Protein AF-0000000079578723 (afdb_homodimer)

Nearest PDB structures (foldseek):
  3ox4-assembly2_C  TM=9.702E-01  e=2.066E-37  Zymomonas mobilis
  3bfj-assembly1_A  TM=9.601E-01  e=4.765E-35  Klebsiella pneumoniae
  5yvm-assembly1_A  TM=9.140E-01  e=9.883E-30  candidate division MSBL1 archaeon SCGC-AAA259E19
  1o2d-assembly1_A  TM=9.361E-01  e=4.547E-28  Thermotoga maritima
  1vhd-assembly1_B  TM=9.346E-01  e=1.245E-27  Thermotoga maritima

Organism: NCBI:txid418240

InterPro domains:
  IPR001670 Alcohol dehydrogenase, iron-type/glycerol dehydrogenase GldA [PF00465] (11-178)
  IPR013460 Lactaldehyde reductase [TIGR02638] (2-377)
  IPR018211 Alcohol dehydrogenase, iron-type, conserved site [PS00060] (259-279)
  IPR018211 Alcohol dehydrogenase, iron-type, conserved site [PS00913] (174-202)
  IPR039697 Iron-type alcohol dehydrogenase-like [PTHR11496] (6-381)
  IPR056798 Fe-containing alcohol dehydrogenase-like, C-terminal [PF25137] (189-381)

Foldseek 3Di:
DDFDFFWAPAEAAEAPLLLCVLVVCVVVVWAEEEEFAAPVCVVVCLSVVNVVSCVVSVHHYDYDHQWDVQAALVLLLVLLVVVVVVPGQAYEQEEAQRSLLSRLSSQQCNQVVVCSSVVCQFEERPRDAAGRAYEYEYQALADLSQIAQKHWHFHLVVLFIGIGGYSSRHHNYYYQHLVSNLPDALVRLLLRLLNLLQLLLQLCQFPQHDDVLVVLSLLLLLLSLVQSLVVSVSHPSSSSSSSSSSNSSNSRCSRRFGALLQLLLRNCCSPVVPPSSLSSLLLRLLLLVVQLVLRPCSLLSSLVSSPNPPSVVDDSVGSSVSNSVSSVVSCVSSPRQNADPPDDLVCLLVSLVSSLPHPRHNRRSDHADSVNSSVSNVRRD/DDFDFFWAPAEAAEAPLLLCVLVVCVVVVWAEEEEFAAPVCVVVCLSVVNVVSCVVSVHHYDYDHQWDVQAALVLLLVLLVVCVVGPGQAYEQEEAQRSLLSRLSSQQCNQVVVCSSVVCQFEEHPRDAAGRAYEYEYQALADLSQIAQKHWHAHLVVLFIGIGGYSSRHHNYYYQHLVSNLPDALVRLLLRLLNLLQLLLQLCQFPQHDDVLVVLSLLLLLLSLVQSLVVSVSHPSSSSSSSSSSNSSNSRCSRRFGALLQLLLRNCCSPVVPPSSLSSLLLRLLLLVVQLVLRPCSLLSSLVSSPNPPSVVDDSVGSSVSNSVSSVVSSVSSPRQNADPPDDLVCLLVSLVSSLPHPRHNRRSDHADSVNSSVSNVRRD

Structure (mmCIF, N/CA/C/O backbone):
data_AF-0000000079578723-model_v1
#
loop_
_entity.id
_entity.type
_entity.pdbx_description
1 polymer 'Lactaldehyde reductase'
#
loop_
_atom_site.group_PDB
_atom_site.id
_atom_site.type_symbol
_atom_site.label_atom_id
_atom_site.label_alt_id
_atom_site.label_comp_id
_atom_site.label_asym_id
_atom_site.label_entity_id
_atom_site.label_seq_id
_atom_site.pdbx_PDB_ins_code
_atom_site.Cartn_x
_atom_site.Cartn_y
_atom_site.Cartn_z
_atom_site.occupancy
_atom_site.B_iso_or_equiv
_atom_site.auth_seq_id
_atom_site.auth_comp_id
_atom_site.auth_asym_id
_atom_site.auth_atom_id
_atom_site.pdbx_PDB_model_num
ATOM 1 N N . MET A 1 1 ? 7.566 7.555 -18.406 1 80.81 1 MET A N 1
ATOM 2 C CA . MET A 1 1 ? 8.266 7.328 -17.141 1 80.81 1 MET A CA 1
ATOM 3 C C . MET A 1 1 ? 7.441 6.449 -16.203 1 80.81 1 MET A C 1
ATOM 5 O O . MET A 1 1 ? 6.215 6.523 -16.203 1 80.81 1 MET A O 1
ATOM 9 N N . ALA A 1 2 ? 8.117 5.559 -15.508 1 94.12 2 ALA A N 1
ATOM 10 C CA . ALA A 1 2 ? 7.438 4.625 -14.609 1 94.12 2 ALA A CA 1
ATOM 11 C C . ALA A 1 2 ? 6.891 5.34 -13.383 1 94.12 2 ALA A C 1
ATOM 13 O O . ALA A 1 2 ? 7.465 6.336 -12.93 1 94.12 2 ALA A O 1
ATOM 14 N N . ASN A 1 3 ? 5.688 5.004 -12.992 1 97.75 3 ASN A N 1
ATOM 15 C CA . ASN A 1 3 ? 5.137 5.48 -11.727 1 97.75 3 ASN A CA 1
ATOM 16 C C . ASN A 1 3 ? 5.781 4.785 -10.531 1 97.75 3 ASN A C 1
ATOM 18 O O . ASN A 1 3 ? 5.941 3.564 -10.531 1 97.75 3 ASN A O 1
ATOM 22 N N . ARG A 1 4 ? 6.207 5.512 -9.547 1 97.5 4 ARG A N 1
ATOM 23 C CA . ARG A 1 4 ? 6.793 4.953 -8.336 1 97.5 4 ARG A CA 1
ATOM 24 C C . ARG A 1 4 ? 5.812 5.012 -7.172 1 97.5 4 ARG A C 1
ATOM 26 O O . ARG A 1 4 ? 5.109 6.012 -6.996 1 97.5 4 ARG A O 1
ATOM 33 N N . ILE A 1 5 ? 5.699 3.975 -6.359 1 98.38 5 ILE A N 1
ATOM 34 C CA . ILE A 1 5 ? 4.934 3.928 -5.121 1 98.38 5 ILE A CA 1
ATOM 35 C C . ILE A 1 5 ? 5.852 3.561 -3.959 1 98.38 5 ILE A C 1
ATOM 37 O O . ILE A 1 5 ? 6.543 2.541 -4.004 1 98.38 5 ILE A O 1
ATOM 41 N N . ASN A 1 6 ? 5.93 4.426 -2.973 1 97.75 6 ASN A N 1
ATOM 42 C CA . ASN A 1 6 ? 6.582 4.156 -1.697 1 97.75 6 ASN A CA 1
ATOM 43 C C . ASN A 1 6 ? 5.566 3.984 -0.572 1 97.75 6 ASN A C 1
ATOM 45 O O . ASN A 1 6 ? 4.699 4.836 -0.376 1 97.75 6 ASN A O 1
ATOM 49 N N . LEU A 1 7 ? 5.609 2.871 0.117 1 97.69 7 LEU A N 1
ATOM 50 C CA . LEU A 1 7 ? 4.715 2.576 1.229 1 97.69 7 LEU A CA 1
ATOM 51 C C . LEU A 1 7 ? 5.488 2.006 2.412 1 97.69 7 LEU A C 1
ATOM 53 O O . LEU A 1 7 ? 6.652 1.621 2.271 1 97.69 7 LEU A O 1
ATOM 57 N N . ASN A 1 8 ? 4.82 1.963 3.627 1 95.38 8 ASN A N 1
ATOM 58 C CA . ASN A 1 8 ? 5.375 1.214 4.75 1 95.38 8 ASN A CA 1
ATOM 59 C C . ASN A 1 8 ? 5.488 -0.274 4.43 1 95.38 8 ASN A C 1
ATOM 61 O O . ASN A 1 8 ? 4.621 -0.838 3.76 1 95.38 8 ASN A O 1
ATOM 65 N N . GLN A 1 9 ? 6.504 -0.818 5.027 1 95.12 9 GLN A N 1
ATOM 66 C CA . GLN A 1 9 ? 6.586 -2.268 4.887 1 95.12 9 GLN A CA 1
ATOM 67 C C . GLN A 1 9 ? 5.492 -2.963 5.688 1 95.12 9 GLN A C 1
ATOM 69 O O . GLN A 1 9 ? 4.891 -3.932 5.223 1 95.12 9 GLN A O 1
ATOM 74 N N . THR A 1 10 ? 5.324 -2.441 6.93 1 97.25 10 THR A N 1
ATOM 75 C CA . THR A 1 10 ? 4.34 -3.049 7.824 1 97.25 10 THR A CA 1
ATOM 76 C C . THR A 1 10 ? 3.449 -1.982 8.453 1 97.25 10 THR A C 1
ATOM 78 O O . THR A 1 10 ? 3.928 -0.914 8.836 1 97.25 10 THR A O 1
ATOM 81 N N . SER A 1 11 ? 2.189 -2.223 8.492 1 98.56 11 SER A N 1
ATOM 82 C CA . SER A 1 11 ? 1.262 -1.389 9.25 1 98.56 11 SER A CA 1
ATOM 83 C C . SER A 1 11 ? 0.266 -2.238 10.031 1 98.56 11 SER A C 1
ATOM 85 O O . SER A 1 11 ? -0.052 -3.359 9.625 1 98.56 11 SER A O 1
ATOM 87 N N . TYR A 1 12 ? -0.141 -1.759 11.18 1 98.75 12 TYR A N 1
ATOM 88 C CA . TYR A 1 12 ? -1.176 -2.359 12.016 1 98.75 12 TYR A CA 1
ATOM 89 C C . TYR A 1 12 ? -2.369 -1.423 12.156 1 98.75 12 TYR A C 1
ATOM 91 O O . TYR A 1 12 ? -2.201 -0.213 12.328 1 98.75 12 TYR A O 1
ATOM 99 N N . HIS A 1 13 ? -3.561 -1.986 12.07 1 98.69 13 HIS A N 1
ATOM 100 C CA . HIS A 1 13 ? -4.785 -1.195 12.102 1 98.69 13 HIS A CA 1
ATOM 101 C C . HIS A 1 13 ? -5.789 -1.778 13.094 1 98.69 13 HIS A C 1
ATOM 103 O O . HIS A 1 13 ? -6.047 -2.984 13.086 1 98.69 13 HIS A O 1
ATOM 109 N N . GLY A 1 14 ? -6.355 -0.897 13.938 1 98.12 14 GLY A N 1
ATOM 110 C CA . GLY A 1 14 ? -7.426 -1.335 14.812 1 98.12 14 GLY A CA 1
ATOM 111 C C . GLY A 1 14 ? -7.137 -1.077 16.281 1 98.12 14 GLY A C 1
ATOM 112 O O . GLY A 1 14 ? -5.992 -0.797 16.656 1 98.12 14 GLY A O 1
ATOM 113 N N . ALA A 1 15 ? -8.219 -1.168 17.109 1 97.38 15 ALA A N 1
ATOM 114 C CA . ALA A 1 15 ? -8.109 -0.949 18.547 1 97.38 15 ALA A CA 1
ATOM 115 C C . ALA A 1 15 ? -7.117 -1.927 19.172 1 97.38 15 ALA A C 1
ATOM 117 O O . ALA A 1 15 ? -7.172 -3.131 18.906 1 97.38 15 ALA A O 1
ATOM 118 N N . GLY A 1 16 ? -6.148 -1.38 19.922 1 97.69 16 GLY A N 1
ATOM 119 C CA . GLY A 1 16 ? -5.18 -2.215 20.609 1 97.69 16 GLY A CA 1
ATOM 120 C C . GLY A 1 16 ? -3.945 -2.51 19.766 1 97.69 16 GLY A C 1
ATOM 121 O O . GLY A 1 16 ? -3.037 -3.209 20.219 1 97.69 16 GLY A O 1
ATOM 122 N N . ALA A 1 17 ? -3.867 -1.932 18.609 1 98.56 17 ALA A N 1
ATOM 123 C CA . ALA A 1 17 ? -2.76 -2.197 17.688 1 98.56 17 ALA A CA 1
ATOM 124 C C . ALA A 1 17 ? -1.422 -1.843 18.328 1 98.56 17 ALA A C 1
ATOM 126 O O . ALA A 1 17 ? -0.385 -2.406 17.969 1 98.56 17 ALA A O 1
ATOM 127 N N . ILE A 1 18 ? -1.329 -0.971 19.312 1 98.62 18 ILE A N 1
ATOM 128 C CA . ILE A 1 18 ? -0.09 -0.492 19.906 1 98.62 18 ILE A CA 1
ATOM 129 C C . ILE A 1 18 ? 0.613 -1.643 20.625 1 98.62 18 ILE A C 1
ATOM 131 O O . ILE A 1 18 ? 1.817 -1.579 20.891 1 98.62 18 ILE A O 1
ATOM 135 N N . GLU A 1 19 ? -0.102 -2.684 21 1 98.38 19 GLU A N 1
ATOM 136 C CA . GLU A 1 19 ? 0.498 -3.844 21.656 1 98.38 19 GLU A CA 1
ATOM 137 C C . GLU A 1 19 ? 1.551 -4.496 20.766 1 98.38 19 GLU A C 1
ATOM 139 O O . GLU A 1 19 ? 2.48 -5.137 21.25 1 98.38 19 GLU A O 1
ATOM 144 N N . GLU A 1 20 ? 1.412 -4.32 19.438 1 98.25 20 GLU A N 1
ATOM 145 C CA . GLU A 1 20 ? 2.318 -4.949 18.484 1 98.25 20 GLU A CA 1
ATOM 146 C C . GLU A 1 20 ? 3.691 -4.277 18.5 1 98.25 20 GLU A C 1
ATOM 148 O O . GLU A 1 20 ? 4.66 -4.824 17.969 1 98.25 20 GLU A O 1
ATOM 153 N N . ILE A 1 21 ? 3.803 -3.074 19.109 1 98.69 21 ILE A N 1
ATOM 154 C CA . ILE A 1 21 ? 5.055 -2.326 19.125 1 98.69 21 ILE A CA 1
ATOM 155 C C . ILE A 1 21 ? 6.133 -3.148 19.828 1 98.69 21 ILE A C 1
ATOM 157 O O . ILE A 1 21 ? 7.266 -3.236 19.344 1 98.69 21 ILE A O 1
ATOM 161 N N . ALA A 1 22 ? 5.773 -3.766 20.953 1 98.38 22 ALA A N 1
ATOM 162 C CA . ALA A 1 22 ? 6.734 -4.582 21.688 1 98.38 22 ALA A CA 1
ATOM 163 C C . ALA A 1 22 ? 7.191 -5.773 20.859 1 98.38 22 ALA A C 1
ATOM 165 O O . ALA A 1 22 ? 8.383 -6.094 20.812 1 98.38 22 ALA A O 1
ATOM 166 N N . ASN A 1 23 ? 6.234 -6.441 20.203 1 96.5 23 ASN A N 1
ATOM 167 C CA . ASN A 1 23 ? 6.562 -7.574 19.344 1 96.5 23 ASN A CA 1
ATOM 168 C C . ASN A 1 23 ? 7.52 -7.172 18.219 1 96.5 23 ASN A C 1
ATOM 170 O O . ASN A 1 23 ? 8.484 -7.883 17.938 1 96.5 23 ASN A O 1
ATOM 174 N N . GLU A 1 24 ? 7.266 -6.07 17.594 1 96.81 24 GLU A N 1
ATOM 175 C CA . GLU A 1 24 ? 8.094 -5.594 16.484 1 96.81 24 GLU A CA 1
ATOM 176 C C . GLU A 1 24 ? 9.484 -5.199 16.969 1 96.81 24 GLU A C 1
ATOM 178 O O . GLU A 1 24 ? 10.484 -5.48 16.312 1 96.81 24 GLU A O 1
ATOM 183 N N . ALA A 1 25 ? 9.539 -4.484 18.109 1 97.81 25 ALA A N 1
ATOM 184 C CA . ALA A 1 25 ? 10.836 -4.102 18.656 1 97.81 25 ALA A CA 1
ATOM 185 C C . ALA A 1 25 ? 11.703 -5.328 18.922 1 97.81 25 ALA A C 1
ATOM 187 O O . ALA A 1 25 ? 12.891 -5.34 18.578 1 97.81 25 ALA A O 1
ATOM 188 N N . LYS A 1 26 ? 11.125 -6.336 19.516 1 96.25 26 LYS A N 1
ATOM 189 C CA . LYS A 1 26 ? 11.844 -7.574 19.812 1 96.25 26 LYS A CA 1
ATOM 190 C C . LYS A 1 26 ? 12.242 -8.289 18.516 1 96.25 26 LYS A C 1
ATOM 192 O O . LYS A 1 26 ? 13.383 -8.727 18.375 1 96.25 26 LYS A O 1
ATOM 197 N N . ALA A 1 27 ? 11.32 -8.398 17.562 1 92.88 27 ALA A N 1
ATOM 198 C CA . ALA A 1 27 ? 11.555 -9.109 16.297 1 92.88 27 ALA A CA 1
ATOM 199 C C . ALA A 1 27 ? 12.688 -8.461 15.516 1 92.88 27 ALA A C 1
ATOM 201 O O . ALA A 1 27 ? 13.445 -9.148 14.828 1 92.88 27 ALA A O 1
ATOM 202 N N . HIS A 1 28 ? 12.844 -7.129 15.625 1 94.19 28 HIS A N 1
ATOM 203 C CA . HIS A 1 28 ? 13.875 -6.402 14.891 1 94.19 28 HIS A CA 1
ATOM 204 C C . HIS A 1 28 ? 15.18 -6.34 15.672 1 94.19 28 HIS A C 1
ATOM 206 O O . HIS A 1 28 ? 16.188 -5.863 15.164 1 94.19 28 HIS A O 1
ATOM 212 N N . GLY A 1 29 ? 15.141 -6.762 16.938 1 95.12 29 GLY A N 1
ATOM 213 C CA . GLY A 1 29 ? 16.328 -6.73 17.781 1 95.12 29 GLY A CA 1
ATOM 214 C C . GLY A 1 29 ? 16.688 -5.332 18.234 1 95.12 29 GLY A C 1
ATOM 215 O O . GLY A 1 29 ? 17.859 -5.043 18.484 1 95.12 29 GLY A O 1
ATOM 216 N N . PHE A 1 30 ? 15.75 -4.41 18.234 1 97.38 30 PHE A N 1
ATOM 217 C CA . PHE A 1 30 ? 15.992 -3.059 18.719 1 97.38 30 PHE A CA 1
ATOM 218 C C . PHE A 1 30 ? 16.328 -3.068 20.203 1 97.38 30 PHE A C 1
ATOM 220 O O . PHE A 1 30 ? 15.758 -3.855 20.969 1 97.38 30 PHE A O 1
ATOM 227 N N . LYS A 1 31 ? 17.156 -2.178 20.625 1 98 31 LYS A N 1
ATOM 228 C CA . LYS A 1 31 ? 17.656 -2.227 22 1 98 31 LYS A CA 1
ATOM 229 C C . LYS A 1 31 ? 17.047 -1.118 22.844 1 98 31 LYS A C 1
ATOM 231 O O . LYS A 1 31 ? 16.594 -1.364 23.969 1 98 31 LYS A O 1
ATOM 236 N N . LYS A 1 32 ? 17.062 0.178 22.422 1 98.69 32 LYS A N 1
ATOM 237 C CA . LYS A 1 32 ? 16.562 1.322 23.172 1 98.69 32 LYS A CA 1
ATOM 238 C C . LYS A 1 32 ? 15.805 2.287 22.266 1 98.69 32 LYS A C 1
ATOM 240 O O . LYS A 1 32 ? 16.344 2.73 21.234 1 98.69 32 LYS A O 1
ATOM 245 N N . ALA A 1 33 ? 14.617 2.613 22.672 1 98.88 33 ALA A N 1
ATOM 246 C CA . ALA A 1 33 ? 13.766 3.51 21.891 1 98.88 33 ALA A CA 1
ATOM 247 C C . ALA A 1 33 ? 14.008 4.965 22.281 1 98.88 33 ALA A C 1
ATOM 249 O O . ALA A 1 33 ? 14.188 5.281 23.453 1 98.88 33 ALA A O 1
ATOM 250 N N . PHE A 1 34 ? 14.102 5.816 21.297 1 98.88 34 PHE A N 1
ATOM 251 C CA . PHE A 1 34 ? 13.93 7.254 21.469 1 98.88 34 PHE A CA 1
ATOM 252 C C . PHE A 1 34 ? 12.484 7.656 21.188 1 98.88 34 PHE A C 1
ATOM 254 O O . PHE A 1 34 ? 12.094 7.816 20.031 1 98.88 34 PHE A O 1
ATOM 261 N N . VAL A 1 35 ? 11.695 7.867 22.234 1 98.81 35 VAL A N 1
ATOM 262 C CA . VAL A 1 35 ? 10.266 8.133 22.109 1 98.81 35 VAL A CA 1
ATOM 263 C C . VAL A 1 35 ? 10.031 9.633 21.953 1 98.81 35 VAL A C 1
ATOM 265 O O . VAL A 1 35 ? 10.305 10.414 22.875 1 98.81 35 VAL A O 1
ATOM 268 N N . CYS A 1 36 ? 9.547 10 20.812 1 98.5 36 CYS A N 1
ATOM 269 C CA . CYS A 1 36 ? 9.234 11.391 20.5 1 98.5 36 CYS A CA 1
ATOM 270 C C . CYS A 1 36 ? 7.742 11.648 20.641 1 98.5 36 CYS A C 1
ATOM 272 O O . CYS A 1 36 ? 6.93 11.031 19.953 1 98.5 36 CYS A O 1
ATOM 274 N N . SER A 1 37 ? 7.348 12.547 21.484 1 97.62 37 SER A N 1
ATOM 275 C CA . SER A 1 37 ? 5.949 12.883 21.734 1 97.62 37 SER A CA 1
ATOM 276 C C . SER A 1 37 ? 5.797 14.328 22.172 1 97.62 37 SER A C 1
ATOM 278 O O . SER A 1 37 ? 6.711 14.898 22.781 1 97.62 37 SER A O 1
ATOM 280 N N . ASP A 1 38 ? 4.73 14.953 21.797 1 94.06 38 ASP A N 1
ATOM 281 C CA . ASP A 1 38 ? 4.586 16.344 22.203 1 94.06 38 ASP A CA 1
ATOM 282 C C . ASP A 1 38 ? 4.199 16.438 23.688 1 94.06 38 ASP A C 1
ATOM 284 O O . ASP A 1 38 ? 3.668 15.484 24.25 1 94.06 38 ASP A O 1
ATOM 288 N N . PRO A 1 39 ? 4.457 17.609 24.312 1 95.56 39 PRO A N 1
ATOM 289 C CA . PRO A 1 39 ? 4.27 17.766 25.766 1 95.56 39 PRO A CA 1
ATOM 290 C C . PRO A 1 39 ? 2.824 17.531 26.203 1 95.56 39 PRO A C 1
ATOM 292 O O . PRO A 1 39 ? 2.578 17.016 27.281 1 95.56 39 PRO A O 1
ATOM 295 N N . ASP A 1 40 ? 1.91 17.906 25.406 1 93.44 40 ASP A N 1
ATOM 296 C CA . ASP A 1 40 ? 0.504 17.734 25.766 1 93.44 40 ASP A CA 1
ATOM 297 C C . ASP A 1 40 ? 0.128 16.266 25.859 1 93.44 40 ASP A C 1
ATOM 299 O O . ASP A 1 40 ? -0.595 15.852 26.766 1 93.44 40 ASP A O 1
ATOM 303 N N . LEU A 1 41 ? 0.62 15.484 24.953 1 95.88 41 LEU A N 1
ATOM 304 C CA . LEU A 1 41 ? 0.329 14.055 24.969 1 95.88 41 LEU A CA 1
ATOM 305 C C . LEU A 1 41 ? 0.947 13.375 26.188 1 95.88 41 LEU A C 1
ATOM 307 O O . LEU A 1 41 ? 0.383 12.422 26.719 1 95.88 41 LEU A O 1
ATOM 311 N N . VAL A 1 42 ? 2.1 13.859 26.562 1 96.5 42 VAL A N 1
ATOM 312 C CA . VAL A 1 42 ? 2.727 13.359 27.781 1 96.5 42 VAL A CA 1
ATOM 313 C C . VAL A 1 42 ? 1.883 13.742 29 1 96.5 42 VAL A C 1
ATOM 315 O O . VAL A 1 42 ? 1.567 12.891 29.828 1 96.5 42 VAL A O 1
ATOM 318 N N . LYS A 1 43 ? 1.5 14.953 28.984 1 94.81 43 LYS A N 1
ATOM 319 C CA . LYS A 1 43 ? 0.723 15.492 30.094 1 94.81 43 LYS A CA 1
ATOM 320 C C . LYS A 1 43 ? -0.593 14.734 30.266 1 94.81 43 LYS A C 1
ATOM 322 O O . LYS A 1 43 ? -1.013 14.453 31.391 1 94.81 43 LYS A O 1
ATOM 327 N N . PHE A 1 44 ? -1.235 14.375 29.172 1 93.69 44 PHE A N 1
ATOM 328 C CA . PHE A 1 44 ? -2.562 13.773 29.219 1 93.69 44 PHE A CA 1
ATOM 329 C C . PHE A 1 44 ? -2.469 12.25 29.172 1 93.69 44 PHE A C 1
ATOM 331 O O . PHE A 1 44 ? -3.465 11.57 28.906 1 93.69 44 PHE A O 1
ATOM 338 N N . HIS A 1 45 ? -1.31 11.719 29.266 1 95.5 45 HIS A N 1
ATOM 339 C CA . HIS A 1 45 ? -1.031 10.305 29.469 1 95.5 45 HIS A CA 1
ATOM 340 C C . HIS A 1 45 ? -1.404 9.484 28.25 1 95.5 45 HIS A C 1
ATOM 342 O O . HIS A 1 45 ? -1.856 8.344 28.359 1 95.5 45 HIS A O 1
ATOM 348 N N . VAL A 1 46 ? -1.348 10.117 27.109 1 96.88 46 VAL A N 1
ATOM 349 C CA . VAL A 1 46 ? -1.507 9.367 25.859 1 96.88 46 VAL A CA 1
ATOM 350 C C . VAL A 1 46 ? -0.209 8.641 25.531 1 96.88 46 VAL A C 1
ATOM 352 O O . VAL A 1 46 ? -0.229 7.461 25.156 1 96.88 46 VAL A O 1
ATOM 355 N N . THR A 1 47 ? 0.922 9.305 25.703 1 98.12 47 THR A N 1
ATOM 356 C CA . THR A 1 47 ? 2.246 8.758 25.438 1 98.12 47 THR A CA 1
ATOM 357 C C . THR A 1 47 ? 2.51 7.535 26.312 1 98.12 47 THR A C 1
ATOM 359 O O . THR A 1 47 ? 3.111 6.559 25.859 1 98.12 47 THR A O 1
ATOM 362 N N . SER A 1 48 ? 2.008 7.559 27.547 1 98.06 48 SER A N 1
ATOM 363 C CA . SER A 1 48 ? 2.299 6.488 28.5 1 98.06 48 SER A CA 1
ATOM 364 C C . SER A 1 48 ? 1.622 5.184 28.078 1 98.06 48 SER A C 1
ATOM 366 O O . SER A 1 48 ? 2.051 4.102 28.484 1 98.06 48 SER A O 1
ATOM 368 N N . LYS A 1 49 ? 0.562 5.266 27.266 1 98.06 49 LYS A N 1
ATOM 369 C CA . LYS A 1 49 ? -0.051 4.043 26.766 1 98.06 49 LYS A CA 1
ATOM 370 C C . LYS A 1 49 ? 0.967 3.182 26.016 1 98.06 49 LYS A C 1
ATOM 372 O O . LYS A 1 49 ? 0.898 1.952 26.062 1 98.06 49 LYS A O 1
ATOM 377 N N . VAL A 1 50 ? 1.886 3.828 25.312 1 98.69 50 VAL A N 1
ATOM 378 C CA . VAL A 1 50 ? 2.912 3.117 24.562 1 98.69 50 VAL A CA 1
ATOM 379 C C . VAL A 1 50 ? 4.102 2.807 25.469 1 98.69 50 VAL A C 1
ATOM 381 O O . VAL A 1 50 ? 4.625 1.691 25.453 1 98.69 50 VAL A O 1
ATOM 384 N N . THR A 1 51 ? 4.566 3.795 26.297 1 98.62 51 THR A N 1
ATOM 385 C CA . THR A 1 51 ? 5.73 3.559 27.141 1 98.62 51 THR A CA 1
ATOM 386 C C . THR A 1 51 ? 5.438 2.477 28.188 1 98.62 51 THR A C 1
ATOM 388 O O . THR A 1 51 ? 6.328 1.711 28.562 1 98.62 51 THR A O 1
ATOM 391 N N . ASP A 1 52 ? 4.184 2.371 28.656 1 98.62 52 ASP A N 1
ATOM 392 C CA . ASP A 1 52 ? 3.807 1.307 29.578 1 98.62 52 ASP A CA 1
ATOM 393 C C . ASP A 1 52 ? 4.008 -0.068 28.953 1 98.62 52 ASP A C 1
ATOM 395 O O . ASP A 1 52 ? 4.402 -1.019 29.625 1 98.62 52 ASP A O 1
ATOM 399 N N . ILE A 1 53 ? 3.643 -0.151 27.703 1 98.56 53 ILE A N 1
ATOM 400 C CA . ILE A 1 53 ? 3.84 -1.396 26.969 1 98.56 53 ILE A CA 1
ATOM 401 C C . ILE A 1 53 ? 5.328 -1.729 26.906 1 98.56 53 ILE A C 1
ATOM 403 O O . ILE A 1 53 ? 5.723 -2.883 27.094 1 98.56 53 ILE A O 1
ATOM 407 N N . LEU A 1 54 ? 6.191 -0.704 26.609 1 98.69 54 LEU A N 1
ATOM 408 C CA . LEU A 1 54 ? 7.633 -0.915 26.578 1 98.69 54 LEU A CA 1
ATOM 409 C C . LEU A 1 54 ? 8.133 -1.397 27.938 1 98.69 54 LEU A C 1
ATOM 411 O O . LEU A 1 54 ? 8.891 -2.365 28.016 1 98.69 54 LEU A O 1
ATOM 415 N N . GLU A 1 55 ? 7.672 -0.77 29 1 98.5 55 GLU A N 1
ATOM 416 C CA . GLU A 1 55 ? 8.078 -1.13 30.344 1 98.5 55 GLU A CA 1
ATOM 417 C C . GLU A 1 55 ? 7.645 -2.551 30.703 1 98.5 55 GLU A C 1
ATOM 419 O O . GLU A 1 55 ? 8.438 -3.342 31.219 1 98.5 55 GLU A O 1
ATOM 424 N N . LYS A 1 56 ? 6.418 -2.818 30.422 1 98.31 56 LYS A N 1
ATOM 425 C CA . LYS A 1 56 ? 5.863 -4.141 30.703 1 98.31 56 LYS A CA 1
ATOM 426 C C . LYS A 1 56 ? 6.664 -5.234 30.016 1 98.31 56 LYS A C 1
ATOM 428 O O . LYS A 1 56 ? 6.758 -6.355 30.516 1 98.31 56 LYS A O 1
ATOM 433 N N . ASN A 1 57 ? 7.254 -4.906 28.906 1 98.31 57 ASN A N 1
ATOM 434 C CA . ASN A 1 57 ? 7.969 -5.898 28.109 1 98.31 57 ASN A CA 1
ATOM 435 C C . ASN A 1 57 ? 9.477 -5.785 28.281 1 98.31 57 ASN A C 1
ATOM 437 O O . ASN A 1 57 ? 10.242 -6.391 27.531 1 98.31 57 ASN A O 1
ATOM 441 N N . GLY A 1 58 ? 9.945 -4.941 29.172 1 98.38 58 GLY A N 1
ATOM 442 C CA . GLY A 1 58 ? 11.359 -4.816 29.5 1 98.38 58 GLY A CA 1
ATOM 443 C C . GLY A 1 58 ? 12.156 -4.109 28.422 1 98.38 58 GLY A C 1
ATOM 444 O O . GLY A 1 58 ? 13.344 -4.398 28.219 1 98.38 58 GLY A O 1
ATOM 445 N N . LEU A 1 59 ? 11.562 -3.25 27.688 1 98.62 59 LEU A N 1
ATOM 446 C CA . LEU A 1 59 ? 12.227 -2.51 26.625 1 98.62 59 LEU A CA 1
ATOM 447 C C . LEU A 1 59 ? 12.625 -1.117 27.094 1 98.62 59 LEU A C 1
ATOM 449 O O . LEU A 1 59 ? 11.789 -0.355 27.578 1 98.62 59 LEU A O 1
ATOM 453 N N . ALA A 1 60 ? 13.867 -0.772 26.953 1 98.69 60 ALA A N 1
ATOM 454 C CA . ALA A 1 60 ? 14.398 0.516 27.391 1 98.69 60 ALA A CA 1
ATOM 455 C C . ALA A 1 60 ? 13.961 1.64 26.453 1 98.69 60 ALA A C 1
ATOM 457 O O . ALA A 1 60 ? 13.766 1.42 25.266 1 98.69 60 ALA A O 1
ATOM 458 N N . TYR A 1 61 ? 13.805 2.812 27.031 1 98.75 61 TYR A N 1
ATOM 459 C CA . TYR A 1 61 ? 13.469 3.959 26.188 1 98.75 61 TYR A CA 1
ATOM 460 C C . TYR A 1 61 ? 13.898 5.262 26.859 1 98.75 61 TYR A C 1
ATOM 462 O O . TYR A 1 61 ? 14.18 5.293 28.062 1 98.75 61 TYR A O 1
ATOM 470 N N . GLU A 1 62 ? 14.094 6.281 26.078 1 98.56 62 GLU A N 1
ATOM 471 C CA . GLU A 1 62 ? 14.258 7.676 26.469 1 98.56 62 GLU A CA 1
ATOM 472 C C . GLU A 1 62 ? 13.164 8.555 25.859 1 98.56 62 GLU A C 1
ATOM 474 O O . GLU A 1 62 ? 12.898 8.484 24.656 1 98.56 62 GLU A O 1
ATOM 479 N N . LEU A 1 63 ? 12.531 9.352 26.75 1 98.25 63 LEU A N 1
ATOM 480 C CA . LEU A 1 63 ? 11.453 10.219 26.281 1 98.25 63 LEU A CA 1
ATOM 481 C C . LEU A 1 63 ? 11.984 11.586 25.891 1 98.25 63 LEU A C 1
ATOM 483 O O . LEU A 1 63 ? 12.734 12.203 26.641 1 98.25 63 LEU A O 1
ATOM 487 N N . TYR A 1 64 ? 11.688 11.992 24.703 1 97.94 64 TYR A N 1
ATOM 488 C CA . TYR A 1 64 ? 11.93 13.344 24.219 1 97.94 64 TYR A CA 1
ATOM 489 C C . TYR A 1 64 ? 10.625 14.062 23.922 1 97.94 64 TYR A C 1
ATOM 491 O O . TYR A 1 64 ? 9.883 13.672 23.016 1 97.94 64 TYR A O 1
ATOM 499 N N . SER A 1 65 ? 10.344 15.172 24.562 1 96.75 65 SER A N 1
ATOM 500 C CA . SER A 1 65 ? 9.031 15.812 24.422 1 96.75 65 SER A CA 1
ATOM 501 C C . SER A 1 65 ? 9.172 17.297 24.141 1 96.75 65 SER A C 1
ATOM 503 O O . SER A 1 65 ? 8.203 18.062 24.281 1 96.75 65 SER A O 1
ATOM 505 N N . ASP A 1 66 ? 10.383 17.734 23.828 1 93.81 66 ASP A N 1
ATOM 506 C CA . ASP A 1 66 ? 10.562 19.125 23.406 1 93.81 66 ASP A CA 1
ATOM 507 C C . ASP A 1 66 ? 10.164 19.312 21.938 1 93.81 66 ASP A C 1
ATOM 509 O O . ASP A 1 66 ? 11.008 19.641 21.094 1 93.81 66 ASP A O 1
ATOM 513 N N . ILE A 1 67 ? 8.977 19.125 21.641 1 94.38 67 ILE A N 1
ATOM 514 C CA . ILE A 1 67 ? 8.414 19.203 20.297 1 94.38 67 ILE A CA 1
ATOM 515 C C . ILE A 1 67 ? 7.289 20.234 20.266 1 94.38 67 ILE A C 1
ATOM 517 O O . ILE A 1 67 ? 6.406 20.219 21.125 1 94.38 67 ILE A O 1
ATOM 521 N N . LYS A 1 68 ? 7.363 21.109 19.344 1 89.31 68 LYS A N 1
ATOM 522 C CA . LYS A 1 68 ? 6.363 22.156 19.188 1 89.31 68 LYS A CA 1
ATOM 523 C C . LYS A 1 68 ? 5.523 21.938 17.922 1 89.31 68 LYS A C 1
ATOM 525 O O . LYS A 1 68 ? 5.996 21.344 16.953 1 89.31 68 LYS A O 1
ATOM 530 N N . PRO A 1 69 ? 4.227 22.391 18.031 1 87.75 69 PRO A N 1
ATOM 531 C CA . PRO A 1 69 ? 3.514 22.469 16.75 1 87.75 69 PRO A CA 1
ATOM 532 C C . PRO A 1 69 ? 4.27 23.281 15.695 1 87.75 69 PRO A C 1
ATOM 534 O O . PRO A 1 69 ? 4.91 24.281 16.016 1 87.75 69 PRO A O 1
ATOM 537 N N . ASN A 1 70 ? 4.23 22.875 14.469 1 88.56 70 ASN A N 1
ATOM 538 C CA . ASN A 1 70 ? 5.023 23.5 13.422 1 88.56 70 ASN A CA 1
ATOM 539 C C . ASN A 1 70 ? 6.508 23.516 13.773 1 88.56 70 ASN A C 1
ATOM 541 O O . ASN A 1 70 ? 7.102 24.578 13.938 1 88.56 70 ASN A O 1
ATOM 545 N N . PRO A 1 71 ? 7.02 22.266 13.812 1 93.44 71 PRO A N 1
ATOM 546 C CA . PRO A 1 71 ? 8.383 22.141 14.336 1 93.44 71 PRO A CA 1
ATOM 547 C C . PRO A 1 71 ? 9.383 23.016 13.594 1 93.44 71 PRO A C 1
ATOM 549 O O . PRO A 1 71 ? 9.305 23.141 12.367 1 93.44 71 PRO A O 1
ATOM 552 N N . THR A 1 72 ? 10.336 23.594 14.352 1 94.25 72 THR A N 1
ATOM 553 C CA . THR A 1 72 ? 11.328 24.516 13.805 1 94.25 72 THR A CA 1
ATOM 554 C C . THR A 1 72 ? 12.656 23.797 13.578 1 94.25 72 THR A C 1
ATOM 556 O O . THR A 1 72 ? 12.859 22.672 14.047 1 94.25 72 THR A O 1
ATOM 559 N N . ILE A 1 73 ? 13.516 24.469 12.883 1 96.5 73 ILE A N 1
ATOM 560 C CA . ILE A 1 73 ? 14.875 24 12.664 1 96.5 73 ILE A CA 1
ATOM 561 C C . ILE A 1 73 ? 15.555 23.75 14.008 1 96.5 73 ILE A C 1
ATOM 563 O O . ILE A 1 73 ? 16.203 22.719 14.203 1 96.5 73 ILE A O 1
ATOM 567 N N . GLU A 1 74 ? 15.352 24.641 14.938 1 95.62 74 GLU A N 1
ATOM 568 C CA . GLU A 1 74 ? 15.961 24.531 16.266 1 95.62 74 GLU A CA 1
ATOM 569 C C . GLU A 1 74 ? 15.438 23.312 17 1 95.62 74 GLU A C 1
ATOM 571 O O . GLU A 1 74 ? 16.203 22.625 17.688 1 95.62 74 GLU A O 1
ATOM 576 N N . ASN A 1 75 ? 14.203 23.078 16.906 1 94.94 75 ASN A N 1
ATOM 577 C CA . ASN A 1 75 ? 13.617 21.891 17.516 1 94.94 75 ASN A CA 1
ATOM 578 C C . ASN A 1 75 ? 14.289 20.609 17.016 1 94.94 75 ASN A C 1
ATOM 580 O O . ASN A 1 75 ? 14.508 19.672 17.781 1 94.94 75 ASN A O 1
ATOM 584 N N . VAL A 1 76 ? 14.516 20.516 15.758 1 97.81 76 VAL A N 1
ATOM 585 C CA . VAL A 1 76 ? 15.148 19.359 15.141 1 97.81 76 VAL A CA 1
ATOM 586 C C . VAL A 1 76 ? 16.578 19.219 15.648 1 97.81 76 VAL A C 1
ATOM 588 O O . VAL A 1 76 ? 17.016 18.125 16.016 1 97.81 76 VAL A O 1
ATOM 591 N N . GLN A 1 77 ? 17.281 20.344 15.711 1 97.62 77 GLN A N 1
ATOM 592 C CA . GLN A 1 77 ? 18.672 20.328 16.156 1 97.62 77 GLN A CA 1
ATOM 593 C C . GLN A 1 77 ? 18.781 19.859 17.594 1 97.62 77 GLN A C 1
ATOM 595 O O . GLN A 1 77 ? 19.656 19.047 17.922 1 97.62 77 GLN A O 1
ATOM 600 N N . HIS A 1 78 ? 17.922 20.328 18.406 1 97.25 78 HIS A N 1
ATOM 601 C CA . HIS A 1 78 ? 17.875 19.875 19.797 1 97.25 78 HIS A CA 1
ATOM 602 C C . HIS A 1 78 ? 17.562 18.391 19.875 1 97.25 78 HIS A C 1
ATOM 604 O O . HIS A 1 78 ? 18.141 17.672 20.688 1 97.25 78 HIS A O 1
ATOM 610 N N . GLY A 1 79 ? 16.688 17.938 19.094 1 98.06 79 GLY A N 1
ATOM 611 C CA . GLY A 1 79 ? 16.328 16.531 19.062 1 98.06 79 GLY A CA 1
ATOM 612 C C . GLY A 1 79 ? 17.469 15.633 18.625 1 98.06 79 GLY A C 1
ATOM 613 O O . GLY A 1 79 ? 17.641 14.539 19.172 1 98.06 79 GLY A O 1
ATOM 614 N N . VAL A 1 80 ? 18.203 16.094 17.609 1 98.56 80 VAL A N 1
ATOM 615 C CA . VAL A 1 80 ? 19.359 15.352 17.141 1 98.56 80 VAL A CA 1
ATOM 616 C C . VAL A 1 80 ? 20.359 15.156 18.281 1 98.56 80 VAL A C 1
ATOM 618 O O . VAL A 1 80 ? 20.844 14.047 18.5 1 98.56 80 VAL A O 1
ATOM 621 N N . GLN A 1 81 ? 20.609 16.219 19 1 98.44 81 GLN A N 1
ATOM 622 C CA . GLN A 1 81 ? 21.531 16.156 20.125 1 98.44 81 GLN A CA 1
ATOM 623 C C . GLN A 1 81 ? 21 15.219 21.219 1 98.44 81 GLN A C 1
ATOM 625 O O . GLN A 1 81 ? 21.75 14.422 21.781 1 98.44 81 GLN A O 1
ATOM 630 N N . ALA A 1 82 ? 19.766 15.328 21.516 1 98.56 82 ALA A N 1
ATOM 631 C CA . ALA A 1 82 ? 19.141 14.484 22.531 1 98.56 82 ALA A CA 1
ATOM 632 C C . ALA A 1 82 ? 19.234 13.008 22.141 1 98.56 82 ALA A C 1
ATOM 634 O O . ALA A 1 82 ? 19.469 12.148 22.984 1 98.56 82 ALA A O 1
ATOM 635 N N . PHE A 1 83 ? 18.953 12.711 20.906 1 98.69 83 PHE A N 1
ATOM 636 C CA . PHE A 1 83 ? 19.047 11.344 20.422 1 98.69 83 PHE A CA 1
ATOM 637 C C . PHE A 1 83 ? 20.453 10.797 20.625 1 98.69 83 PHE A C 1
ATOM 639 O O . PHE A 1 83 ? 20.625 9.695 21.141 1 98.69 83 PHE A O 1
ATOM 646 N N . LYS A 1 84 ? 21.453 11.57 20.203 1 98.38 84 LYS A N 1
ATOM 647 C CA . LYS A 1 84 ? 22.844 11.156 20.344 1 98.38 84 LYS A CA 1
ATOM 648 C C . LYS A 1 84 ? 23.172 10.859 21.812 1 98.38 84 LYS A C 1
ATOM 650 O O . LYS A 1 84 ? 23.844 9.867 22.109 1 98.38 84 LYS A O 1
ATOM 655 N N . ASN A 1 85 ? 22.703 11.672 22.672 1 98.38 85 ASN A N 1
ATOM 656 C CA . ASN A 1 85 ? 22.969 11.531 24.109 1 98.38 85 ASN A CA 1
ATOM 657 C C . ASN A 1 85 ? 22.266 10.312 24.688 1 98.38 85 ASN A C 1
ATOM 659 O O . ASN A 1 85 ? 22.734 9.742 25.688 1 98.38 85 ASN A O 1
ATOM 663 N N . SER A 1 86 ? 21.219 9.891 24.141 1 98.25 86 SER A N 1
ATOM 664 C CA . SER A 1 86 ? 20.375 8.836 24.703 1 98.25 86 SER A CA 1
ATOM 665 C C . SER A 1 86 ? 20.984 7.461 24.469 1 98.25 86 SER A C 1
ATOM 667 O O . SER A 1 86 ? 20.719 6.523 25.234 1 98.25 86 SER A O 1
ATOM 669 N N . GLY A 1 87 ? 21.672 7.285 23.312 1 98.06 87 GLY A N 1
ATOM 670 C CA . GLY A 1 87 ? 22.188 5.977 22.922 1 98.06 87 GLY A CA 1
ATOM 671 C C . GLY A 1 87 ? 21.109 5.086 22.312 1 98.06 87 GLY A C 1
ATOM 672 O O . GLY A 1 87 ? 21.297 3.869 22.219 1 98.06 87 GLY A O 1
ATOM 673 N N . ALA A 1 88 ? 20.031 5.652 21.953 1 98.69 88 ALA A N 1
ATOM 674 C CA . ALA A 1 88 ? 18.938 4.906 21.344 1 98.69 88 ALA A CA 1
ATOM 675 C C . ALA A 1 88 ? 19.297 4.445 19.938 1 98.69 88 ALA A C 1
ATOM 677 O O . ALA A 1 88 ? 20.219 4.996 19.312 1 98.69 88 ALA A O 1
ATOM 678 N N . ASP A 1 89 ? 18.594 3.377 19.453 1 98.69 89 ASP A N 1
ATOM 679 C CA . ASP A 1 89 ? 18.922 2.867 18.125 1 98.69 89 ASP A CA 1
ATOM 680 C C . ASP A 1 89 ? 17.672 2.834 17.25 1 98.69 89 ASP A C 1
ATOM 682 O O . ASP A 1 89 ? 17.734 2.434 16.078 1 98.69 89 ASP A O 1
ATOM 686 N N . TYR A 1 90 ? 16.531 3.184 17.734 1 98.75 90 TYR A N 1
ATOM 687 C CA . TYR A 1 90 ? 15.328 3.373 16.938 1 98.75 90 TYR A CA 1
ATOM 688 C C . TYR A 1 90 ? 14.422 4.434 17.547 1 98.75 90 TYR A C 1
ATOM 690 O O . TYR A 1 90 ? 14.609 4.836 18.688 1 98.75 90 TYR A O 1
ATOM 698 N N . LEU A 1 91 ? 13.539 4.938 16.734 1 98.88 91 LEU A N 1
ATOM 699 C CA . LEU A 1 91 ? 12.625 5.992 17.156 1 98.88 91 LEU A CA 1
ATOM 700 C C . LEU A 1 91 ? 11.195 5.461 17.25 1 98.88 91 LEU A C 1
ATOM 702 O O . LEU A 1 91 ? 10.797 4.602 16.469 1 98.88 91 LEU A O 1
ATOM 706 N N . ILE A 1 92 ? 10.43 5.895 18.219 1 98.94 92 ILE A N 1
ATOM 707 C CA . ILE A 1 92 ? 8.977 5.77 18.281 1 98.94 92 ILE A CA 1
ATOM 708 C C . ILE A 1 92 ? 8.336 7.156 18.25 1 98.94 92 ILE A C 1
ATOM 710 O O . ILE A 1 92 ? 8.508 7.941 19.188 1 98.94 92 ILE A O 1
ATOM 714 N N . ALA A 1 93 ? 7.711 7.461 17.188 1 98.75 93 ALA A N 1
ATOM 715 C CA . ALA A 1 93 ? 7.055 8.758 17.047 1 98.75 93 ALA A CA 1
ATOM 716 C C . ALA A 1 93 ? 5.582 8.672 17.422 1 98.75 93 ALA A C 1
ATOM 718 O O . ALA A 1 93 ? 4.793 8.008 16.734 1 98.75 93 ALA A O 1
ATOM 719 N N . ILE A 1 94 ? 5.203 9.305 18.5 1 98.5 94 ILE A N 1
ATOM 720 C CA . ILE A 1 94 ? 3.834 9.289 19 1 98.5 94 ILE A CA 1
ATOM 721 C C . ILE A 1 94 ? 3.227 10.688 18.891 1 98.5 94 ILE A C 1
ATOM 723 O O . ILE A 1 94 ? 3.684 11.617 19.562 1 98.5 94 ILE A O 1
ATOM 727 N N . GLY A 1 95 ? 2.246 10.836 18.062 1 97.12 95 GLY A N 1
ATOM 728 C CA . GLY A 1 95 ? 1.607 12.133 17.984 1 97.12 95 GLY A CA 1
ATOM 729 C C . GLY A 1 95 ? 1.11 12.461 16.578 1 97.12 95 GLY A C 1
ATOM 730 O O . GLY A 1 95 ? 0.813 11.555 15.797 1 97.12 95 GLY A O 1
ATOM 731 N N . GLY A 1 96 ? 0.897 13.711 16.359 1 94.25 96 GLY A N 1
ATOM 732 C CA . GLY A 1 96 ? 0.506 14.172 15.031 1 94.25 96 GLY A CA 1
ATOM 733 C C . GLY A 1 96 ? 1.689 14.484 14.141 1 94.25 96 GLY A C 1
ATOM 734 O O . GLY A 1 96 ? 2.752 13.875 14.266 1 94.25 96 GLY A O 1
ATOM 735 N N . GLY A 1 97 ? 1.43 15.367 13.203 1 94.25 97 GLY A N 1
ATOM 736 C CA . GLY A 1 97 ? 2.426 15.719 12.203 1 94.25 97 GLY A CA 1
ATOM 737 C C . GLY A 1 97 ? 3.699 16.281 12.805 1 94.25 97 GLY A C 1
ATOM 738 O O . GLY A 1 97 ? 4.801 15.977 12.344 1 94.25 97 GLY A O 1
ATOM 739 N N . SER A 1 98 ? 3.559 17.094 13.82 1 94.69 98 SER A N 1
ATOM 740 C CA . SER A 1 98 ? 4.727 17.75 14.398 1 94.69 98 SER A CA 1
ATOM 741 C C . SER A 1 98 ? 5.688 16.734 15 1 94.69 98 SER A C 1
ATOM 743 O O . SER A 1 98 ? 6.902 16.828 14.812 1 94.69 98 SER A O 1
ATOM 745 N N . SER A 1 99 ? 5.141 15.781 15.781 1 96.56 99 SER A N 1
ATOM 746 C CA . SER A 1 99 ? 5.965 14.734 16.391 1 96.56 99 SER A CA 1
ATOM 747 C C . SER A 1 99 ? 6.605 13.852 15.312 1 96.56 99 SER A C 1
ATOM 749 O O . SER A 1 99 ? 7.789 13.516 15.406 1 96.56 99 SER A O 1
ATOM 751 N N . MET A 1 100 ? 5.863 13.578 14.297 1 97.38 100 MET A N 1
ATOM 752 C CA . MET A 1 100 ? 6.344 12.703 13.234 1 97.38 100 MET A CA 1
ATOM 753 C C . MET A 1 100 ? 7.402 13.406 12.391 1 97.38 100 MET A C 1
ATOM 755 O O . MET A 1 100 ? 8.453 12.828 12.094 1 97.38 100 MET A O 1
ATOM 759 N N . ASP A 1 101 ? 7.117 14.617 11.984 1 97.38 101 ASP A N 1
ATOM 760 C CA . ASP A 1 101 ? 8.047 15.375 11.164 1 97.38 101 ASP A CA 1
ATOM 761 C C . ASP A 1 101 ? 9.375 15.586 11.883 1 97.38 101 ASP A C 1
ATOM 763 O O . ASP A 1 101 ? 10.445 15.453 11.289 1 97.38 101 ASP A O 1
ATOM 767 N N . THR A 1 102 ? 9.266 15.93 13.188 1 97.94 102 THR A N 1
ATOM 768 C CA . THR A 1 102 ? 10.477 16.094 13.992 1 97.94 102 THR A CA 1
ATOM 769 C C . THR A 1 102 ? 11.266 14.789 14.031 1 97.94 102 THR A C 1
ATOM 771 O O . THR A 1 102 ? 12.484 14.789 13.844 1 97.94 102 THR A O 1
ATOM 774 N N . SER A 1 103 ? 10.602 13.68 14.289 1 98.56 103 SER A N 1
ATOM 775 C CA . SER A 1 103 ? 11.242 12.367 14.367 1 98.56 103 SER A CA 1
ATOM 776 C C . SER A 1 103 ? 11.93 12.016 13.047 1 98.56 103 SER A C 1
ATOM 778 O O . SER A 1 103 ? 13.055 11.508 13.047 1 98.56 103 SER A O 1
ATOM 780 N N . LYS A 1 104 ? 11.234 12.25 11.945 1 98.5 104 LYS A N 1
ATOM 781 C CA . LYS A 1 104 ? 11.805 11.977 10.625 1 98.5 104 LYS A CA 1
ATOM 782 C C . LYS A 1 104 ? 13.078 12.789 10.391 1 98.5 104 LYS A C 1
ATOM 784 O O . LYS A 1 104 ? 14.086 12.25 9.945 1 98.5 104 LYS A O 1
ATOM 789 N N . ALA A 1 105 ? 13.008 14.078 10.695 1 98.56 105 ALA A N 1
ATOM 790 C CA . ALA A 1 105 ? 14.172 14.945 10.523 1 98.56 105 ALA A CA 1
ATOM 791 C C . ALA A 1 105 ? 15.344 14.477 11.383 1 98.56 105 ALA A C 1
ATOM 793 O O . ALA A 1 105 ? 16.484 14.391 10.906 1 98.56 105 ALA A O 1
ATOM 794 N N . ILE A 1 106 ? 15.062 14.133 12.648 1 98.62 106 ILE A N 1
ATOM 795 C CA . ILE A 1 106 ? 16.094 13.633 13.555 1 98.62 106 ILE A CA 1
ATOM 796 C C . ILE A 1 106 ? 16.719 12.367 12.977 1 98.62 106 ILE A C 1
ATOM 798 O O . ILE A 1 106 ? 17.938 12.273 12.836 1 98.62 106 ILE A O 1
ATOM 802 N N . GLY A 1 107 ? 15.867 11.414 12.609 1 98.69 107 GLY A N 1
ATOM 803 C CA . GLY A 1 107 ? 16.344 10.141 12.094 1 98.69 107 GLY A CA 1
ATOM 804 C C . GLY A 1 107 ? 17.188 10.281 10.852 1 98.69 107 GLY A C 1
ATOM 805 O O . GLY A 1 107 ? 18.219 9.617 10.711 1 98.69 107 GLY A O 1
ATOM 806 N N . ILE A 1 108 ? 16.781 11.141 9.906 1 98.62 108 ILE A N 1
ATOM 807 C CA . ILE A 1 108 ? 17.484 11.367 8.656 1 98.62 108 ILE A CA 1
ATOM 808 C C . ILE A 1 108 ? 18.859 11.969 8.938 1 98.62 108 ILE A C 1
ATOM 810 O O . ILE A 1 108 ? 19.859 11.523 8.383 1 98.62 108 ILE A O 1
ATOM 814 N N . ILE A 1 109 ? 18.906 12.961 9.812 1 98.69 109 ILE A N 1
ATOM 815 C CA . ILE A 1 109 ? 20.141 13.68 10.07 1 98.69 109 ILE A CA 1
ATOM 816 C C . ILE A 1 109 ? 21.125 12.766 10.805 1 98.69 109 ILE A C 1
ATOM 818 O O . ILE A 1 109 ? 22.328 12.797 10.539 1 98.69 109 ILE A O 1
ATOM 822 N N . ILE A 1 110 ? 20.656 11.922 11.75 1 98.69 110 ILE A N 1
ATOM 823 C CA . ILE A 1 110 ? 21.531 10.977 12.461 1 98.69 110 ILE A CA 1
ATOM 824 C C . ILE A 1 110 ? 22.203 10.047 11.461 1 98.69 110 ILE A C 1
ATOM 826 O O . ILE A 1 110 ? 23.406 9.773 11.57 1 98.69 110 ILE A O 1
ATOM 830 N N . ALA A 1 111 ? 21.422 9.609 10.484 1 98 111 ALA A N 1
ATOM 831 C CA . ALA A 1 111 ? 21.938 8.672 9.492 1 98 111 ALA A CA 1
ATOM 832 C C . ALA A 1 111 ? 22.734 9.398 8.414 1 98 111 ALA A C 1
ATOM 834 O O . ALA A 1 111 ? 23.578 8.797 7.734 1 98 111 ALA A O 1
ATOM 835 N N . ASN A 1 112 ? 22.453 10.68 8.148 1 98.06 112 ASN A N 1
ATOM 836 C CA . ASN A 1 112 ? 23.062 11.539 7.141 1 98.06 112 ASN A CA 1
ATOM 837 C C . ASN A 1 112 ? 23.531 12.867 7.734 1 98.06 112 ASN A C 1
ATOM 839 O O . ASN A 1 112 ? 22.953 13.914 7.434 1 98.06 112 ASN A O 1
ATOM 843 N N . PRO A 1 113 ? 24.625 12.914 8.414 1 97.94 113 PRO A N 1
ATOM 844 C CA . PRO A 1 113 ? 25.016 14.062 9.234 1 97.94 113 PRO A CA 1
ATOM 845 C C . PRO A 1 113 ? 25.391 15.289 8.391 1 97.94 113 PRO A C 1
ATOM 847 O O . PRO A 1 113 ? 25.469 16.391 8.914 1 97.94 113 PRO A O 1
ATOM 850 N N . GLU A 1 114 ? 25.609 15.148 7.129 1 97.69 114 GLU A N 1
ATOM 851 C CA . GLU A 1 114 ? 25.922 16.281 6.258 1 97.69 114 GLU A CA 1
ATOM 852 C C . GLU A 1 114 ? 24.734 17.234 6.148 1 97.69 114 GLU A C 1
ATOM 854 O O . GLU A 1 114 ? 24.891 18.359 5.695 1 97.69 114 GLU A O 1
ATOM 859 N N . PHE A 1 115 ? 23.547 16.828 6.637 1 98.25 115 PHE A N 1
ATOM 860 C CA . PHE A 1 115 ? 22.344 17.656 6.562 1 98.25 115 PHE A CA 1
ATOM 861 C C . PHE A 1 115 ? 22.016 18.25 7.926 1 98.25 115 PHE A C 1
ATOM 863 O O . PHE A 1 115 ? 20.859 18.609 8.188 1 98.25 115 PHE A O 1
ATOM 870 N N . GLU A 1 116 ? 22.922 18.469 8.773 1 97.44 116 GLU A N 1
ATOM 871 C CA . GLU A 1 116 ? 22.734 18.938 10.141 1 97.44 116 GLU A CA 1
ATOM 872 C C . GLU A 1 116 ? 22.188 20.359 10.172 1 97.44 116 GLU A C 1
ATOM 874 O O . GLU A 1 116 ? 21.625 20.781 11.18 1 97.44 116 GLU A O 1
ATOM 879 N N . ASP A 1 117 ? 22.359 21.109 9.148 1 97.25 117 ASP A N 1
ATOM 880 C CA . ASP A 1 117 ? 21.844 22.469 9.07 1 97.25 117 ASP A CA 1
ATOM 881 C C . ASP A 1 117 ? 20.328 22.469 8.875 1 97.25 117 ASP A C 1
ATOM 883 O O . ASP A 1 117 ? 19.672 23.516 8.977 1 97.25 117 ASP A O 1
ATOM 887 N N . VAL A 1 118 ? 19.625 21.344 8.602 1 97.5 118 VAL A N 1
ATOM 888 C CA . VAL A 1 118 ? 18.203 21.078 8.477 1 97.5 118 VAL A CA 1
ATOM 889 C C . VAL A 1 118 ? 17.672 21.719 7.195 1 97.5 118 VAL A C 1
ATOM 891 O O . VAL A 1 118 ? 16.891 21.094 6.461 1 97.5 118 VAL A O 1
ATOM 894 N N . ARG A 1 119 ? 18.016 22.922 6.84 1 96.25 119 ARG A N 1
ATOM 895 C CA . ARG A 1 119 ? 17.531 23.641 5.664 1 96.25 119 ARG A CA 1
ATOM 896 C C . ARG A 1 119 ? 17.859 22.859 4.387 1 96.25 119 ARG A C 1
ATOM 898 O O . ARG A 1 119 ? 17.078 22.891 3.43 1 96.25 119 ARG A O 1
ATOM 905 N N . SER A 1 120 ? 19 22.188 4.414 1 96.62 120 SER A N 1
ATOM 906 C CA . SER A 1 120 ? 19.469 21.469 3.227 1 96.62 120 SER A CA 1
ATOM 907 C C . SER A 1 120 ? 18.578 20.266 2.934 1 96.62 120 SER A C 1
ATOM 909 O O . SER A 1 120 ? 18.688 19.656 1.869 1 96.62 120 SER A O 1
ATOM 911 N N . LEU A 1 121 ? 17.641 19.969 3.824 1 96.88 121 LEU A N 1
ATOM 912 C CA . LEU A 1 121 ? 16.719 18.859 3.629 1 96.88 121 LEU A CA 1
ATOM 913 C C . LEU A 1 121 ? 15.555 19.266 2.74 1 96.88 121 LEU A C 1
ATOM 915 O O . LEU A 1 121 ? 14.789 18.406 2.287 1 96.88 121 LEU A O 1
ATOM 919 N N . GLU A 1 122 ? 15.336 20.516 2.504 1 94.25 122 GLU A N 1
ATOM 920 C CA . GLU A 1 122 ? 14.195 21 1.735 1 94.25 122 GLU A CA 1
ATOM 921 C C . GLU A 1 122 ? 14.148 20.375 0.348 1 94.25 122 GLU A C 1
ATOM 923 O O . GLU A 1 122 ? 15.18 20.234 -0.31 1 94.25 122 GLU A O 1
ATOM 928 N N . GLY A 1 123 ? 12.953 20.047 -0.057 1 92.75 123 GLY A N 1
ATOM 929 C CA . GLY A 1 123 ? 12.805 19.391 -1.348 1 92.75 123 GLY A CA 1
ATOM 930 C C . GLY A 1 123 ? 13.305 17.953 -1.35 1 92.75 123 GLY A C 1
ATOM 931 O O . GLY A 1 123 ? 13.078 17.219 -0.393 1 92.75 123 GLY A O 1
ATOM 932 N N . THR A 1 124 ? 13.805 17.531 -2.467 1 93.19 124 THR A N 1
ATOM 933 C CA . THR A 1 124 ? 14.344 16.188 -2.609 1 93.19 124 THR A CA 1
ATOM 934 C C . THR A 1 124 ? 15.836 16.172 -2.301 1 93.19 124 THR A C 1
ATOM 936 O O . THR A 1 124 ? 16.672 16.156 -3.215 1 93.19 124 THR A O 1
ATOM 939 N N . ALA A 1 125 ? 16.141 16.125 -1.042 1 93.75 125 ALA A N 1
ATOM 940 C CA . ALA A 1 125 ? 17.531 16.125 -0.615 1 93.75 125 ALA A CA 1
ATOM 941 C C . ALA A 1 125 ? 18.234 14.82 -0.991 1 93.75 125 ALA A C 1
ATOM 943 O O . ALA A 1 125 ? 17.625 13.742 -0.897 1 93.75 125 ALA A O 1
ATOM 944 N N . PRO A 1 126 ? 19.469 14.883 -1.446 1 93.56 126 PRO A N 1
ATOM 945 C CA . PRO A 1 126 ? 20.188 13.68 -1.877 1 93.56 126 PRO A CA 1
ATOM 946 C C . PRO A 1 126 ? 20.781 12.898 -0.707 1 93.56 126 PRO A C 1
ATOM 948 O O . PRO A 1 126 ? 21.984 12.633 -0.679 1 93.56 126 PRO A O 1
ATOM 951 N N . THR A 1 127 ? 19.938 12.539 0.236 1 95.75 127 THR A N 1
ATOM 952 C CA . THR A 1 127 ? 20.391 11.688 1.329 1 95.75 127 THR A CA 1
ATOM 953 C C . THR A 1 127 ? 20.828 10.32 0.807 1 95.75 127 THR A C 1
ATOM 955 O O . THR A 1 127 ? 20.328 9.859 -0.225 1 95.75 127 THR A O 1
ATOM 958 N N . LYS A 1 128 ? 21.734 9.656 1.488 1 92.69 128 LYS A N 1
ATOM 959 C CA . LYS A 1 128 ? 22.312 8.422 0.969 1 92.69 128 LYS A CA 1
ATOM 960 C C . LYS A 1 128 ? 21.844 7.215 1.775 1 92.69 128 LYS A C 1
ATOM 962 O O . LYS A 1 128 ? 21.828 6.09 1.268 1 92.69 128 LYS A O 1
ATOM 967 N N . LYS A 1 129 ? 21.531 7.523 3.012 1 95.06 129 LYS A N 1
ATOM 968 C CA . LYS A 1 129 ? 21.219 6.414 3.906 1 95.06 129 LYS A CA 1
ATOM 969 C C . LYS A 1 129 ? 19.797 6.516 4.438 1 95.06 129 LYS A C 1
ATOM 971 O O . LYS A 1 129 ? 19.312 7.613 4.723 1 95.06 129 LYS A O 1
ATOM 976 N N . PRO A 1 130 ? 19.109 5.297 4.59 1 95.19 130 PRO A N 1
ATOM 977 C CA . PRO A 1 130 ? 17.828 5.328 5.301 1 95.19 130 PRO A CA 1
ATOM 978 C C . PRO A 1 130 ? 17.953 5.898 6.711 1 95.19 130 PRO A C 1
ATOM 980 O O . PRO A 1 130 ? 18.969 5.691 7.379 1 95.19 130 PRO A O 1
ATOM 983 N N . CYS A 1 131 ? 16.906 6.566 7.141 1 97.62 131 CYS A N 1
ATOM 984 C CA . CYS A 1 131 ? 16.922 7.145 8.477 1 97.62 131 CYS A CA 1
ATOM 985 C C . CYS A 1 131 ? 16.938 6.051 9.547 1 97.62 131 CYS A C 1
ATOM 987 O O . CYS A 1 131 ? 16.734 4.875 9.234 1 97.62 131 CYS A O 1
ATOM 989 N N . VAL A 1 132 ? 17.281 6.465 10.828 1 98.19 132 VAL A N 1
ATOM 990 C CA . VAL A 1 132 ? 17.062 5.59 11.969 1 98.19 132 VAL A CA 1
ATOM 991 C C . VAL A 1 132 ? 15.664 4.996 11.93 1 98.19 132 VAL A C 1
ATOM 993 O O . VAL A 1 132 ? 14.695 5.703 11.633 1 98.19 132 VAL A O 1
ATOM 996 N N . PRO A 1 133 ? 15.516 3.684 12.125 1 98.25 133 PRO A N 1
ATOM 997 C CA . PRO A 1 133 ? 14.18 3.086 12.039 1 98.25 133 PRO A CA 1
ATOM 998 C C . PRO A 1 133 ? 13.148 3.807 12.906 1 98.25 133 PRO A C 1
ATOM 1000 O O . PRO A 1 133 ? 13.438 4.145 14.055 1 98.25 133 PRO A O 1
ATOM 1003 N N . ILE A 1 134 ? 11.984 4.027 12.344 1 98.75 134 ILE A N 1
ATOM 1004 C CA . ILE A 1 134 ? 10.922 4.734 13.047 1 98.75 134 ILE A CA 1
ATOM 1005 C C . ILE A 1 134 ? 9.68 3.848 13.133 1 98.75 134 ILE A C 1
ATOM 1007 O O . ILE A 1 134 ? 9.242 3.281 12.125 1 98.75 134 ILE A O 1
ATOM 1011 N N . ILE A 1 135 ? 9.125 3.621 14.281 1 98.88 135 ILE A N 1
ATOM 1012 C CA . ILE A 1 135 ? 7.773 3.131 14.516 1 98.88 135 ILE A CA 1
ATOM 1013 C C . ILE A 1 135 ? 6.84 4.305 14.789 1 98.88 135 ILE A C 1
ATOM 1015 O O . ILE A 1 135 ? 7.016 5.027 15.773 1 98.88 135 ILE A O 1
ATOM 1019 N N . ALA A 1 136 ? 5.887 4.504 13.93 1 98.88 136 ALA A N 1
ATOM 1020 C CA . ALA A 1 136 ? 5.023 5.68 14.031 1 98.88 136 ALA A CA 1
ATOM 1021 C C . ALA A 1 136 ? 3.66 5.309 14.609 1 98.88 136 ALA A C 1
ATOM 1023 O O . ALA A 1 136 ? 3.059 4.309 14.211 1 98.88 136 ALA A O 1
ATOM 1024 N N . VAL A 1 137 ? 3.176 6.086 15.578 1 98.81 137 VAL A N 1
ATOM 1025 C CA . VAL A 1 137 ? 1.879 5.922 16.219 1 98.81 137 VAL A CA 1
ATOM 1026 C C . VAL A 1 137 ? 1.095 7.23 16.156 1 98.81 137 VAL A C 1
ATOM 1028 O O . VAL A 1 137 ? 1.142 8.039 17.078 1 98.81 137 VAL A O 1
ATOM 1031 N N . PRO A 1 138 ? 0.326 7.371 15.109 1 98.5 138 PRO A N 1
ATOM 1032 C CA . PRO A 1 138 ? -0.415 8.633 15 1 98.5 138 PRO A CA 1
ATOM 1033 C C . PRO A 1 138 ? -1.488 8.781 16.078 1 98.5 138 PRO A C 1
ATOM 1035 O O . PRO A 1 138 ? -2.146 7.801 16.438 1 98.5 138 PRO A O 1
ATOM 1038 N N . THR A 1 139 ? -1.603 10.008 16.562 1 98 139 THR A N 1
ATOM 1039 C CA . THR A 1 139 ? -2.643 10.32 17.531 1 98 139 THR A CA 1
ATOM 1040 C C . THR A 1 139 ? -3.662 11.289 16.938 1 98 139 THR A C 1
ATOM 1042 O O . THR A 1 139 ? -4.602 11.711 17.625 1 98 139 THR A O 1
ATOM 1045 N N . THR A 1 140 ? -3.42 11.703 15.742 1 96.19 140 THR A N 1
ATOM 1046 C CA . THR A 1 140 ? -4.383 12.461 14.953 1 96.19 140 THR A CA 1
ATOM 1047 C C . THR A 1 140 ? -4.676 11.758 13.633 1 96.19 140 THR A C 1
ATOM 1049 O O . THR A 1 140 ? -3.873 10.945 13.172 1 96.19 140 THR A O 1
ATOM 1052 N N . ALA A 1 141 ? -5.848 11.984 13.133 1 97.06 141 ALA A N 1
ATOM 1053 C CA . ALA A 1 141 ? -6.25 11.414 11.844 1 97.06 141 ALA A CA 1
ATOM 1054 C C . ALA A 1 141 ? -6.324 12.492 10.773 1 97.06 141 ALA A C 1
ATOM 1056 O O . ALA A 1 141 ? -7.41 12.852 10.312 1 97.06 141 ALA A O 1
ATOM 1057 N N . GLY A 1 142 ? -5.156 13 10.344 1 96.06 142 GLY A N 1
ATOM 1058 C CA . GLY A 1 142 ? -5.145 14.086 9.383 1 96.06 142 GLY A CA 1
ATOM 1059 C C . GLY A 1 142 ? -3.939 14.062 8.461 1 96.06 142 GLY A C 1
ATOM 1060 O O . GLY A 1 142 ? -4.078 13.844 7.258 1 96.06 142 GLY A O 1
ATOM 1061 N N . THR A 1 143 ? -2.789 14.07 8.992 1 93.69 143 THR A N 1
ATOM 1062 C CA . THR A 1 143 ? -1.561 14.305 8.242 1 93.69 143 THR A CA 1
ATOM 1063 C C . THR A 1 143 ? -1.114 13.031 7.531 1 93.69 143 THR A C 1
ATOM 1065 O O . THR A 1 143 ? -0.473 13.094 6.477 1 93.69 143 THR A O 1
ATOM 1068 N N . ALA A 1 144 ? -1.376 11.898 8.125 1 97.69 144 ALA A N 1
ATOM 1069 C CA . ALA A 1 144 ? -0.927 10.602 7.637 1 97.69 144 ALA A CA 1
ATOM 1070 C C . ALA A 1 144 ? 0.595 10.547 7.539 1 97.69 144 ALA A C 1
ATOM 1072 O O . ALA A 1 144 ? 1.146 9.82 6.707 1 97.69 144 ALA A O 1
ATOM 1073 N N . ALA A 1 145 ? 1.264 11.305 8.328 1 97.44 145 ALA A N 1
ATOM 1074 C CA . ALA A 1 145 ? 2.721 11.383 8.297 1 97.44 145 ALA A CA 1
ATOM 1075 C C . ALA A 1 145 ? 3.348 10.016 8.523 1 97.44 145 ALA A C 1
ATOM 1077 O O . ALA A 1 145 ? 4.484 9.766 8.109 1 97.44 145 ALA A O 1
ATOM 1078 N N . GLU A 1 146 ? 2.674 9.07 9.148 1 98.44 146 GLU A N 1
ATOM 1079 C CA . GLU A 1 146 ? 3.156 7.73 9.469 1 98.44 146 GLU A CA 1
ATOM 1080 C C . GLU A 1 146 ? 3.355 6.906 8.195 1 98.44 146 GLU A C 1
ATOM 1082 O O . GLU A 1 146 ? 4.004 5.859 8.227 1 98.44 146 GLU A O 1
ATOM 1087 N N . VAL A 1 147 ? 2.838 7.387 7 1 98.25 147 VAL A N 1
ATOM 1088 C CA . VAL A 1 147 ? 2.977 6.594 5.785 1 98.25 147 VAL A CA 1
ATOM 1089 C C . VAL A 1 147 ? 3.48 7.48 4.645 1 98.25 147 VAL A C 1
ATOM 1091 O O . VAL A 1 147 ? 3.336 7.129 3.471 1 98.25 147 VAL A O 1
ATOM 1094 N N . THR A 1 148 ? 4.023 8.617 4.914 1 97.62 148 THR A N 1
ATOM 1095 C CA . THR A 1 148 ? 4.473 9.516 3.852 1 97.62 148 THR A CA 1
ATOM 1096 C C . THR A 1 148 ? 5.992 9.625 3.838 1 97.62 148 THR A C 1
ATOM 1098 O O . THR A 1 148 ? 6.652 9.289 4.824 1 97.62 148 THR A O 1
ATOM 1101 N N . ILE A 1 149 ? 6.555 10.039 2.73 1 96.94 149 ILE A N 1
ATOM 1102 C CA . ILE A 1 149 ? 7.977 10.336 2.611 1 96.94 149 ILE A CA 1
ATOM 1103 C C . ILE A 1 149 ? 8.195 11.844 2.719 1 96.94 149 ILE A C 1
ATOM 1105 O O . ILE A 1 149 ? 9.219 12.359 2.268 1 96.94 149 ILE A O 1
ATOM 1109 N N . ASN A 1 150 ? 7.191 12.57 3.266 1 95.94 150 ASN A N 1
ATOM 1110 C CA . ASN A 1 150 ? 7.223 14.023 3.393 1 95.94 150 ASN A CA 1
ATOM 1111 C C . ASN A 1 150 ? 7.254 14.461 4.855 1 95.94 150 ASN A C 1
ATOM 1113 O O . ASN A 1 150 ? 6.688 13.781 5.719 1 95.94 150 ASN A O 1
ATOM 1117 N N . TYR A 1 151 ? 7.887 15.469 5.109 1 95.81 151 TYR A N 1
ATOM 1118 C CA . TYR A 1 151 ? 7.809 16.156 6.395 1 95.81 151 TYR A CA 1
ATOM 1119 C C . TYR A 1 151 ? 8.086 17.656 6.23 1 95.81 151 TYR A C 1
ATOM 1121 O O . TYR A 1 151 ? 8.703 18.062 5.246 1 95.81 151 TYR A O 1
ATOM 1129 N N . VAL A 1 152 ? 7.523 18.422 7.078 1 95 152 VAL A N 1
ATOM 1130 C CA . VAL A 1 152 ? 7.547 19.875 6.961 1 95 152 VAL A CA 1
ATOM 1131 C C . VAL A 1 152 ? 8.227 20.484 8.188 1 95 152 VAL A C 1
ATOM 1133 O O . VAL A 1 152 ? 7.926 20.109 9.32 1 95 152 VAL A O 1
ATOM 1136 N N . ILE A 1 153 ? 9.125 21.391 7.969 1 95.31 153 ILE A N 1
ATOM 1137 C CA . ILE A 1 153 ? 9.859 22.094 9.016 1 95.31 153 ILE A CA 1
ATOM 1138 C C . ILE A 1 153 ? 9.695 23.594 8.836 1 95.31 153 ILE A C 1
ATOM 1140 O O . ILE A 1 153 ? 9.648 24.094 7.707 1 95.31 153 ILE A O 1
ATOM 1144 N N . THR A 1 154 ? 9.562 24.281 9.906 1 93.69 154 THR A N 1
ATOM 1145 C CA . THR A 1 154 ? 9.398 25.734 9.891 1 93.69 154 THR A CA 1
ATOM 1146 C C . THR A 1 154 ? 10.758 26.438 10 1 93.69 154 THR A C 1
ATOM 1148 O O . THR A 1 154 ? 11.523 26.156 10.922 1 93.69 154 THR A O 1
ATOM 1151 N N . ASP A 1 155 ? 11.055 27.25 9.062 1 94.44 155 ASP A N 1
ATOM 1152 C CA . ASP A 1 155 ? 12.18 28.188 9.125 1 94.44 155 ASP A CA 1
ATOM 1153 C C . ASP A 1 155 ? 11.742 29.531 9.695 1 94.44 155 ASP A C 1
ATOM 1155 O O . ASP A 1 155 ? 11.312 30.422 8.961 1 94.44 155 ASP A O 1
ATOM 1159 N N . VAL A 1 156 ? 11.945 29.734 10.945 1 92 156 VAL A N 1
ATOM 1160 C CA . VAL A 1 156 ? 11.461 30.922 11.648 1 92 156 VAL A CA 1
ATOM 1161 C C . VAL A 1 156 ? 12.125 32.188 11.086 1 92 156 VAL A C 1
ATOM 1163 O O . VAL A 1 156 ? 11.484 33.219 10.93 1 92 156 VAL A O 1
ATOM 1166 N N . GLU A 1 157 ? 13.336 32.094 10.773 1 92.88 157 GLU A N 1
ATOM 1167 C CA . GLU A 1 157 ? 14.094 33.219 10.25 1 92.88 157 GLU A CA 1
ATOM 1168 C C . GLU A 1 157 ? 13.508 33.719 8.938 1 92.88 157 GLU A C 1
ATOM 1170 O O . GLU A 1 157 ? 13.414 34.938 8.711 1 92.88 157 GLU A O 1
ATOM 1175 N N . ARG A 1 158 ? 13.078 32.906 8.141 1 90.56 158 ARG A N 1
ATOM 1176 C CA . ARG A 1 158 ? 12.602 33.25 6.809 1 90.56 158 ARG A CA 1
ATOM 1177 C C . ARG A 1 158 ? 11.078 33.25 6.754 1 90.56 158 ARG A C 1
ATOM 1179 O O . ARG A 1 158 ? 10.484 33.406 5.688 1 90.56 158 ARG A O 1
ATOM 1186 N N . LYS A 1 159 ? 10.453 32.969 7.812 1 89.38 159 LYS A N 1
ATOM 1187 C CA . LYS A 1 159 ? 9 32.938 7.938 1 89.38 159 LYS A CA 1
ATOM 1188 C C . LYS A 1 159 ? 8.375 32.062 6.859 1 89.38 159 LYS A C 1
ATOM 1190 O O . LYS A 1 159 ? 7.453 32.5 6.156 1 89.38 159 LYS A O 1
ATOM 1195 N N . ARG A 1 160 ? 8.883 30.891 6.812 1 89.56 160 ARG A N 1
ATOM 1196 C CA . ARG A 1 160 ? 8.336 29.969 5.828 1 89.56 160 ARG A CA 1
ATOM 1197 C C . ARG A 1 160 ? 8.375 28.531 6.352 1 89.56 160 ARG A C 1
ATOM 1199 O O . ARG A 1 160 ? 9.234 28.188 7.164 1 89.56 160 ARG A O 1
ATOM 1206 N N . LYS A 1 161 ? 7.453 27.734 5.91 1 91.25 161 LYS A N 1
ATOM 1207 C CA . LYS A 1 161 ? 7.465 26.281 6.062 1 91.25 161 LYS A CA 1
ATOM 1208 C C . LYS A 1 161 ? 7.969 25.609 4.797 1 91.25 161 LYS A C 1
ATOM 1210 O O . LYS A 1 161 ? 7.535 25.938 3.689 1 91.25 161 LYS A O 1
ATOM 1215 N N . PHE A 1 162 ? 9.008 24.734 4.996 1 91.19 162 PHE A N 1
ATOM 1216 C CA . PHE A 1 162 ? 9.484 24.062 3.793 1 91.19 162 PHE A CA 1
ATOM 1217 C C . PHE A 1 162 ? 9.234 22.562 3.875 1 91.19 162 PHE A C 1
ATOM 1219 O O . PHE A 1 162 ? 9.328 21.969 4.949 1 91.19 162 PHE A O 1
ATOM 1226 N N . VAL A 1 163 ? 8.867 22.062 2.705 1 93.5 163 VAL A N 1
ATOM 1227 C CA . VAL A 1 163 ? 8.523 20.641 2.582 1 93.5 163 VAL A CA 1
ATOM 1228 C C . VAL A 1 163 ? 9.773 19.844 2.223 1 93.5 163 VAL A C 1
ATOM 1230 O O . VAL A 1 163 ? 10.516 20.219 1.312 1 93.5 163 VAL A O 1
ATOM 1233 N N . CYS A 1 164 ? 10.008 18.781 3.006 1 95.5 164 CYS A N 1
ATOM 1234 C CA . CYS A 1 164 ? 11.047 17.812 2.705 1 95.5 164 CYS A CA 1
ATOM 1235 C C . CYS A 1 164 ? 10.461 16.547 2.09 1 95.5 164 CYS A C 1
ATOM 1237 O O . CYS A 1 164 ? 9.414 16.062 2.539 1 95.5 164 CYS A O 1
ATOM 1239 N N . VAL A 1 165 ? 11.031 16.094 1.033 1 95.38 165 VAL A N 1
ATOM 1240 C CA . VAL A 1 165 ? 10.625 14.883 0.34 1 95.38 165 VAL A CA 1
ATOM 1241 C C . VAL A 1 165 ? 11.789 13.898 0.298 1 95.38 165 VAL A C 1
ATOM 1243 O O . VAL A 1 165 ? 12.797 14.148 -0.36 1 95.38 165 VAL A O 1
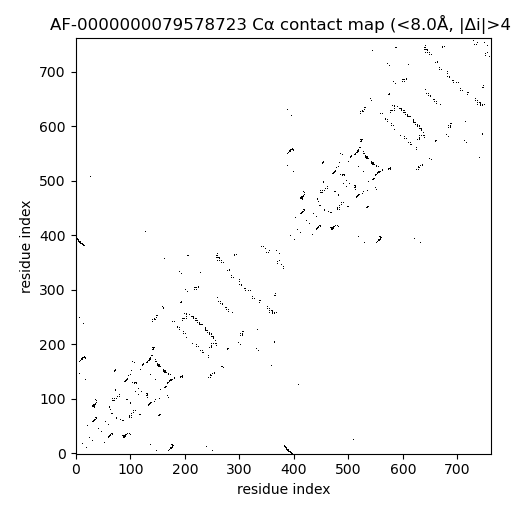ATOM 1246 N N . ASP A 1 166 ? 11.68 12.789 0.964 1 95.69 166 ASP A N 1
ATOM 1247 C CA . ASP A 1 166 ? 12.789 11.852 1.079 1 95.69 166 ASP A CA 1
ATOM 1248 C C . ASP A 1 166 ? 12.289 10.422 1.286 1 95.69 166 ASP A C 1
ATOM 1250 O O . ASP A 1 166 ? 11.766 10.094 2.352 1 95.69 166 ASP A O 1
ATOM 1254 N N . PRO A 1 167 ? 12.492 9.555 0.331 1 93.81 167 PRO A N 1
ATOM 1255 C CA . PRO A 1 167 ? 12.062 8.164 0.506 1 93.81 167 PRO A CA 1
ATOM 1256 C C . PRO A 1 167 ? 12.75 7.484 1.686 1 93.81 167 PRO A C 1
ATOM 1258 O O . PRO A 1 167 ? 12.273 6.461 2.178 1 93.81 167 PRO A O 1
ATOM 1261 N N . HIS A 1 168 ? 13.836 8.055 2.205 1 95.81 168 HIS A N 1
ATOM 1262 C CA . HIS A 1 168 ? 14.617 7.449 3.277 1 95.81 168 HIS A CA 1
ATOM 1263 C C . HIS A 1 168 ? 13.984 7.723 4.641 1 95.81 168 HIS A C 1
ATOM 1265 O O . HIS A 1 168 ? 14.414 7.156 5.648 1 95.81 168 HIS A O 1
ATOM 1271 N N . ASP A 1 169 ? 12.945 8.508 4.652 1 97.06 169 ASP A N 1
ATOM 1272 C CA . ASP A 1 169 ? 12.453 8.953 5.953 1 97.06 169 ASP A CA 1
ATOM 1273 C C . ASP A 1 169 ? 11.219 8.156 6.375 1 97.06 169 ASP A C 1
ATOM 1275 O O . ASP A 1 169 ? 10.727 8.305 7.496 1 97.06 169 ASP A O 1
ATOM 1279 N N . MET A 1 170 ? 10.664 7.32 5.578 1 96.56 170 MET A N 1
ATOM 1280 C CA . MET A 1 170 ? 9.398 6.637 5.832 1 96.56 170 MET A CA 1
ATOM 1281 C C . MET A 1 170 ? 9.508 5.73 7.055 1 96.56 170 MET A C 1
ATOM 1283 O O . MET A 1 170 ? 10.438 4.922 7.152 1 96.56 170 MET A O 1
ATOM 1287 N N . PRO A 1 171 ? 8.508 5.836 8 1 98.19 171 PRO A N 1
ATOM 1288 C CA . PRO A 1 171 ? 8.477 4.859 9.086 1 98.19 171 PRO A CA 1
ATOM 1289 C C . PRO A 1 171 ? 8.406 3.418 8.586 1 98.19 171 PRO A C 1
ATOM 1291 O O . PRO A 1 171 ? 7.684 3.127 7.633 1 98.19 171 PRO A O 1
ATOM 1294 N N . ILE A 1 172 ? 9.156 2.508 9.188 1 96.62 172 ILE A N 1
ATOM 1295 C CA . ILE A 1 172 ? 9.172 1.123 8.727 1 96.62 172 ILE A CA 1
ATOM 1296 C C . ILE A 1 172 ? 7.934 0.395 9.242 1 96.62 172 ILE A C 1
ATOM 1298 O O . ILE A 1 172 ? 7.5 -0.598 8.656 1 96.62 172 ILE A O 1
ATOM 1302 N N . ILE A 1 173 ? 7.371 0.931 10.359 1 98.19 173 ILE A N 1
ATOM 1303 C CA . ILE A 1 173 ? 6.148 0.39 10.938 1 98.19 173 ILE A CA 1
ATOM 1304 C C . ILE A 1 173 ? 5.191 1.53 11.281 1 98.19 173 ILE A C 1
ATOM 1306 O O . ILE A 1 173 ? 5.59 2.514 11.906 1 98.19 173 ILE A O 1
ATOM 1310 N N . ALA A 1 174 ? 4.016 1.471 10.812 1 98.81 174 ALA A N 1
ATOM 1311 C CA . ALA A 1 174 ? 2.943 2.381 11.203 1 98.81 174 ALA A CA 1
ATOM 1312 C C . ALA A 1 174 ? 1.885 1.655 12.031 1 98.81 174 ALA A C 1
ATOM 1314 O O . ALA A 1 174 ? 1.386 0.603 11.625 1 98.81 174 ALA A O 1
ATOM 1315 N N . VAL A 1 175 ? 1.549 2.166 13.203 1 98.81 175 VAL A N 1
ATOM 1316 C CA . VAL A 1 175 ? 0.562 1.566 14.094 1 98.81 175 VAL A CA 1
ATOM 1317 C C . VAL A 1 175 ? -0.646 2.492 14.227 1 98.81 175 VAL A C 1
ATOM 1319 O O . VAL A 1 175 ? -0.628 3.438 15.016 1 98.81 175 VAL A O 1
ATOM 1322 N N . ILE A 1 176 ? -1.674 2.219 13.477 1 98.75 176 ILE A N 1
ATOM 1323 C CA . ILE A 1 176 ? -2.883 3.035 13.43 1 98.75 176 ILE A CA 1
ATOM 1324 C C . ILE A 1 176 ? -3.92 2.479 14.398 1 98.75 176 ILE A C 1
ATOM 1326 O O . ILE A 1 176 ? -4.754 1.653 14.023 1 98.75 176 ILE A O 1
ATOM 1330 N N . ASP A 1 177 ? -3.881 2.949 15.609 1 98.62 177 ASP A N 1
ATOM 1331 C CA . ASP A 1 177 ? -4.793 2.584 16.688 1 98.62 177 ASP A CA 1
ATOM 1332 C C . ASP A 1 177 ? -5.785 3.709 16.969 1 98.62 177 ASP A C 1
ATOM 1334 O O . ASP A 1 177 ? -5.418 4.738 17.547 1 98.62 177 ASP A O 1
ATOM 1338 N N . PRO A 1 178 ? -7.094 3.516 16.578 1 98 178 PRO A N 1
ATOM 1339 C CA . PRO A 1 178 ? -8.07 4.594 16.766 1 98 178 PRO A CA 1
ATOM 1340 C C . PRO A 1 178 ? -8.203 5.008 18.234 1 98 178 PRO A C 1
ATOM 1342 O O . PRO A 1 178 ? -8.586 6.148 18.516 1 98 178 PRO A O 1
ATOM 1345 N N . GLU A 1 179 ? -7.859 4.195 19.172 1 97 179 GLU A N 1
ATOM 1346 C CA . GLU A 1 179 ? -7.953 4.531 20.578 1 97 179 GLU A CA 1
ATOM 1347 C C . GLU A 1 179 ? -6.926 5.594 20.969 1 97 179 GLU A C 1
ATOM 1349 O O . GLU A 1 179 ? -7.125 6.34 21.922 1 97 179 GLU A O 1
ATOM 1354 N N . MET A 1 180 ? -5.84 5.676 20.25 1 97.69 180 MET A N 1
ATOM 1355 C CA . MET A 1 180 ? -4.82 6.691 20.484 1 97.69 180 MET A CA 1
ATOM 1356 C C . MET A 1 180 ? -5.297 8.062 20.016 1 97.69 180 MET A C 1
ATOM 1358 O O . MET A 1 180 ? -4.676 9.078 20.344 1 97.69 180 MET A O 1
ATOM 1362 N N . MET A 1 181 ? -6.438 8.102 19.297 1 96.25 181 MET A N 1
ATOM 1363 C CA . MET A 1 181 ? -6.945 9.336 18.719 1 96.25 181 MET A CA 1
ATOM 1364 C C . MET A 1 181 ? -8.195 9.812 19.453 1 96.25 181 MET A C 1
ATOM 1366 O O . MET A 1 181 ? -8.711 10.898 19.172 1 96.25 181 MET A O 1
ATOM 1370 N N . SER A 1 182 ? -8.641 9.086 20.406 1 92.62 182 SER A N 1
ATOM 1371 C CA . SER A 1 182 ? -9.938 9.312 21.016 1 92.62 182 SER A CA 1
ATOM 1372 C C . SER A 1 182 ? -9.906 10.531 21.938 1 92.62 182 SER A C 1
ATOM 1374 O O . SER A 1 182 ? -10.945 11.117 22.25 1 92.62 182 SER A O 1
ATOM 1376 N N . SER A 1 183 ? -8.75 10.938 22.375 1 90.5 183 SER A N 1
ATOM 1377 C CA . SER A 1 183 ? -8.664 12.055 23.312 1 90.5 183 SER A CA 1
ATOM 1378 C C . SER A 1 183 ? -8.594 13.391 22.578 1 90.5 183 SER A C 1
ATOM 1380 O O . SER A 1 183 ? -8.625 14.453 23.203 1 90.5 183 SER A O 1
ATOM 1382 N N . MET A 1 184 ? -8.531 13.367 21.312 1 91.81 184 MET A N 1
ATOM 1383 C CA . MET A 1 184 ? -8.477 14.594 20.531 1 91.81 184 MET A CA 1
ATOM 1384 C C . MET A 1 184 ? -9.695 15.469 20.797 1 91.81 184 MET A C 1
ATOM 1386 O O . MET A 1 184 ? -10.828 14.992 20.75 1 91.81 184 MET A O 1
ATOM 1390 N N . PRO A 1 185 ? -9.422 16.766 21.062 1 94.12 185 PRO A N 1
ATOM 1391 C CA . PRO A 1 185 ? -10.57 17.672 21.172 1 94.12 185 PRO A CA 1
ATOM 1392 C C . PRO A 1 185 ? -11.383 17.75 19.875 1 94.12 185 PRO A C 1
ATOM 1394 O O . PRO A 1 185 ? -10.859 17.469 18.797 1 94.12 185 PRO A O 1
ATOM 1397 N N . LYS A 1 186 ? -12.656 18.156 20.016 1 96.19 186 LYS A N 1
ATOM 1398 C CA . LYS A 1 186 ? -13.594 18.219 18.906 1 96.19 186 LYS A CA 1
ATOM 1399 C C . LYS A 1 186 ? -13.039 19.078 17.766 1 96.19 186 LYS A C 1
ATOM 1401 O O . LYS A 1 186 ? -13.07 18.672 16.609 1 96.19 186 LYS A O 1
ATOM 1406 N N . GLY A 1 187 ? -12.555 20.25 18.141 1 95.75 187 GLY A N 1
ATOM 1407 C CA . GLY A 1 187 ? -12.039 21.156 17.125 1 95.75 187 GLY A CA 1
ATOM 1408 C C . GLY A 1 187 ? -10.867 20.594 16.359 1 95.75 187 GLY A C 1
ATOM 1409 O O . GLY A 1 187 ? -10.805 20.703 15.133 1 95.75 187 GLY A O 1
ATOM 1410 N N . LEU A 1 188 ? -9.953 19.984 17.047 1 95.12 188 LEU A N 1
ATOM 1411 C CA . LEU A 1 188 ? -8.789 19.375 16.422 1 95.12 188 LEU A CA 1
ATOM 1412 C C . LEU A 1 188 ? -9.195 18.188 15.547 1 95.12 188 LEU A C 1
ATOM 1414 O O . LEU A 1 188 ? -8.641 17.969 14.469 1 95.12 188 LEU A O 1
ATOM 1418 N N . THR A 1 189 ? -10.203 17.375 16.047 1 97.62 189 THR A N 1
ATOM 1419 C CA . THR A 1 189 ? -10.75 16.266 15.266 1 97.62 189 THR A CA 1
ATOM 1420 C C . THR A 1 189 ? -11.312 16.75 13.938 1 97.62 189 THR A C 1
ATOM 1422 O O . THR A 1 189 ? -11.023 16.188 12.883 1 97.62 189 THR A O 1
ATOM 1425 N N . ALA A 1 190 ? -12.031 17.844 14.008 1 98.06 190 ALA A N 1
ATOM 1426 C CA . ALA A 1 190 ? -12.648 18.422 12.812 1 98.06 190 ALA A CA 1
ATOM 1427 C C . ALA A 1 190 ? -11.594 18.906 11.828 1 98.06 190 ALA A C 1
ATOM 1429 O O . ALA A 1 190 ? -11.656 18.578 10.641 1 98.06 190 ALA A O 1
ATOM 1430 N N . SER A 1 191 ? -10.648 19.656 12.32 1 96.5 191 SER A N 1
ATOM 1431 C CA . SER A 1 191 ? -9.656 20.281 11.438 1 96.5 191 SER A CA 1
ATOM 1432 C C . SER A 1 191 ? -8.734 19.219 10.82 1 96.5 191 SER A C 1
ATOM 1434 O O . SER A 1 191 ? -8.422 19.281 9.633 1 96.5 191 SER A O 1
ATOM 1436 N N . THR A 1 192 ? -8.273 18.234 11.594 1 97.06 192 THR A N 1
ATOM 1437 C CA . THR A 1 192 ? -7.402 17.203 11.055 1 97.06 192 THR A CA 1
ATOM 1438 C C . THR A 1 192 ? -8.164 16.297 10.094 1 97.06 192 THR A C 1
ATOM 1440 O O . THR A 1 192 ? -7.609 15.836 9.094 1 97.06 192 THR A O 1
ATOM 1443 N N . GLY A 1 193 ? -9.43 15.992 10.43 1 98.5 193 GLY A N 1
ATOM 1444 C CA . GLY A 1 193 ? -10.25 15.227 9.508 1 98.5 193 GLY A CA 1
ATOM 1445 C C . GLY A 1 193 ? -10.43 15.898 8.164 1 98.5 193 GLY A C 1
ATOM 1446 O O . GLY A 1 193 ? -10.336 15.25 7.117 1 98.5 193 GLY A O 1
ATOM 1447 N N . MET A 1 194 ? -10.672 17.203 8.188 1 98.31 194 MET A N 1
ATOM 1448 C CA . MET A 1 194 ? -10.805 17.953 6.945 1 98.31 194 MET A CA 1
ATOM 1449 C C . MET A 1 194 ? -9.477 18.031 6.207 1 98.31 194 MET A C 1
ATOM 1451 O O . MET A 1 194 ? -9.445 18.031 4.977 1 98.31 194 MET A O 1
ATOM 1455 N N . ASP A 1 195 ? -8.406 18.094 6.945 1 98.06 195 ASP A N 1
ATOM 1456 C CA . ASP A 1 195 ? -7.082 18.031 6.332 1 98.06 195 ASP A CA 1
ATOM 1457 C C . ASP A 1 195 ? -6.91 16.719 5.555 1 98.06 195 ASP A C 1
ATOM 1459 O O . ASP A 1 195 ? -6.398 16.719 4.434 1 98.06 195 ASP A O 1
ATOM 1463 N N . ALA A 1 196 ? -7.336 15.633 6.168 1 98.75 196 ALA A N 1
ATOM 1464 C CA . ALA A 1 196 ? -7.273 14.328 5.5 1 98.75 196 ALA A CA 1
ATOM 1465 C C . ALA A 1 196 ? -8.086 14.344 4.207 1 98.75 196 ALA A C 1
ATOM 1467 O O . ALA A 1 196 ? -7.652 13.789 3.193 1 98.75 196 ALA A O 1
ATOM 1468 N N . LEU A 1 197 ? -9.266 14.93 4.27 1 98.88 197 LEU A N 1
ATOM 1469 C CA . LEU A 1 197 ? -10.094 15.039 3.074 1 98.88 197 LEU A CA 1
ATOM 1470 C C . LEU A 1 197 ? -9.391 15.867 2.004 1 98.88 197 LEU A C 1
ATOM 1472 O O . LEU A 1 197 ? -9.453 15.531 0.819 1 98.88 197 LEU A O 1
ATOM 1476 N N . THR A 1 198 ? -8.758 16.953 2.404 1 98.81 198 THR A N 1
ATOM 1477 C CA . THR A 1 198 ? -8.008 17.797 1.479 1 98.81 198 THR A CA 1
ATOM 1478 C C . THR A 1 198 ? -6.898 17 0.802 1 98.81 198 THR A C 1
ATOM 1480 O O . THR A 1 198 ? -6.703 17.109 -0.411 1 98.81 198 THR A O 1
ATOM 1483 N N . HIS A 1 199 ? -6.176 16.219 1.621 1 98.81 199 HIS A N 1
ATOM 1484 C CA . HIS A 1 199 ? -5.164 15.328 1.067 1 98.81 199 HIS A CA 1
ATOM 1485 C C . HIS A 1 199 ? -5.758 14.43 -0.013 1 98.81 199 HIS A C 1
ATOM 1487 O O . HIS A 1 199 ? -5.191 14.305 -1.102 1 98.81 199 HIS A O 1
ATOM 1493 N N . ALA A 1 200 ? -6.867 13.828 0.308 1 98.88 200 ALA A N 1
ATOM 1494 C CA . ALA A 1 200 ? -7.473 12.844 -0.588 1 98.88 200 ALA A CA 1
ATOM 1495 C C . ALA A 1 200 ? -7.938 13.5 -1.886 1 98.88 200 ALA A C 1
ATOM 1497 O O . ALA A 1 200 ? -7.676 12.992 -2.977 1 98.88 200 ALA A O 1
ATOM 1498 N N . ILE A 1 201 ? -8.578 14.633 -1.806 1 98.88 201 ILE A N 1
ATOM 1499 C CA . ILE A 1 201 ? -9.148 15.289 -2.977 1 98.88 201 ILE A CA 1
ATOM 1500 C C . ILE A 1 201 ? -8.031 15.891 -3.826 1 98.88 201 ILE A C 1
ATOM 1502 O O . ILE A 1 201 ? -8.023 15.742 -5.051 1 98.88 201 ILE A O 1
ATOM 1506 N N . GLU A 1 202 ? -7.059 16.578 -3.211 1 98.81 202 GLU A N 1
ATOM 1507 C CA . GLU A 1 202 ? -5.945 17.141 -3.98 1 98.81 202 GLU A CA 1
ATOM 1508 C C . GLU A 1 202 ? -5.109 16.031 -4.605 1 98.81 202 GLU A C 1
ATOM 1510 O O . GLU A 1 202 ? -4.668 16.141 -5.75 1 98.81 202 GLU A O 1
ATOM 1515 N N . GLY A 1 203 ? -4.867 14.977 -3.85 1 98.75 203 GLY A N 1
ATOM 1516 C CA . GLY A 1 203 ? -4.133 13.852 -4.414 1 98.75 203 GLY A CA 1
ATOM 1517 C C . GLY A 1 203 ? -4.836 13.211 -5.598 1 98.75 203 GLY A C 1
ATOM 1518 O O . GLY A 1 203 ? -4.184 12.742 -6.531 1 98.75 203 GLY A O 1
ATOM 1519 N N . TYR A 1 204 ? -6.137 13.172 -5.566 1 98.81 204 TYR A N 1
ATOM 1520 C CA . TYR A 1 204 ? -6.949 12.586 -6.621 1 98.81 204 TYR A CA 1
ATOM 1521 C C . TYR A 1 204 ? -6.941 13.461 -7.871 1 98.81 204 TYR A C 1
ATOM 1523 O O . TYR A 1 204 ? -6.98 12.953 -8.992 1 98.81 204 TYR A O 1
ATOM 1531 N N . THR A 1 205 ? -6.805 14.773 -7.68 1 98.69 205 THR A N 1
ATOM 1532 C CA . THR A 1 205 ? -6.984 15.688 -8.805 1 98.69 205 THR A CA 1
ATOM 1533 C C . THR A 1 205 ? -5.637 16.234 -9.281 1 98.69 205 THR A C 1
ATOM 1535 O O . THR A 1 205 ? -5.562 16.906 -10.305 1 98.69 205 THR A O 1
ATOM 1538 N N . THR A 1 206 ? -4.543 15.953 -8.508 1 98.44 206 THR A N 1
ATOM 1539 C CA . THR A 1 206 ? -3.221 16.453 -8.859 1 98.44 206 THR A CA 1
ATOM 1540 C C . THR A 1 206 ? -2.807 15.961 -10.242 1 98.44 206 THR A C 1
ATOM 1542 O O . THR A 1 206 ? -3.33 14.953 -10.734 1 98.44 206 THR A O 1
ATOM 1545 N N . LYS A 1 207 ? -1.898 16.641 -10.93 1 97.81 207 LYS A N 1
ATOM 1546 C CA . LYS A 1 207 ? -1.443 16.328 -12.281 1 97.81 207 LYS A CA 1
ATOM 1547 C C . LYS A 1 207 ? -0.789 14.945 -12.328 1 97.81 207 LYS A C 1
ATOM 1549 O O . LYS A 1 207 ? -0.851 14.266 -13.352 1 97.81 207 LYS A O 1
ATOM 1554 N N . ALA A 1 208 ? -0.223 14.516 -11.203 1 97.62 208 ALA A N 1
ATOM 1555 C CA . ALA A 1 208 ? 0.567 13.289 -11.195 1 97.62 208 ALA A CA 1
ATOM 1556 C C . ALA A 1 208 ? -0.303 12.078 -10.867 1 97.62 208 ALA A C 1
ATOM 1558 O O . ALA A 1 208 ? 0.171 10.938 -10.883 1 97.62 208 ALA A O 1
ATOM 1559 N N . ALA A 1 209 ? -1.608 12.297 -10.602 1 98.25 209 ALA A N 1
ATOM 1560 C CA . ALA A 1 209 ? -2.494 11.211 -10.195 1 98.25 209 ALA A CA 1
ATOM 1561 C C . ALA A 1 209 ? -2.576 10.133 -11.273 1 98.25 209 ALA A C 1
ATOM 1563 O O . ALA A 1 209 ? -2.502 10.43 -12.461 1 98.25 209 ALA A O 1
ATOM 1564 N N . TRP A 1 210 ? -2.656 8.898 -10.875 1 98.19 210 TRP A N 1
ATOM 1565 C CA . TRP A 1 210 ? -2.822 7.77 -11.789 1 98.19 210 TRP A CA 1
ATOM 1566 C C . TRP A 1 210 ? -3.633 6.656 -11.133 1 98.19 210 TRP A C 1
ATOM 1568 O O . TRP A 1 210 ? -4.07 6.793 -9.984 1 98.19 210 TRP A O 1
ATOM 1578 N N . GLU A 1 211 ? -3.861 5.59 -11.781 1 98.12 211 GLU A N 1
ATOM 1579 C CA . GLU A 1 211 ? -4.883 4.586 -11.5 1 98.12 211 GLU A CA 1
ATOM 1580 C C . GLU A 1 211 ? -4.766 4.074 -10.062 1 98.12 211 GLU A C 1
ATOM 1582 O O . GLU A 1 211 ? -5.762 4 -9.344 1 98.12 211 GLU A O 1
ATOM 1587 N N . MET A 1 212 ? -3.627 3.674 -9.57 1 98.5 212 MET A N 1
ATOM 1588 C CA . MET A 1 212 ? -3.461 3.117 -8.227 1 98.5 212 MET A CA 1
ATOM 1589 C C . MET A 1 212 ? -3.682 4.188 -7.164 1 98.5 212 MET A C 1
ATOM 1591 O O . MET A 1 212 ? -4.344 3.938 -6.156 1 98.5 212 MET A O 1
ATOM 1595 N N . THR A 1 213 ? -3.086 5.363 -7.32 1 98.75 213 THR A N 1
ATOM 1596 C CA . THR A 1 213 ? -3.277 6.41 -6.324 1 98.75 213 THR A CA 1
ATOM 1597 C C . THR A 1 213 ? -4.734 6.867 -6.293 1 98.75 213 THR A C 1
ATOM 1599 O O . THR A 1 213 ? -5.254 7.234 -5.234 1 98.75 213 THR A O 1
ATOM 1602 N N . ASP A 1 214 ? -5.41 6.867 -7.527 1 98.75 214 ASP A N 1
ATOM 1603 C CA . ASP A 1 214 ? -6.84 7.164 -7.559 1 98.75 214 ASP A CA 1
ATOM 1604 C C . ASP A 1 214 ? -7.621 6.195 -6.676 1 98.75 214 ASP A C 1
ATOM 1606 O O . ASP A 1 214 ? -8.555 6.598 -5.98 1 98.75 214 ASP A O 1
ATOM 1610 N N . MET A 1 215 ? -7.207 4.926 -6.699 1 98.81 215 MET A N 1
ATOM 1611 C CA . MET A 1 215 ? -7.828 3.914 -5.852 1 98.81 215 MET A CA 1
ATOM 1612 C C . MET A 1 215 ? -7.734 4.309 -4.379 1 98.81 215 MET A C 1
ATOM 1614 O O . MET A 1 215 ? -8.742 4.297 -3.664 1 98.81 215 MET A O 1
ATOM 1618 N N . PHE A 1 216 ? -6.582 4.723 -3.945 1 98.88 216 PHE A N 1
ATOM 1619 C CA . PHE A 1 216 ? -6.387 5.117 -2.555 1 98.88 216 PHE A CA 1
ATOM 1620 C C . PHE A 1 216 ? -7.242 6.332 -2.213 1 98.88 216 PHE A C 1
ATOM 1622 O O . PHE A 1 216 ? -7.965 6.328 -1.212 1 98.88 216 PHE A O 1
ATOM 1629 N N . HIS A 1 217 ? -7.203 7.324 -3.061 1 98.94 217 HIS A N 1
ATOM 1630 C CA . HIS A 1 217 ? -7.824 8.609 -2.734 1 98.94 217 HIS A CA 1
ATOM 1631 C C . HIS A 1 217 ? -9.344 8.5 -2.748 1 98.94 217 HIS A C 1
ATOM 1633 O O . HIS A 1 217 ? -10.016 9.07 -1.888 1 98.94 217 HIS A O 1
ATOM 1639 N N . LEU A 1 218 ? -9.914 7.789 -3.686 1 98.88 218 LEU A N 1
ATOM 1640 C CA . LEU A 1 218 ? -11.367 7.637 -3.719 1 98.88 218 LEU A CA 1
ATOM 1641 C C . LEU A 1 218 ? -11.859 6.871 -2.494 1 98.88 218 LEU A C 1
ATOM 1643 O O . LEU A 1 218 ? -12.891 7.223 -1.914 1 98.88 218 LEU A O 1
ATOM 1647 N N . LYS A 1 219 ? -11.109 5.828 -2.086 1 98.88 219 LYS A N 1
ATOM 1648 C CA . LYS A 1 219 ? -11.484 5.109 -0.87 1 98.88 219 LYS A CA 1
ATOM 1649 C C . LYS A 1 219 ? -11.367 6.008 0.358 1 98.88 219 LYS A C 1
ATOM 1651 O O . LYS A 1 219 ? -12.227 5.969 1.244 1 98.88 219 LYS A O 1
ATOM 1656 N N . ALA A 1 220 ? -10.344 6.805 0.385 1 98.94 220 ALA A N 1
ATOM 1657 C CA . ALA A 1 220 ? -10.164 7.734 1.499 1 98.94 220 ALA A CA 1
ATOM 1658 C C . ALA A 1 220 ? -11.312 8.734 1.573 1 98.94 220 ALA A C 1
ATOM 1660 O O . ALA A 1 220 ? -11.859 8.984 2.65 1 98.94 220 ALA A O 1
ATOM 1661 N N . ILE A 1 221 ? -11.688 9.32 0.429 1 98.94 221 ILE A N 1
ATOM 1662 C CA . ILE A 1 221 ? -12.789 10.273 0.389 1 98.94 221 ILE A CA 1
ATOM 1663 C C . ILE A 1 221 ? -14.062 9.617 0.926 1 98.94 221 ILE A C 1
ATOM 1665 O O . ILE A 1 221 ? -14.773 10.211 1.738 1 98.94 221 ILE A O 1
ATOM 1669 N N . GLU A 1 222 ? -14.297 8.422 0.539 1 98.88 222 GLU A N 1
ATOM 1670 C CA . GLU A 1 222 ? -15.477 7.68 0.987 1 98.88 222 GLU A CA 1
ATOM 1671 C C . GLU A 1 222 ? -15.469 7.496 2.502 1 98.88 222 GLU A C 1
ATOM 1673 O O . GLU A 1 222 ? -16.438 7.82 3.178 1 98.88 222 GLU A O 1
ATOM 1678 N N . LEU A 1 223 ? -14.375 7 3.059 1 98.88 223 LEU A N 1
ATOM 1679 C CA . LEU A 1 223 ? -14.266 6.691 4.48 1 98.88 223 LEU A CA 1
ATOM 1680 C C . LEU A 1 223 ? -14.359 7.961 5.32 1 98.88 223 LEU A C 1
ATOM 1682 O O . LEU A 1 223 ? -15.039 7.984 6.348 1 98.88 223 LEU A O 1
ATOM 1686 N N . ILE A 1 224 ? -13.68 9.008 4.859 1 98.88 224 ILE A N 1
ATOM 1687 C CA . ILE A 1 224 ? -13.641 10.258 5.613 1 98.88 224 ILE A CA 1
ATOM 1688 C C . ILE A 1 224 ? -15.031 10.891 5.621 1 98.88 224 ILE A C 1
ATOM 1690 O O . ILE A 1 224 ? -15.516 11.328 6.668 1 98.88 224 ILE A O 1
ATOM 1694 N N . SER A 1 225 ? -15.633 10.945 4.445 1 98.75 225 SER A N 1
ATOM 1695 C CA . SER A 1 225 ? -16.969 11.508 4.34 1 98.75 225 SER A CA 1
ATOM 1696 C C . SER A 1 225 ? -17.953 10.797 5.27 1 98.75 225 SER A C 1
ATOM 1698 O O . SER A 1 225 ? -18.781 11.438 5.906 1 98.75 225 SER A O 1
ATOM 1700 N N . LYS A 1 226 ? -17.844 9.516 5.426 1 98.44 226 LYS A N 1
ATOM 1701 C CA . LYS A 1 226 ? -18.75 8.695 6.227 1 98.44 226 LYS A CA 1
ATOM 1702 C C . LYS A 1 226 ? -18.422 8.812 7.715 1 98.44 226 LYS A C 1
ATOM 1704 O O . LYS A 1 226 ? -19.312 8.672 8.562 1 98.44 226 LYS A O 1
ATOM 1709 N N . SER A 1 227 ? -17.188 9.156 8.07 1 98.81 227 SER A N 1
ATOM 1710 C CA . SER A 1 227 ? -16.734 8.891 9.438 1 98.81 227 SER A CA 1
ATOM 1711 C C . SER A 1 227 ? -16.484 10.188 10.195 1 98.81 227 SER A C 1
ATOM 1713 O O . SER A 1 227 ? -16.531 10.211 11.43 1 98.81 227 SER A O 1
ATOM 1715 N N . LEU A 1 228 ? -16.234 11.289 9.523 1 98.75 228 LEU A N 1
ATOM 1716 C CA . LEU A 1 228 ? -15.688 12.477 10.18 1 98.75 228 LEU A CA 1
ATOM 1717 C C . LEU A 1 228 ? -16.688 13.039 11.188 1 98.75 228 LEU A C 1
ATOM 1719 O O . LEU A 1 228 ? -16.312 13.398 12.305 1 98.75 228 LEU A O 1
ATOM 1723 N N . ARG A 1 229 ? -17.969 13.195 10.844 1 98.81 229 ARG A N 1
ATOM 1724 C CA . ARG A 1 229 ? -18.984 13.695 11.773 1 98.81 229 ARG A CA 1
ATOM 1725 C C . ARG A 1 229 ? -19.016 12.852 13.047 1 98.81 229 ARG A C 1
ATOM 1727 O O . ARG A 1 229 ? -19.031 13.398 14.156 1 98.81 229 ARG A O 1
ATOM 1734 N N . GLY A 1 230 ? -19.031 11.5 12.875 1 98.62 230 GLY A N 1
ATOM 1735 C CA . GLY A 1 230 ? -18.984 10.602 14.016 1 98.62 230 GLY A CA 1
ATOM 1736 C C . GLY A 1 230 ? -17.734 10.758 14.852 1 98.62 230 GLY A C 1
ATOM 1737 O O . GLY A 1 230 ? -17.797 10.703 16.078 1 98.62 230 GLY A O 1
ATOM 1738 N N . ALA A 1 231 ? -16.609 10.914 14.203 1 98.62 231 ALA A N 1
ATOM 1739 C CA . ALA A 1 231 ? -15.352 11.102 14.93 1 98.62 231 ALA A CA 1
ATOM 1740 C C . ALA A 1 231 ? -15.391 12.367 15.789 1 98.62 231 ALA A C 1
ATOM 1742 O O . ALA A 1 231 ? -14.891 12.375 16.906 1 98.62 231 ALA A O 1
ATOM 1743 N N . VAL A 1 232 ? -15.922 13.438 15.219 1 98.38 232 VAL A N 1
ATOM 1744 C CA . VAL A 1 232 ? -16.047 14.695 15.961 1 98.38 232 VAL A CA 1
ATOM 1745 C C . VAL A 1 232 ? -16.922 14.477 17.203 1 98.38 232 VAL A C 1
ATOM 1747 O O . VAL A 1 232 ? -16.656 15.062 18.25 1 98.38 232 VAL A O 1
ATOM 1750 N N . GLU A 1 233 ? -17.844 13.633 17.094 1 98 233 GLU A N 1
ATOM 1751 C CA . GLU A 1 233 ? -18.703 13.273 18.219 1 98 233 GLU A CA 1
ATOM 1752 C C . GLU A 1 233 ? -18.062 12.172 19.062 1 98 233 GLU A C 1
ATOM 1754 O O . GLU A 1 233 ? -18.672 11.672 20 1 98 233 GLU A O 1
ATOM 1759 N N . ASN A 1 234 ? -16.953 11.727 18.688 1 97.56 234 ASN A N 1
ATOM 1760 C CA . ASN A 1 234 ? -16.094 10.781 19.391 1 97.56 234 ASN A CA 1
ATOM 1761 C C . ASN A 1 234 ? -16.719 9.391 19.453 1 97.56 234 ASN A C 1
ATOM 1763 O O . ASN A 1 234 ? -16.562 8.672 20.438 1 97.56 234 ASN A O 1
ATOM 1767 N N . THR A 1 235 ? -17.484 9.055 18.453 1 98 235 THR A N 1
ATOM 1768 C CA . THR A 1 235 ? -17.969 7.68 18.359 1 98 235 THR A CA 1
ATOM 1769 C C . THR A 1 235 ? -16.844 6.723 17.984 1 98 235 THR A C 1
ATOM 1771 O O . THR A 1 235 ? -15.906 7.109 17.281 1 98 235 THR A O 1
ATOM 1774 N N . LYS A 1 236 ? -16.938 5.492 18.469 1 97.25 236 LYS A N 1
ATOM 1775 C CA . LYS A 1 236 ? -15.938 4.473 18.172 1 97.25 236 LYS A CA 1
ATOM 1776 C C . LYS A 1 236 ? -15.812 4.246 16.672 1 97.25 236 LYS A C 1
ATOM 1778 O O . LYS A 1 236 ? -14.703 4.184 16.141 1 97.25 236 LYS A O 1
ATOM 1783 N N . GLU A 1 237 ? -16.922 4.148 15.984 1 97.69 237 GLU A N 1
ATOM 1784 C CA . GLU A 1 237 ? -16.953 3.898 14.547 1 97.69 237 GLU A CA 1
ATOM 1785 C C . GLU A 1 237 ? -16.359 5.066 13.766 1 97.69 237 GLU A C 1
ATOM 1787 O O . GLU A 1 237 ? -15.641 4.863 12.781 1 97.69 237 GLU A O 1
ATOM 1792 N N . GLY A 1 238 ? -16.719 6.25 14.211 1 98.44 238 GLY A N 1
ATOM 1793 C CA . GLY A 1 238 ? -16.141 7.426 13.586 1 98.44 238 GLY A CA 1
ATOM 1794 C C . GLY A 1 238 ? -14.625 7.477 13.695 1 98.44 238 GLY A C 1
ATOM 1795 O O . GLY A 1 238 ? -13.938 7.762 12.711 1 98.44 238 GLY A O 1
ATOM 1796 N N . ARG A 1 239 ? -14.125 7.191 14.906 1 98.44 239 ARG A N 1
ATOM 1797 C CA . ARG A 1 239 ? -12.68 7.199 15.133 1 98.44 239 ARG A CA 1
ATOM 1798 C C . ARG A 1 239 ? -11.984 6.133 14.297 1 98.44 239 ARG A C 1
ATOM 1800 O O . ARG A 1 239 ? -10.945 6.391 13.695 1 98.44 239 ARG A O 1
ATOM 1807 N N . GLU A 1 240 ? -12.57 4.98 14.195 1 98.12 240 GLU A N 1
ATOM 1808 C CA . GLU A 1 240 ? -12 3.889 13.414 1 98.12 240 GLU A CA 1
ATOM 1809 C C . GLU A 1 240 ? -11.984 4.234 11.922 1 98.12 240 GLU A C 1
ATOM 1811 O O . GLU A 1 240 ? -10.977 4.008 11.242 1 98.12 240 GLU A O 1
ATOM 1816 N N . GLY A 1 241 ? -13.07 4.738 11.438 1 98.62 241 GLY A N 1
ATOM 1817 C CA . GLY A 1 241 ? -13.156 5.117 10.039 1 98.62 241 GLY A CA 1
ATOM 1818 C C . GLY A 1 241 ? -12.188 6.215 9.656 1 98.62 241 GLY A C 1
ATOM 1819 O O . GLY A 1 241 ? -11.562 6.156 8.594 1 98.62 241 GLY A O 1
ATOM 1820 N N . MET A 1 242 ? -12.031 7.207 10.508 1 98.75 242 MET A N 1
ATOM 1821 C CA . MET A 1 242 ? -11.125 8.312 10.234 1 98.75 242 MET A CA 1
ATOM 1822 C C . MET A 1 242 ? -9.672 7.852 10.273 1 98.75 242 MET A C 1
ATOM 1824 O O . MET A 1 242 ? -8.859 8.289 9.461 1 98.75 242 MET A O 1
ATOM 1828 N N . ALA A 1 243 ? -9.367 6.98 11.266 1 98.69 243 ALA A N 1
ATOM 1829 C CA . ALA A 1 243 ? -8.008 6.453 11.367 1 98.69 243 ALA A CA 1
ATOM 1830 C C . ALA A 1 243 ? -7.598 5.738 10.086 1 98.69 243 ALA A C 1
ATOM 1832 O O . ALA A 1 243 ? -6.504 5.969 9.562 1 98.69 243 ALA A O 1
ATOM 1833 N N . LEU A 1 244 ? -8.5 4.977 9.57 1 98.75 244 LEU A N 1
ATOM 1834 C CA . LEU A 1 244 ? -8.219 4.234 8.344 1 98.75 244 LEU A CA 1
ATOM 1835 C C . LEU A 1 244 ? -8.211 5.164 7.133 1 98.75 244 LEU A C 1
ATOM 1837 O O . LEU A 1 244 ? -7.336 5.062 6.273 1 98.75 244 LEU A O 1
ATOM 1841 N N . GLY A 1 245 ? -9.164 6.047 7.055 1 98.88 245 GLY A N 1
ATOM 1842 C CA . GLY A 1 245 ? -9.305 6.957 5.93 1 98.88 245 GLY A CA 1
ATOM 1843 C C . GLY A 1 245 ? -8.078 7.832 5.715 1 98.88 245 GLY A C 1
ATOM 1844 O O . GLY A 1 245 ? -7.582 7.945 4.594 1 98.88 245 GLY A O 1
ATOM 1845 N N . GLN A 1 246 ? -7.641 8.445 6.809 1 98.75 246 GLN A N 1
ATOM 1846 C CA . GLN A 1 246 ? -6.484 9.32 6.664 1 98.75 246 GLN A CA 1
ATOM 1847 C C . GLN A 1 246 ? -5.246 8.539 6.25 1 98.75 246 GLN A C 1
ATOM 1849 O O . GLN A 1 246 ? -4.414 9.031 5.488 1 98.75 246 GLN A O 1
ATOM 1854 N N . TYR A 1 247 ? -5.039 7.328 6.766 1 98.88 247 TYR A N 1
ATOM 1855 C CA . TYR A 1 247 ? -3.904 6.488 6.402 1 98.88 247 TYR A CA 1
ATOM 1856 C C . TYR A 1 247 ? -3.918 6.168 4.91 1 98.88 247 TYR A C 1
ATOM 1858 O O . TYR A 1 247 ? -2.895 6.285 4.234 1 98.88 247 TYR A O 1
ATOM 1866 N N . ILE A 1 248 ? -5.07 5.746 4.402 1 98.88 248 ILE A N 1
ATOM 1867 C CA . ILE A 1 248 ? -5.211 5.395 2.992 1 98.88 248 ILE A CA 1
ATOM 1868 C C . ILE A 1 248 ? -4.953 6.625 2.125 1 98.88 248 ILE A C 1
ATOM 1870 O O . ILE A 1 248 ? -4.328 6.527 1.065 1 98.88 248 ILE A O 1
ATOM 1874 N N . ALA A 1 249 ? -5.438 7.793 2.572 1 98.81 249 ALA A N 1
ATOM 1875 C CA . ALA A 1 249 ? -5.109 9.023 1.857 1 98.81 249 ALA A CA 1
ATOM 1876 C C . ALA A 1 249 ? -3.598 9.211 1.754 1 98.81 249 ALA A C 1
ATOM 1878 O O . ALA A 1 249 ? -3.084 9.594 0.699 1 98.81 249 ALA A O 1
ATOM 1879 N N . GLY A 1 250 ? -2.906 8.945 2.84 1 98.69 250 GLY A N 1
ATOM 1880 C CA . GLY A 1 250 ? -1.46 9.094 2.877 1 98.69 250 GLY A CA 1
ATOM 1881 C C . GLY A 1 250 ? -0.736 8.156 1.932 1 98.69 250 GLY A C 1
ATOM 1882 O O . GLY A 1 250 ? 0.293 8.516 1.357 1 98.69 250 GLY A O 1
ATOM 1883 N N . MET A 1 251 ? -1.285 6.965 1.728 1 98.62 251 MET A N 1
ATOM 1884 C CA . MET A 1 251 ? -0.709 6.008 0.787 1 98.62 251 MET A CA 1
ATOM 1885 C C . MET A 1 251 ? -0.668 6.59 -0.623 1 98.62 251 MET A C 1
ATOM 1887 O O . MET A 1 251 ? 0.222 6.262 -1.409 1 98.62 251 MET A O 1
ATOM 1891 N N . GLY A 1 252 ? -1.622 7.445 -0.881 1 98.62 252 GLY A N 1
ATOM 1892 C CA . GLY A 1 252 ? -1.743 7.992 -2.225 1 98.62 252 GLY A CA 1
ATOM 1893 C C . GLY A 1 252 ? -0.966 9.281 -2.416 1 98.62 252 GLY A C 1
ATOM 1894 O O . GLY A 1 252 ? -0.008 9.32 -3.191 1 98.62 252 GLY A O 1
ATOM 1895 N N . PHE A 1 253 ? -1.284 10.297 -1.577 1 98.25 253 PHE A N 1
ATOM 1896 C CA . PHE A 1 253 ? -0.804 11.641 -1.859 1 98.25 253 PHE A CA 1
ATOM 1897 C C . PHE A 1 253 ? 0.705 11.727 -1.662 1 98.25 253 PHE A C 1
ATOM 1899 O O . PHE A 1 253 ? 1.378 12.516 -2.332 1 98.25 253 PHE A O 1
ATOM 1906 N N . SER A 1 254 ? 1.231 10.898 -0.811 1 97.44 254 SER A N 1
ATOM 1907 C CA . SER A 1 254 ? 2.672 10.883 -0.581 1 97.44 254 SER A CA 1
ATOM 1908 C C . SER A 1 254 ? 3.434 10.555 -1.86 1 97.44 254 SER A C 1
ATOM 1910 O O . SER A 1 254 ? 4.625 10.852 -1.975 1 97.44 254 SER A O 1
ATOM 1912 N N . ASN A 1 255 ? 2.748 10.023 -2.846 1 97.81 255 ASN A N 1
ATOM 1913 C CA . ASN A 1 255 ? 3.393 9.5 -4.047 1 97.81 255 ASN A CA 1
ATOM 1914 C C . ASN A 1 255 ? 3.08 10.359 -5.27 1 97.81 255 ASN A C 1
ATOM 1916 O O . ASN A 1 255 ? 3.691 10.195 -6.324 1 97.81 255 ASN A O 1
ATOM 1920 N N . VAL A 1 256 ? 2.162 11.273 -5.156 1 97.69 256 VAL A N 1
ATOM 1921 C CA . VAL A 1 256 ? 1.771 11.984 -6.367 1 97.69 256 VAL A CA 1
ATOM 1922 C C . VAL A 1 256 ? 1.712 13.484 -6.086 1 97.69 256 VAL A C 1
ATOM 1924 O O . VAL A 1 256 ? 1.589 14.289 -7.012 1 97.69 256 VAL A O 1
ATOM 1927 N N . GLY A 1 257 ? 1.718 13.836 -4.789 1 96 257 GLY A N 1
ATOM 1928 C CA . GLY A 1 257 ? 1.717 15.25 -4.449 1 96 257 GLY A CA 1
ATOM 1929 C C . GLY A 1 257 ? 0.331 15.789 -4.16 1 96 257 GLY A C 1
ATOM 1930 O O . GLY A 1 257 ? -0.613 15.023 -3.961 1 96 257 GLY A O 1
ATOM 1931 N N . LEU A 1 258 ? 0.295 17.078 -4.012 1 97.62 258 LEU A N 1
ATOM 1932 C CA . LEU A 1 258 ? -0.915 17.797 -3.625 1 97.62 258 LEU A CA 1
ATOM 1933 C C . LEU A 1 258 ? -1.162 18.984 -4.551 1 97.62 258 LEU A C 1
ATOM 1935 O O . LEU A 1 258 ? -0.997 18.875 -5.766 1 97.62 258 LEU A O 1
ATOM 1939 N N . GLY A 1 259 ? -1.806 20.062 -4.012 1 97.81 259 GLY A N 1
ATOM 1940 C CA . GLY A 1 259 ? -2.121 21.234 -4.82 1 97.81 259 GLY A CA 1
ATOM 1941 C C . GLY A 1 259 ? -2.066 22.531 -4.039 1 97.81 259 GLY A C 1
ATOM 1942 O O . GLY A 1 259 ? -1.265 22.672 -3.113 1 97.81 259 GLY A O 1
ATOM 1943 N N . ILE A 1 260 ? -2.842 23.5 -4.465 1 98.5 260 ILE A N 1
ATOM 1944 C CA . ILE A 1 260 ? -2.658 24.859 -3.986 1 98.5 260 ILE A CA 1
ATOM 1945 C C . ILE A 1 260 ? -3.447 25.062 -2.693 1 98.5 260 ILE A C 1
ATOM 1947 O O . ILE A 1 260 ? -3.232 26.047 -1.975 1 98.5 260 ILE A O 1
ATOM 1951 N N . ALA A 1 261 ? -4.418 24.172 -2.357 1 98.44 261 ALA A N 1
ATOM 1952 C CA . ALA A 1 261 ? -4.996 24.266 -1.019 1 98.44 261 ALA A CA 1
ATOM 1953 C C . ALA A 1 261 ? -3.918 24.125 0.054 1 98.44 261 ALA A C 1
ATOM 1955 O O . ALA A 1 261 ? -3.855 24.938 0.985 1 98.44 261 ALA A O 1
ATOM 1956 N N . HIS A 1 262 ? -3.039 23.172 -0.125 1 97.69 262 HIS A N 1
ATOM 1957 C CA . HIS A 1 262 ? -1.953 22.953 0.824 1 97.69 262 HIS A CA 1
ATOM 1958 C C . HIS A 1 262 ? -0.926 24.078 0.742 1 97.69 262 HIS A C 1
ATOM 1960 O O . HIS A 1 262 ? -0.452 24.578 1.77 1 97.69 262 HIS A O 1
ATOM 1966 N N . SER A 1 263 ? -0.576 24.469 -0.498 1 96.69 263 SER A N 1
ATOM 1967 C CA . SER A 1 263 ? 0.407 25.531 -0.63 1 96.69 263 SER A CA 1
ATOM 1968 C C . SER A 1 263 ? -0.056 26.797 0.081 1 96.69 263 SER A C 1
ATOM 1970 O O . SER A 1 263 ? 0.736 27.469 0.751 1 96.69 263 SER A O 1
ATOM 1972 N N . MET A 1 264 ? -1.279 27.125 -0.057 1 97.81 264 MET A N 1
ATOM 1973 C CA . MET A 1 264 ? -1.853 28.297 0.589 1 97.81 264 MET A CA 1
ATOM 1974 C C . MET A 1 264 ? -1.933 28.109 2.1 1 97.81 264 MET A C 1
ATOM 1976 O O . MET A 1 264 ? -1.647 29.031 2.865 1 97.81 264 MET A O 1
ATOM 1980 N N . ALA A 1 265 ? -2.299 26.938 2.523 1 96.25 265 ALA A N 1
ATOM 1981 C CA . ALA A 1 265 ? -2.379 26.625 3.949 1 96.25 265 ALA A CA 1
ATOM 1982 C C . ALA A 1 265 ? -1.016 26.766 4.621 1 96.25 265 ALA A C 1
ATOM 1984 O O . ALA A 1 265 ? -0.918 27.266 5.742 1 96.25 265 ALA A O 1
ATOM 1985 N N . HIS A 1 266 ? 0.048 26.312 3.939 1 94.25 266 HIS A N 1
ATOM 1986 C CA . HIS A 1 266 ? 1.396 26.422 4.484 1 94.25 266 HIS A CA 1
ATOM 1987 C C . HIS A 1 266 ? 1.756 27.875 4.77 1 94.25 266 HIS A C 1
ATOM 1989 O O . HIS A 1 266 ? 2.357 28.188 5.801 1 94.25 266 HIS A O 1
ATOM 1995 N N . THR A 1 267 ? 1.356 28.734 3.908 1 94.56 267 THR A N 1
ATOM 1996 C CA . THR A 1 267 ? 1.7 30.141 4.051 1 94.56 267 THR A CA 1
ATOM 1997 C C . THR A 1 267 ? 0.905 30.781 5.188 1 94.56 267 THR A C 1
ATOM 1999 O O . THR A 1 267 ? 1.44 31.594 5.949 1 94.56 267 THR A O 1
ATOM 2002 N N . LEU A 1 268 ? -0.363 30.422 5.336 1 95.44 268 LEU A N 1
ATOM 2003 C CA . LEU A 1 268 ? -1.188 30.922 6.43 1 95.44 268 LEU A CA 1
ATOM 2004 C C . LEU A 1 268 ? -0.648 30.453 7.777 1 95.44 268 LEU A C 1
ATOM 2006 O O . LEU A 1 268 ? -0.696 31.203 8.758 1 95.44 268 LEU A O 1
ATOM 2010 N N . GLY A 1 269 ? -0.17 29.266 7.777 1 91.75 269 GLY A N 1
ATOM 2011 C CA . GLY A 1 269 ? 0.456 28.766 8.984 1 91.75 269 GLY A CA 1
ATOM 2012 C C . GLY A 1 269 ? 1.726 29.5 9.359 1 91.75 269 GLY A C 1
ATOM 2013 O O . GLY A 1 269 ? 1.925 29.844 10.523 1 91.75 269 GLY A O 1
ATOM 2014 N N . ALA A 1 270 ? 2.559 29.734 8.391 1 90.69 270 ALA A N 1
ATOM 2015 C CA . ALA A 1 270 ? 3.857 30.359 8.625 1 90.69 270 ALA A CA 1
ATOM 2016 C C . ALA A 1 270 ? 3.693 31.812 9.07 1 90.69 270 ALA A C 1
ATOM 2018 O O . ALA A 1 270 ? 4.438 32.281 9.93 1 90.69 270 ALA A O 1
ATOM 2019 N N . VAL A 1 271 ? 2.688 32.531 8.523 1 92.62 271 VAL A N 1
ATOM 2020 C CA . VAL A 1 271 ? 2.564 33.969 8.727 1 92.62 271 VAL A CA 1
ATOM 2021 C C . VAL A 1 271 ? 1.657 34.25 9.922 1 92.62 271 VAL A C 1
ATOM 2023 O O . VAL A 1 271 ? 1.926 35.156 10.711 1 92.62 271 VAL A O 1
ATOM 2026 N N . TYR A 1 272 ? 0.629 33.438 10.086 1 93.44 272 TYR A N 1
ATOM 2027 C CA . TYR A 1 272 ? -0.373 33.75 11.094 1 93.44 272 TYR A CA 1
ATOM 2028 C C . TYR A 1 272 ? -0.48 32.656 12.141 1 93.44 272 TYR A C 1
ATOM 2030 O O . TYR A 1 272 ? -1.37 32.688 12.992 1 93.44 272 TYR A O 1
ATOM 2038 N N . ASP A 1 273 ? 0.318 31.625 11.977 1 89.88 273 ASP A N 1
ATOM 2039 C CA . ASP A 1 273 ? 0.31 30.484 12.875 1 89.88 273 ASP A CA 1
ATOM 2040 C C . ASP A 1 273 ? -1.05 29.781 12.867 1 89.88 273 ASP A C 1
ATOM 2042 O O . ASP A 1 273 ? -1.494 29.266 13.898 1 89.88 273 ASP A O 1
ATOM 2046 N N . THR A 1 274 ? -1.755 29.922 11.75 1 91.06 274 THR A N 1
ATOM 2047 C CA . THR A 1 274 ? -3.025 29.219 11.586 1 91.06 274 THR A CA 1
ATOM 2048 C C . THR A 1 274 ? -2.822 27.703 11.633 1 91.06 274 THR A C 1
ATOM 2050 O O . THR A 1 274 ? -1.955 27.172 10.938 1 91.06 274 THR A O 1
ATOM 2053 N N . PRO A 1 275 ? -3.568 26.969 12.484 1 88.75 275 PRO A N 1
ATOM 2054 C CA . PRO A 1 275 ? -3.451 25.516 12.461 1 88.75 275 PRO A CA 1
ATOM 2055 C C . PRO A 1 275 ? -3.633 24.938 11.062 1 88.75 275 PRO A C 1
ATOM 2057 O O . PRO A 1 275 ? -4.559 25.312 10.344 1 88.75 275 PRO A O 1
ATOM 2060 N N . HIS A 1 276 ? -2.758 24.078 10.711 1 91 276 HIS A N 1
ATOM 2061 C CA . HIS A 1 276 ? -2.646 23.547 9.359 1 91 276 HIS A CA 1
ATOM 2062 C C . HIS A 1 276 ? -3.98 23 8.867 1 91 276 HIS A C 1
ATOM 2064 O O . HIS A 1 276 ? -4.43 23.328 7.77 1 91 276 HIS A O 1
ATOM 2070 N N . GLY A 1 277 ? -4.66 22.172 9.672 1 92.12 277 GLY A N 1
ATOM 2071 C CA . GLY A 1 277 ? -5.926 21.562 9.289 1 92.12 277 GLY A CA 1
ATOM 2072 C C . GLY A 1 277 ? -7.027 22.578 9.039 1 92.12 277 GLY A C 1
ATOM 2073 O O . GLY A 1 277 ? -7.859 22.391 8.148 1 92.12 277 GLY A O 1
ATOM 2074 N N . VAL A 1 278 ? -7.039 23.609 9.844 1 93.81 278 VAL A N 1
ATOM 2075 C CA . VAL A 1 278 ? -8.031 24.656 9.688 1 93.81 278 VAL A CA 1
ATOM 2076 C C . VAL A 1 278 ? -7.797 25.406 8.375 1 93.81 278 VAL A C 1
ATOM 2078 O O . VAL A 1 278 ? -8.734 25.641 7.613 1 93.81 278 VAL A O 1
ATOM 2081 N N . ALA A 1 279 ? -6.562 25.75 8.133 1 95.25 279 ALA A N 1
ATOM 2082 C CA . ALA A 1 279 ? -6.207 26.469 6.91 1 95.25 279 ALA A CA 1
ATOM 2083 C C . ALA A 1 279 ? -6.578 25.641 5.676 1 95.25 279 ALA A C 1
ATOM 2085 O O . ALA A 1 279 ? -7.164 26.172 4.727 1 95.25 279 ALA A O 1
ATOM 2086 N N . CYS A 1 280 ? -6.238 24.375 5.656 1 96.19 280 CYS A N 1
ATOM 2087 C CA . CYS A 1 280 ? -6.559 23.5 4.539 1 96.19 280 CYS A CA 1
ATOM 2088 C C . CYS A 1 280 ? -8.07 23.391 4.344 1 96.19 280 CYS A C 1
ATOM 2090 O O . CYS A 1 280 ? -8.555 23.469 3.213 1 96.19 280 CYS A O 1
ATOM 2092 N N . ALA A 1 281 ? -8.758 23.234 5.422 1 95.38 281 ALA A N 1
ATOM 2093 C CA . ALA A 1 281 ? -10.211 23.062 5.379 1 95.38 281 ALA A CA 1
ATOM 2094 C C . ALA A 1 281 ? -10.883 24.312 4.793 1 95.38 281 ALA A C 1
ATOM 2096 O O . ALA A 1 281 ? -11.836 24.203 4.023 1 95.38 281 ALA A O 1
ATOM 2097 N N . MET A 1 282 ? -10.414 25.453 5.18 1 96.31 282 MET A N 1
ATOM 2098 C CA . MET A 1 282 ? -10.977 26.703 4.707 1 96.31 282 MET A CA 1
ATOM 2099 C C . MET A 1 282 ? -10.75 26.875 3.209 1 96.31 282 MET A C 1
ATOM 2101 O O . MET A 1 282 ? -11.633 27.359 2.492 1 96.31 282 MET A O 1
ATOM 2105 N N . MET A 1 283 ? -9.609 26.484 2.766 1 98 283 MET A N 1
ATOM 2106 C CA . MET A 1 283 ? -9.203 26.766 1.394 1 98 283 MET A CA 1
ATOM 2107 C C . MET A 1 283 ? -9.773 25.734 0.432 1 98 283 MET A C 1
ATOM 2109 O O . MET A 1 283 ? -9.961 26.016 -0.752 1 98 283 MET A O 1
ATOM 2113 N N . LEU A 1 284 ? -10.102 24.516 0.875 1 98.31 284 LEU A N 1
ATOM 2114 C CA . LEU A 1 284 ? -10.391 23.375 0.011 1 98.31 284 LEU A CA 1
ATOM 2115 C C . LEU A 1 284 ? -11.562 23.688 -0.917 1 98.31 284 LEU A C 1
ATOM 2117 O O . LEU A 1 284 ? -11.445 23.547 -2.137 1 98.31 284 LEU A O 1
ATOM 2121 N N . PRO A 1 285 ? -12.75 24.125 -0.402 1 98.06 285 PRO A N 1
ATOM 2122 C CA . PRO A 1 285 ? -13.875 24.375 -1.313 1 98.06 285 PRO A CA 1
ATOM 2123 C C . PRO A 1 285 ? -13.586 25.5 -2.312 1 98.06 285 PRO A C 1
ATOM 2125 O O . PRO A 1 285 ? -14.039 25.438 -3.457 1 98.06 285 PRO A O 1
ATOM 2128 N N . ILE A 1 286 ? -12.82 26.5 -1.914 1 98.31 286 ILE A N 1
ATOM 2129 C CA . ILE A 1 286 ? -12.445 27.625 -2.771 1 98.31 286 ILE A CA 1
ATOM 2130 C C . ILE A 1 286 ? -11.555 27.125 -3.912 1 98.31 286 ILE A C 1
ATOM 2132 O O . ILE A 1 286 ? -11.781 27.469 -5.074 1 98.31 286 ILE A O 1
ATOM 2136 N N . VAL A 1 287 ? -10.602 26.328 -3.557 1 98.69 287 VAL A N 1
ATOM 2137 C CA . VAL A 1 287 ? -9.664 25.781 -4.535 1 98.69 287 VAL A CA 1
ATOM 2138 C C . VAL A 1 287 ? -10.383 24.812 -5.461 1 98.69 287 VAL A C 1
ATOM 2140 O O . VAL A 1 287 ? -10.078 24.734 -6.652 1 98.69 287 VAL A O 1
ATOM 2143 N N . MET A 1 288 ? -11.312 24.031 -4.922 1 98.75 288 MET A N 1
ATOM 2144 C CA . MET A 1 288 ? -12.109 23.125 -5.762 1 98.75 288 MET A CA 1
ATOM 2145 C C . MET A 1 288 ? -12.867 23.922 -6.828 1 98.75 288 MET A C 1
ATOM 2147 O O . MET A 1 288 ? -12.93 23.5 -7.984 1 98.75 288 MET A O 1
ATOM 2151 N N . GLU A 1 289 ? -13.438 25 -6.453 1 98.44 289 GLU A N 1
ATOM 2152 C CA . GLU A 1 289 ? -14.125 25.844 -7.426 1 98.44 289 GLU A CA 1
ATOM 2153 C C . GLU A 1 289 ? -13.164 26.359 -8.492 1 98.44 289 GLU A C 1
ATOM 2155 O O . GLU A 1 289 ? -13.5 26.391 -9.672 1 98.44 289 GLU A O 1
ATOM 2160 N N . TYR A 1 290 ? -12 26.75 -8.062 1 98.5 290 TYR A N 1
ATOM 2161 C CA . TYR A 1 290 ? -10.977 27.25 -8.969 1 98.5 290 TYR A CA 1
ATOM 2162 C C . TYR A 1 290 ? -10.547 26.172 -9.969 1 98.5 290 TYR A C 1
ATOM 2164 O O . TYR A 1 290 ? -10.336 26.469 -11.148 1 98.5 290 TYR A O 1
ATOM 2172 N N . ASN A 1 291 ? -10.453 24.875 -9.523 1 98.5 291 ASN A N 1
ATOM 2173 C CA . ASN A 1 291 ? -9.859 23.781 -10.289 1 98.5 291 ASN A CA 1
ATOM 2174 C C . ASN A 1 291 ? -10.898 23.078 -11.148 1 98.5 291 ASN A C 1
ATOM 2176 O O . ASN A 1 291 ? -10.547 22.281 -12.031 1 98.5 291 ASN A O 1
ATOM 2180 N N . GLN A 1 292 ? -12.195 23.281 -10.961 1 97.31 292 GLN A N 1
ATOM 2181 C CA . GLN A 1 292 ? -13.266 22.391 -11.398 1 97.31 292 GLN A CA 1
ATOM 2182 C C . GLN A 1 292 ? -13.211 22.172 -12.906 1 97.31 292 GLN A C 1
ATOM 2184 O O . GLN A 1 292 ? -13.484 21.062 -13.383 1 97.31 292 GLN A O 1
ATOM 2189 N N . GLU A 1 293 ? -12.711 23.062 -13.727 1 96.06 293 GLU A N 1
ATOM 2190 C CA . GLU A 1 293 ? -12.75 22.953 -15.18 1 96.06 293 GLU A CA 1
ATOM 2191 C C . GLU A 1 293 ? -11.625 22.047 -15.688 1 96.06 293 GLU A C 1
ATOM 2193 O O . GLU A 1 293 ? -11.664 21.562 -16.812 1 96.06 293 GLU A O 1
ATOM 2198 N N . CYS A 1 294 ? -10.664 21.766 -14.859 1 96 294 CYS A N 1
ATOM 2199 C CA . CYS A 1 294 ? -9.484 21.016 -15.289 1 96 294 CYS A CA 1
ATOM 2200 C C . CYS A 1 294 ? -9.5 19.609 -14.703 1 96 294 CYS A C 1
ATOM 2202 O O . CYS A 1 294 ? -8.461 18.953 -14.617 1 96 294 CYS A O 1
ATOM 2204 N N . THR A 1 295 ? -10.656 19.109 -14.336 1 95.62 295 THR A N 1
ATOM 2205 C CA . THR A 1 295 ? -10.625 17.844 -13.586 1 95.62 295 THR A CA 1
ATOM 2206 C C . THR A 1 295 ? -11.438 16.781 -14.305 1 95.62 295 THR A C 1
ATOM 2208 O O . THR A 1 295 ? -11.617 15.672 -13.781 1 95.62 295 THR A O 1
ATOM 2211 N N . GLY A 1 296 ? -11.961 17.109 -15.547 1 95 296 GLY A N 1
ATOM 2212 C CA . GLY A 1 296 ? -12.75 16.141 -16.281 1 95 296 GLY A CA 1
ATOM 2213 C C . GLY A 1 296 ? -13.906 15.57 -15.477 1 95 296 GLY A C 1
ATOM 2214 O O . GLY A 1 296 ? -14.719 16.328 -14.938 1 95 296 GLY A O 1
ATOM 2215 N N . GLU A 1 297 ? -13.945 14.227 -15.273 1 97.12 297 GLU A N 1
ATOM 2216 C CA . GLU A 1 297 ? -15.055 13.562 -14.586 1 97.12 297 GLU A CA 1
ATOM 2217 C C . GLU A 1 297 ? -14.719 13.297 -13.125 1 97.12 297 GLU A C 1
ATOM 2219 O O . GLU A 1 297 ? -15.508 12.688 -12.398 1 97.12 297 GLU A O 1
ATOM 2224 N N . LYS A 1 298 ? -13.586 13.727 -12.664 1 98.5 298 LYS A N 1
ATOM 2225 C CA . LYS A 1 298 ? -13.109 13.352 -11.344 1 98.5 298 LYS A CA 1
ATOM 2226 C C . LYS A 1 298 ? -14.039 13.859 -10.25 1 98.5 298 LYS A C 1
ATOM 2228 O O . LYS A 1 298 ? -14.227 13.203 -9.227 1 98.5 298 LYS A O 1
ATOM 2233 N N . TYR A 1 299 ? -14.602 15.055 -10.477 1 98.75 299 TYR A N 1
ATOM 2234 C CA . TYR A 1 299 ? -15.516 15.594 -9.477 1 98.75 299 TYR A CA 1
ATOM 2235 C C . TYR A 1 299 ? -16.766 14.727 -9.352 1 98.75 299 TYR A C 1
ATOM 2237 O O . TYR A 1 299 ? -17.391 14.672 -8.289 1 98.75 299 TYR A O 1
ATOM 2245 N N . ARG A 1 300 ? -17.219 14.062 -10.445 1 98.5 300 ARG A N 1
ATOM 2246 C CA . ARG A 1 300 ? -18.328 13.117 -10.367 1 98.5 300 ARG A CA 1
ATOM 2247 C C . ARG A 1 300 ? -18.047 12.023 -9.352 1 98.5 300 ARG A C 1
ATOM 2249 O O . ARG A 1 300 ? -18.891 11.695 -8.523 1 98.5 300 ARG A O 1
ATOM 2256 N N . GLU A 1 301 ? -16.859 11.484 -9.391 1 98.44 301 GLU A N 1
ATOM 2257 C CA . GLU A 1 301 ? -16.469 10.398 -8.5 1 98.44 301 GLU A CA 1
ATOM 2258 C C . GLU A 1 301 ? -16.266 10.891 -7.074 1 98.44 301 GLU A C 1
ATOM 2260 O O . GLU A 1 301 ? -16.531 10.164 -6.113 1 98.44 301 GLU A O 1
ATOM 2265 N N . ILE A 1 302 ? -15.766 12.141 -6.922 1 98.88 302 ILE A N 1
ATOM 2266 C CA . ILE A 1 302 ? -15.68 12.727 -5.59 1 98.88 302 ILE A CA 1
ATOM 2267 C C . ILE A 1 302 ? -17.078 12.812 -4.977 1 98.88 302 ILE A C 1
ATOM 2269 O O . ILE A 1 302 ? -17.297 12.391 -3.836 1 98.88 302 ILE A O 1
ATOM 2273 N N . ALA A 1 303 ? -18.031 13.336 -5.781 1 98.81 303 ALA A N 1
ATOM 2274 C CA . ALA A 1 303 ? -19.406 13.43 -5.312 1 98.81 303 ALA A CA 1
ATOM 2275 C C . ALA A 1 303 ? -19.953 12.062 -4.926 1 98.81 303 ALA A C 1
ATOM 2277 O O . ALA A 1 303 ? -20.562 11.906 -3.859 1 98.81 303 ALA A O 1
ATOM 2278 N N . ARG A 1 304 ? -19.734 11.086 -5.77 1 98 304 ARG A N 1
ATOM 2279 C CA . ARG A 1 304 ? -20.188 9.727 -5.508 1 98 304 ARG A CA 1
ATOM 2280 C C . ARG A 1 304 ? -19.594 9.188 -4.215 1 98 304 ARG A C 1
ATOM 2282 O O . ARG A 1 304 ? -20.312 8.648 -3.369 1 98 304 ARG A O 1
ATOM 2289 N N . ALA A 1 305 ? -18.297 9.367 -4.035 1 98.5 305 ALA A N 1
ATOM 2290 C CA . ALA A 1 305 ? -17.594 8.867 -2.859 1 98.5 305 ALA A CA 1
ATOM 2291 C C . ALA A 1 305 ? -18.094 9.555 -1.59 1 98.5 305 ALA A C 1
ATOM 2293 O O . ALA A 1 305 ? -18.078 8.961 -0.509 1 98.5 305 ALA A O 1
ATOM 2294 N N . MET A 1 306 ? -18.562 10.773 -1.742 1 98.75 306 MET A N 1
ATOM 2295 C CA . MET A 1 306 ? -19.031 11.516 -0.574 1 98.75 306 MET A CA 1
ATOM 2296 C C . MET A 1 306 ? -20.5 11.227 -0.308 1 98.75 306 MET A C 1
ATOM 2298 O O . MET A 1 306 ? -21.109 11.852 0.563 1 98.75 306 MET A O 1
ATOM 2302 N N . GLY A 1 307 ? -21.109 10.32 -1.108 1 97.5 307 GLY A N 1
ATOM 2303 C CA . GLY A 1 307 ? -22.438 9.828 -0.802 1 97.5 307 GLY A CA 1
ATOM 2304 C C . GLY A 1 307 ? -23.531 10.609 -1.494 1 97.5 307 GLY A C 1
ATOM 2305 O O . GLY A 1 307 ? -24.719 10.438 -1.182 1 97.5 307 GLY A O 1
ATOM 2306 N N . VAL A 1 308 ? -23.156 11.469 -2.41 1 98 308 VAL A N 1
ATOM 2307 C CA . VAL A 1 308 ? -24.172 12.195 -3.162 1 98 308 VAL A CA 1
ATOM 2308 C C . VAL A 1 308 ? -24.969 11.234 -4.031 1 98 308 VAL A C 1
ATOM 2310 O O . VAL A 1 308 ? -24.391 10.391 -4.727 1 98 308 VAL A O 1
ATOM 2313 N N . LYS A 1 309 ? -26.281 11.328 -4.059 1 95.75 309 LYS A N 1
ATOM 2314 C CA . LYS A 1 309 ? -27.156 10.422 -4.812 1 95.75 309 LYS A CA 1
ATOM 2315 C C . LYS A 1 309 ? -27.391 10.938 -6.23 1 95.75 309 LYS A C 1
ATOM 2317 O O . LYS A 1 309 ? -27.328 12.141 -6.477 1 95.75 309 LYS A O 1
ATOM 2322 N N . GLY A 1 310 ? -27.531 10.07 -7.125 1 94.88 310 GLY A N 1
ATOM 2323 C CA . GLY A 1 310 ? -27.953 10.391 -8.484 1 94.88 310 GLY A CA 1
ATOM 2324 C C . GLY A 1 310 ? -26.844 11.016 -9.312 1 94.88 310 GLY A C 1
ATOM 2325 O O . GLY A 1 310 ? -27.109 11.758 -10.258 1 94.88 310 GLY A O 1
ATOM 2326 N N . VAL A 1 311 ? -25.672 10.789 -8.984 1 96.31 311 VAL A N 1
ATOM 2327 C CA . VAL A 1 311 ? -24.531 11.469 -9.594 1 96.31 311 VAL A CA 1
ATOM 2328 C C . VAL A 1 311 ? -24.422 11.078 -11.062 1 96.31 311 VAL A C 1
ATOM 2330 O O . VAL A 1 311 ? -24 11.875 -11.898 1 96.31 311 VAL A O 1
ATOM 2333 N N . ASP A 1 312 ? -24.781 9.859 -11.453 1 92.88 312 ASP A N 1
ATOM 2334 C CA . ASP A 1 312 ? -24.641 9.352 -12.812 1 92.88 312 ASP A CA 1
ATOM 2335 C C . ASP A 1 312 ? -25.547 10.109 -13.781 1 92.88 312 ASP A C 1
ATOM 2337 O O . ASP A 1 312 ? -25.25 10.188 -14.977 1 92.88 312 ASP A O 1
ATOM 2341 N N . GLU A 1 313 ? -26.562 10.664 -13.375 1 96 313 GLU A N 1
ATOM 2342 C CA . GLU A 1 313 ? -27.531 11.367 -14.219 1 96 313 GLU A CA 1
ATOM 2343 C C . GLU A 1 313 ? -27.234 12.859 -14.266 1 96 313 GLU A C 1
ATOM 2345 O O . GLU A 1 313 ? -27.875 13.602 -15.031 1 96 313 GLU A O 1
ATOM 2350 N N . MET A 1 314 ? -26.266 13.297 -13.586 1 97.5 314 MET A N 1
ATOM 2351 C CA . MET A 1 314 ? -25.969 14.727 -13.492 1 97.5 314 MET A CA 1
ATOM 2352 C C . MET A 1 314 ? -25.156 15.188 -14.695 1 97.5 314 MET A C 1
ATOM 2354 O O . MET A 1 314 ? -24.312 14.445 -15.203 1 97.5 314 MET A O 1
ATOM 2358 N N . SER A 1 315 ? -25.453 16.422 -15.07 1 97.94 315 SER A N 1
ATOM 2359 C CA . SER A 1 315 ? -24.578 17.062 -16.047 1 97.94 315 SER A CA 1
ATOM 2360 C C . SER A 1 315 ? -23.234 17.406 -15.422 1 97.94 315 SER A C 1
ATOM 2362 O O . SER A 1 315 ? -23.062 17.312 -14.203 1 97.94 315 SER A O 1
ATOM 2364 N N . GLN A 1 316 ? -22.281 17.781 -16.25 1 97.62 316 GLN A N 1
ATOM 2365 C CA . GLN A 1 316 ? -20.953 18.141 -15.789 1 97.62 316 GLN A CA 1
ATOM 2366 C C . GLN A 1 316 ? -21 19.266 -14.766 1 97.62 316 GLN A C 1
ATOM 2368 O O . GLN A 1 316 ? -20.359 19.188 -13.719 1 97.62 316 GLN A O 1
ATOM 2373 N N . ASP A 1 317 ? -21.766 20.25 -15.031 1 97.56 317 ASP A N 1
ATOM 2374 C CA . ASP A 1 317 ? -21.891 21.375 -14.109 1 97.56 317 ASP A CA 1
ATOM 2375 C C . ASP A 1 317 ? -22.531 20.953 -12.797 1 97.56 317 ASP A C 1
ATOM 2377 O O . ASP A 1 317 ? -22.141 21.422 -11.719 1 97.56 317 ASP A O 1
ATOM 2381 N N . GLU A 1 318 ? -23.453 20.047 -12.898 1 98.25 318 GLU A N 1
ATOM 2382 C CA . GLU A 1 318 ? -24.203 19.609 -11.734 1 98.25 318 GLU A CA 1
ATOM 2383 C C . GLU A 1 318 ? -23.328 18.781 -10.789 1 98.25 318 GLU A C 1
ATOM 2385 O O . GLU A 1 318 ? -23.328 19 -9.57 1 98.25 318 GLU A O 1
ATOM 2390 N N . TYR A 1 319 ? -22.609 17.781 -11.344 1 98.31 319 TYR A N 1
ATOM 2391 C CA . TYR A 1 319 ? -21.828 16.953 -10.438 1 98.31 319 TYR A CA 1
ATOM 2392 C C . TYR A 1 319 ? -20.656 17.734 -9.859 1 98.31 319 TYR A C 1
ATOM 2394 O O . TYR A 1 319 ? -20.203 17.438 -8.75 1 98.31 319 TYR A O 1
ATOM 2402 N N . ARG A 1 320 ? -20.078 18.688 -10.641 1 98.44 320 ARG A N 1
ATOM 2403 C CA . ARG A 1 320 ? -19.031 19.562 -10.102 1 98.44 320 ARG A CA 1
ATOM 2404 C C . ARG A 1 320 ? -19.547 20.359 -8.906 1 98.44 320 ARG A C 1
ATOM 2406 O O . ARG A 1 320 ? -18.891 20.406 -7.859 1 98.44 320 ARG A O 1
ATOM 2413 N N . LYS A 1 321 ? -20.719 20.938 -9.039 1 98.38 321 LYS A N 1
ATOM 2414 C CA . LYS A 1 321 ? -21.344 21.688 -7.957 1 98.38 321 LYS A CA 1
ATOM 2415 C C . LYS A 1 321 ? -21.656 20.781 -6.77 1 98.38 321 LYS A C 1
ATOM 2417 O O . LYS A 1 321 ? -21.453 21.172 -5.617 1 98.38 321 LYS A O 1
ATOM 2422 N N . ALA A 1 322 ? -22.188 19.609 -7.059 1 98.69 322 ALA A N 1
ATOM 2423 C CA . ALA A 1 322 ? -22.547 18.656 -6.008 1 98.69 322 ALA A CA 1
ATOM 2424 C C . ALA A 1 322 ? -21.328 18.281 -5.176 1 98.69 322 ALA A C 1
ATOM 2426 O O . ALA A 1 322 ? -21.422 18.156 -3.953 1 98.69 322 ALA A O 1
ATOM 2427 N N . ALA A 1 323 ? -20.203 18.031 -5.848 1 98.75 323 ALA A N 1
ATOM 2428 C CA . ALA A 1 323 ? -18.969 17.672 -5.145 1 98.75 323 ALA A CA 1
ATOM 2429 C C . ALA A 1 323 ? -18.531 18.797 -4.219 1 98.75 323 ALA A C 1
ATOM 2431 O O . ALA A 1 323 ? -18.203 18.562 -3.051 1 98.75 323 ALA A O 1
ATOM 2432 N N . ILE A 1 324 ? -18.5 20.031 -4.715 1 98.69 324 ILE A N 1
ATOM 2433 C CA . ILE A 1 324 ? -18.062 21.188 -3.959 1 98.69 324 ILE A CA 1
ATOM 2434 C C . ILE A 1 324 ? -19.016 21.438 -2.785 1 98.69 324 ILE A C 1
ATOM 2436 O O . ILE A 1 324 ? -18.578 21.688 -1.663 1 98.69 324 ILE A O 1
ATOM 2440 N N . GLU A 1 325 ? -20.281 21.297 -3.014 1 98.56 325 GLU A N 1
ATOM 2441 C CA . GLU A 1 325 ? -21.281 21.516 -1.972 1 98.56 325 GLU A CA 1
ATOM 2442 C C . GLU A 1 325 ? -21.188 20.453 -0.882 1 98.56 325 GLU A C 1
ATOM 2444 O O . GLU A 1 325 ? -21.422 20.734 0.295 1 98.56 325 GLU A O 1
ATOM 2449 N N . ALA A 1 326 ? -20.922 19.219 -1.309 1 98.75 326 ALA A N 1
ATOM 2450 C CA . ALA A 1 326 ? -20.734 18.156 -0.322 1 98.75 326 ALA A CA 1
ATOM 2451 C C . ALA A 1 326 ? -19.594 18.5 0.629 1 98.75 326 ALA A C 1
ATOM 2453 O O . ALA A 1 326 ? -19.703 18.281 1.839 1 98.75 326 ALA A O 1
ATOM 2454 N N . VAL A 1 327 ? -18.5 19.016 0.113 1 98.62 327 VAL A N 1
ATOM 2455 C CA . VAL A 1 327 ? -17.344 19.406 0.916 1 98.62 327 VAL A CA 1
ATOM 2456 C C . VAL A 1 327 ? -17.703 20.578 1.823 1 98.62 327 VAL A C 1
ATOM 2458 O O . VAL A 1 327 ? -17.375 20.562 3.014 1 98.62 327 VAL A O 1
ATOM 2461 N N . LYS A 1 328 ? -18.359 21.578 1.295 1 98 328 LYS A N 1
ATOM 2462 C CA . LYS A 1 328 ? -18.797 22.734 2.078 1 98 328 LYS A CA 1
ATOM 2463 C C . LYS A 1 328 ? -19.703 22.312 3.23 1 98 328 LYS A C 1
ATOM 2465 O O . LYS A 1 328 ? -19.531 22.781 4.359 1 98 328 LYS A O 1
ATOM 2470 N N . LYS A 1 329 ? -20.609 21.484 2.908 1 98.25 329 LYS A N 1
ATOM 2471 C CA . LYS A 1 329 ? -21.562 21.016 3.928 1 98.25 329 LYS A CA 1
ATOM 2472 C C . LYS A 1 329 ? -20.828 20.297 5.055 1 98.25 329 LYS A C 1
ATOM 2474 O O . LYS A 1 329 ? -21.156 20.484 6.23 1 98.25 329 LYS A O 1
ATOM 2479 N N . LEU A 1 330 ? -19.938 19.406 4.688 1 98.44 330 LEU A N 1
ATOM 2480 C CA . LEU A 1 330 ? -19.156 18.688 5.699 1 98.44 330 LEU A CA 1
ATOM 2481 C C . LEU A 1 330 ? -18.375 19.656 6.574 1 98.44 330 LEU A C 1
ATOM 2483 O O . LEU A 1 330 ? -18.328 19.5 7.797 1 98.44 330 LEU A O 1
ATOM 2487 N N . SER A 1 331 ? -17.75 20.641 5.98 1 97.56 331 SER A N 1
ATOM 2488 C CA . SER A 1 331 ? -16.984 21.656 6.707 1 97.56 331 SER A CA 1
ATOM 2489 C C . SER A 1 331 ? -17.859 22.375 7.715 1 97.56 331 SER A C 1
ATOM 2491 O O . SER A 1 331 ? -17.453 22.609 8.852 1 97.56 331 SER A O 1
ATOM 2493 N N . VAL A 1 332 ? -19.031 22.719 7.328 1 97 332 VAL A N 1
ATOM 2494 C CA . VAL A 1 332 ? -19.984 23.406 8.195 1 97 332 VAL A CA 1
ATOM 2495 C C . VAL A 1 332 ? -20.438 22.469 9.312 1 97 332 VAL A C 1
ATOM 2497 O O . VAL A 1 332 ? -20.469 22.859 10.484 1 97 332 VAL A O 1
ATOM 2500 N N . ASP A 1 333 ? -20.75 21.266 8.953 1 98 333 ASP A N 1
ATOM 2501 C CA . ASP A 1 333 ? -21.266 20.297 9.914 1 98 333 ASP A CA 1
ATOM 2502 C C . ASP A 1 333 ? -20.266 20.078 11.055 1 98 333 ASP A C 1
ATOM 2504 O O . ASP A 1 333 ? -20.656 19.828 12.188 1 98 333 ASP A O 1
ATOM 2508 N N . VAL A 1 334 ? -18.984 20.203 10.727 1 97.75 334 VAL A N 1
ATOM 2509 C CA . VAL A 1 334 ? -18 19.859 11.75 1 97.75 334 VAL A CA 1
ATOM 2510 C C . VAL A 1 334 ? -17.406 21.125 12.352 1 97.75 334 VAL A C 1
ATOM 2512 O O . VAL A 1 334 ? -16.484 21.062 13.172 1 97.75 334 VAL A O 1
ATOM 2515 N N . GLY A 1 335 ? -17.812 22.281 11.914 1 96.44 335 GLY A N 1
ATOM 2516 C CA . GLY A 1 335 ? -17.547 23.531 12.617 1 96.44 335 GLY A CA 1
ATOM 2517 C C . GLY A 1 335 ? -16.281 24.219 12.148 1 96.44 335 GLY A C 1
ATOM 2518 O O . GLY A 1 335 ? -15.633 24.922 12.922 1 96.44 335 GLY A O 1
ATOM 2519 N N . ILE A 1 336 ? -15.945 24.125 10.938 1 95.75 336 ILE A N 1
ATOM 2520 C CA . ILE A 1 336 ? -14.773 24.797 10.391 1 95.75 336 ILE A CA 1
ATOM 2521 C C . ILE A 1 336 ? -15.125 26.25 10.086 1 95.75 336 ILE A C 1
ATOM 2523 O O . ILE A 1 336 ? -16.141 26.531 9.438 1 95.75 336 ILE A O 1
ATOM 2527 N N . PRO A 1 337 ? -14.297 27.172 10.539 1 94.75 337 PRO A N 1
ATOM 2528 C CA . PRO A 1 337 ? -14.547 28.578 10.18 1 94.75 337 PRO A CA 1
ATOM 2529 C C . PRO A 1 337 ? -14.383 28.828 8.68 1 94.75 337 PRO A C 1
ATOM 2531 O O . PRO A 1 337 ? -13.586 28.172 8.016 1 94.75 337 PRO A O 1
ATOM 2534 N N . THR A 1 338 ? -15.031 29.844 8.18 1 92.75 338 THR A N 1
ATOM 2535 C CA . THR A 1 338 ? -15.008 30.141 6.754 1 92.75 338 THR A CA 1
ATOM 2536 C C . THR A 1 338 ? -14.133 31.344 6.465 1 92.75 338 THR A C 1
ATOM 2538 O O . THR A 1 338 ? -13.781 31.609 5.309 1 92.75 338 THR A O 1
ATOM 2541 N N . LYS A 1 339 ? -13.805 32.062 7.473 1 94.19 339 LYS A N 1
ATOM 2542 C CA . LYS A 1 339 ? -12.992 33.25 7.316 1 94.19 339 LYS A CA 1
ATOM 2543 C C . LYS A 1 339 ? -11.828 33.281 8.297 1 94.19 339 LYS A C 1
ATOM 2545 O O . LYS A 1 339 ? -11.867 32.594 9.32 1 94.19 339 LYS A O 1
ATOM 2550 N N . LEU A 1 340 ? -10.789 33.938 7.91 1 95.56 340 LEU A N 1
ATOM 2551 C CA . LEU A 1 340 ? -9.633 34.188 8.766 1 95.56 340 LEU A CA 1
ATOM 2552 C C . LEU A 1 340 ? -9.453 35.688 9.023 1 95.56 340 LEU A C 1
ATOM 2554 O O . LEU A 1 340 ? -8.953 36.406 8.164 1 95.56 340 LEU A O 1
ATOM 2558 N N . GLU A 1 341 ? -9.773 36.125 10.219 1 93.69 341 GLU A N 1
ATOM 2559 C CA . GLU A 1 341 ? -9.758 37.562 10.57 1 93.69 341 GLU A CA 1
ATOM 2560 C C . GLU A 1 341 ? -8.344 38.125 10.523 1 93.69 341 GLU A C 1
ATOM 2562 O O . GLU A 1 341 ? -8.148 39.312 10.227 1 93.69 341 GLU A O 1
ATOM 2567 N N . ALA A 1 342 ? -7.402 37.344 10.719 1 93.88 342 ALA A N 1
ATOM 2568 C CA . ALA A 1 342 ? -6.012 37.781 10.844 1 93.88 342 ALA A CA 1
ATOM 2569 C C . ALA A 1 342 ? -5.457 38.25 9.492 1 93.88 342 ALA A C 1
ATOM 2571 O O . ALA A 1 342 ? -4.512 39.031 9.438 1 93.88 342 ALA A O 1
ATOM 2572 N N . ILE A 1 343 ? -6.02 37.75 8.406 1 95.88 343 ILE A N 1
ATOM 2573 C CA . ILE A 1 343 ? -5.453 38 7.086 1 95.88 343 ILE A CA 1
ATOM 2574 C C . ILE A 1 343 ? -5.676 39.469 6.695 1 95.88 343 ILE A C 1
ATOM 2576 O O . ILE A 1 343 ? -6.754 40 6.922 1 95.88 343 ILE A O 1
ATOM 2580 N N . LYS A 1 344 ? -4.645 40.125 6.168 1 95.88 344 LYS A N 1
ATOM 2581 C CA . LYS A 1 344 ? -4.672 41.531 5.766 1 95.88 344 LYS A CA 1
ATOM 2582 C C . LYS A 1 344 ? -4.328 41.688 4.285 1 95.88 344 LYS A C 1
ATOM 2584 O O . LYS A 1 344 ? -3.502 40.938 3.754 1 95.88 344 LYS A O 1
ATOM 2589 N N . GLU A 1 345 ? -4.891 42.688 3.781 1 96.69 345 GLU A N 1
ATOM 2590 C CA . GLU A 1 345 ? -4.656 42.969 2.371 1 96.69 345 GLU A CA 1
ATOM 2591 C C . GLU A 1 345 ? -3.17 43.188 2.092 1 96.69 345 GLU A C 1
ATOM 2593 O O . GLU A 1 345 ? -2.66 42.781 1.052 1 96.69 345 GLU A O 1
ATOM 2598 N N . GLU A 1 346 ? -2.463 43.812 2.938 1 97 346 GLU A N 1
ATOM 2599 C CA . GLU A 1 346 ? -1.059 44.156 2.742 1 97 346 GLU A CA 1
ATOM 2600 C C . GLU A 1 346 ? -0.177 42.906 2.711 1 97 346 GLU A C 1
ATOM 2602 O O . GLU A 1 346 ? 0.941 42.969 2.193 1 97 346 GLU A O 1
ATOM 2607 N N . ASP A 1 347 ? -0.659 41.812 3.256 1 96.94 347 ASP A N 1
ATOM 2608 C CA . ASP A 1 347 ? 0.127 40.594 3.324 1 96.94 347 ASP A CA 1
ATOM 2609 C C . ASP A 1 347 ? -0.108 39.719 2.094 1 96.94 347 ASP A C 1
ATOM 2611 O O . ASP A 1 347 ? 0.636 38.75 1.849 1 96.94 347 ASP A O 1
ATOM 2615 N N . LEU A 1 348 ? -1.036 40.031 1.278 1 97.81 348 LEU A N 1
ATOM 2616 C CA . LEU A 1 348 ? -1.498 39.156 0.206 1 97.81 348 LEU A CA 1
ATOM 2617 C C . LEU A 1 348 ? -0.382 38.906 -0.799 1 97.81 348 LEU A C 1
ATOM 2619 O O . LEU A 1 348 ? -0.273 37.781 -1.337 1 97.81 348 LEU A O 1
ATOM 2623 N N . GLN A 1 349 ? 0.411 39.906 -1.12 1 97.75 349 GLN A N 1
ATOM 2624 C CA . GLN A 1 349 ? 1.501 39.719 -2.072 1 97.75 349 GLN A CA 1
ATOM 2625 C C . GLN A 1 349 ? 2.486 38.656 -1.581 1 97.75 349 GLN A C 1
ATOM 2627 O O . GLN A 1 349 ? 2.832 37.75 -2.32 1 97.75 349 GLN A O 1
ATOM 2632 N N . PHE A 1 350 ? 2.873 38.781 -0.379 1 96.94 350 PHE A N 1
ATOM 2633 C CA . PHE A 1 350 ? 3.822 37.844 0.198 1 96.94 350 PHE A CA 1
ATOM 2634 C C . PHE A 1 350 ? 3.203 36.469 0.308 1 96.94 350 PHE A C 1
ATOM 2636 O O . PHE A 1 350 ? 3.846 35.469 -0.022 1 96.94 350 PHE A O 1
ATOM 2643 N N . LEU A 1 351 ? 1.962 36.406 0.799 1 97.5 351 LEU A N 1
ATOM 2644 C CA . LEU A 1 351 ? 1.262 35.125 0.93 1 97.5 351 LEU A CA 1
ATOM 2645 C C . LEU A 1 351 ? 1.184 34.406 -0.413 1 97.5 351 LEU A C 1
ATOM 2647 O O . LEU A 1 351 ? 1.49 33.219 -0.505 1 97.5 351 LEU A O 1
ATOM 2651 N N . ALA A 1 352 ? 0.826 35.156 -1.386 1 98.19 352 ALA A N 1
ATOM 2652 C CA . ALA A 1 352 ? 0.629 34.594 -2.719 1 98.19 352 ALA A CA 1
ATOM 2653 C C . ALA A 1 352 ? 1.954 34.125 -3.32 1 98.19 352 ALA A C 1
ATOM 2655 O O . ALA A 1 352 ? 2.029 33.062 -3.928 1 98.19 352 ALA A O 1
ATOM 2656 N N . GLU A 1 353 ? 3.002 34.875 -3.197 1 97.81 353 GLU A N 1
ATOM 2657 C CA . GLU A 1 353 ? 4.316 34.5 -3.711 1 97.81 353 GLU A CA 1
ATOM 2658 C C . GLU A 1 353 ? 4.852 33.25 -3.014 1 97.81 353 GLU A C 1
ATOM 2660 O O . GLU A 1 353 ? 5.43 32.375 -3.658 1 97.81 353 GLU A O 1
ATOM 2665 N N . SER A 1 354 ? 4.648 33.25 -1.758 1 95.31 354 SER A N 1
ATOM 2666 C CA . SER A 1 354 ? 5.102 32.094 -0.979 1 95.31 354 SER A CA 1
ATOM 2667 C C . SER A 1 354 ? 4.348 30.828 -1.369 1 95.31 354 SER A C 1
ATOM 2669 O O . SER A 1 354 ? 4.945 29.75 -1.497 1 95.31 354 SER A O 1
ATOM 2671 N N . ALA A 1 355 ? 3.064 30.938 -1.514 1 96.88 355 ALA A N 1
ATOM 2672 C CA . ALA A 1 355 ? 2.25 29.797 -1.921 1 96.88 355 ALA A CA 1
ATOM 2673 C C . ALA A 1 355 ? 2.639 29.312 -3.316 1 96.88 355 ALA A C 1
ATOM 2675 O O . ALA A 1 355 ? 2.672 28.109 -3.576 1 96.88 355 ALA A O 1
ATOM 2676 N N . HIS A 1 356 ? 2.906 30.266 -4.176 1 97.62 356 HIS A N 1
ATOM 2677 C CA . HIS A 1 356 ? 3.305 29.938 -5.539 1 97.62 356 HIS A CA 1
ATOM 2678 C C . HIS A 1 356 ? 4.629 29.188 -5.566 1 97.62 356 HIS A C 1
ATOM 2680 O O . HIS A 1 356 ? 4.828 28.312 -6.41 1 97.62 356 HIS A O 1
ATOM 2686 N N . ALA A 1 357 ? 5.477 29.5 -4.648 1 93.88 357 ALA A N 1
ATOM 2687 C CA . ALA A 1 357 ? 6.812 28.906 -4.594 1 93.88 357 ALA A CA 1
ATOM 2688 C C . ALA A 1 357 ? 6.797 27.578 -3.844 1 93.88 357 ALA A C 1
ATOM 2690 O O . ALA A 1 357 ? 7.762 26.812 -3.902 1 93.88 357 ALA A O 1
ATOM 2691 N N . ASP A 1 358 ? 5.727 27.312 -3.197 1 93.25 358 ASP A N 1
ATOM 2692 C CA . ASP A 1 358 ? 5.598 26.109 -2.375 1 93.25 358 ASP A CA 1
ATOM 2693 C C . ASP A 1 358 ? 5.684 24.844 -3.229 1 93.25 358 ASP A C 1
ATOM 2695 O O . ASP A 1 358 ? 5.176 24.812 -4.352 1 93.25 358 ASP A O 1
ATOM 2699 N N . ALA A 1 359 ? 6.223 23.797 -2.645 1 91.62 359 ALA A N 1
ATOM 2700 C CA . ALA A 1 359 ? 6.508 22.562 -3.352 1 91.62 359 ALA A CA 1
ATOM 2701 C C . ALA A 1 359 ? 5.219 21.891 -3.82 1 91.62 359 ALA A C 1
ATOM 2703 O O . ALA A 1 359 ? 5.234 21.078 -4.746 1 91.62 359 ALA A O 1
ATOM 2704 N N . CYS A 1 360 ? 4.035 22.188 -3.229 1 94.81 360 CYS A N 1
ATOM 2705 C CA . CYS A 1 360 ? 2.771 21.547 -3.564 1 94.81 360 CYS A CA 1
ATOM 2706 C C . CYS A 1 360 ? 2.117 22.219 -4.766 1 94.81 360 CYS A C 1
ATOM 2708 O O . CYS A 1 360 ? 1.312 21.594 -5.465 1 94.81 360 CYS A O 1
ATOM 2710 N N . ALA A 1 361 ? 2.439 23.469 -5.023 1 96.62 361 ALA A N 1
ATOM 2711 C CA . ALA A 1 361 ? 1.719 24.297 -5.977 1 96.62 361 ALA A CA 1
ATOM 2712 C C . ALA A 1 361 ? 1.766 23.703 -7.379 1 96.62 361 ALA A C 1
ATOM 2714 O O . ALA A 1 361 ? 0.756 23.688 -8.086 1 96.62 361 ALA A O 1
ATOM 2715 N N . PRO A 1 362 ? 2.908 23.109 -7.82 1 96.12 362 PRO A N 1
ATOM 2716 C CA . PRO A 1 362 ? 2.998 22.609 -9.195 1 96.12 362 PRO A CA 1
ATOM 2717 C C . PRO A 1 362 ? 2.074 21.422 -9.461 1 96.12 362 PRO A C 1
ATOM 2719 O O . PRO A 1 362 ? 1.759 21.125 -10.609 1 96.12 362 PRO A O 1
ATOM 2722 N N . GLY A 1 363 ? 1.658 20.766 -8.438 1 97.31 363 GLY A N 1
ATOM 2723 C CA . GLY A 1 363 ? 0.82 19.594 -8.609 1 97.31 363 GLY A CA 1
ATOM 2724 C C . GLY A 1 363 ? -0.631 19.922 -8.891 1 97.31 363 GLY A C 1
ATOM 2725 O O . GLY A 1 363 ? -1.402 19.062 -9.312 1 97.31 363 GLY A O 1
ATOM 2726 N N . ASN A 1 364 ? -1.016 21.172 -8.695 1 98.56 364 ASN A N 1
ATOM 2727 C CA . ASN A 1 364 ? -2.41 21.562 -8.859 1 98.56 364 ASN A CA 1
ATOM 2728 C C . ASN A 1 364 ? -2.885 21.375 -10.297 1 98.56 364 ASN A C 1
ATOM 2730 O O . ASN A 1 364 ? -2.148 21.656 -11.242 1 98.56 364 ASN A O 1
ATOM 2734 N N . PRO A 1 365 ? -4.043 20.859 -10.531 1 98.31 365 PRO A N 1
ATOM 2735 C CA . PRO A 1 365 ? -4.5 20.562 -11.891 1 98.31 365 PRO A CA 1
ATOM 2736 C C . PRO A 1 365 ? -4.586 21.812 -12.773 1 98.31 365 PRO A C 1
ATOM 2738 O O . PRO A 1 365 ? -4.387 21.719 -13.992 1 98.31 365 PRO A O 1
ATOM 2741 N N . LYS A 1 366 ? -4.945 22.938 -12.203 1 98 366 LYS A N 1
ATOM 2742 C CA . LYS A 1 366 ? -4.938 24.219 -12.891 1 98 366 LYS A CA 1
ATOM 2743 C C . LYS A 1 366 ? -3.801 25.109 -12.391 1 98 366 LYS A C 1
ATOM 2745 O O . LYS A 1 366 ? -3.719 25.406 -11.195 1 98 366 LYS A O 1
ATOM 2750 N N . ASP A 1 367 ? -2.959 25.562 -13.305 1 96.75 367 ASP A N 1
ATOM 2751 C CA . ASP A 1 367 ? -1.88 26.453 -12.898 1 96.75 367 ASP A CA 1
ATOM 2752 C C . ASP A 1 367 ? -2.434 27.734 -12.281 1 96.75 367 ASP A C 1
ATOM 2754 O O . ASP A 1 367 ? -3.422 28.281 -12.766 1 96.75 367 ASP A O 1
ATOM 2758 N N . ALA A 1 368 ? -1.833 28.109 -11.211 1 97.69 368 ALA A N 1
ATOM 2759 C CA . ALA A 1 368 ? -2.268 29.312 -10.516 1 97.69 368 ALA A CA 1
ATOM 2760 C C . ALA A 1 368 ? -1.158 30.375 -10.5 1 97.69 368 ALA A C 1
ATOM 2762 O O . ALA A 1 368 ? -0.048 30.094 -10.039 1 97.69 368 ALA A O 1
ATOM 2763 N N . SER A 1 369 ? -1.468 31.547 -10.992 1 98.12 369 SER A N 1
ATOM 2764 C CA . SER A 1 369 ? -0.538 32.656 -10.906 1 98.12 369 SER A CA 1
ATOM 2765 C C . SER A 1 369 ? -0.562 33.312 -9.523 1 98.12 369 SER A C 1
ATOM 2767 O O . SER A 1 369 ? -1.435 33 -8.711 1 98.12 369 SER A O 1
ATOM 2769 N N . VAL A 1 370 ? 0.429 34.156 -9.273 1 98.5 370 VAL A N 1
ATOM 2770 C CA . VAL A 1 370 ? 0.456 34.906 -8.016 1 98.5 370 VAL A CA 1
ATOM 2771 C C . VAL A 1 370 ? -0.824 35.719 -7.875 1 98.5 370 VAL A C 1
ATOM 2773 O O . VAL A 1 370 ? -1.399 35.812 -6.785 1 98.5 370 VAL A O 1
ATOM 2776 N N . GLU A 1 371 ? -1.272 36.281 -8.961 1 98.5 371 GLU A N 1
ATOM 2777 C CA . GLU A 1 371 ? -2.5 37.062 -8.938 1 98.5 371 GLU A CA 1
ATOM 2778 C C . GLU A 1 371 ? -3.713 36.188 -8.633 1 98.5 371 GLU A C 1
ATOM 2780 O O . GLU A 1 371 ? -4.609 36.594 -7.895 1 98.5 371 GLU A O 1
ATOM 2785 N N . ASP A 1 372 ? -3.758 35.031 -9.242 1 98.5 372 ASP A N 1
ATOM 2786 C CA . ASP A 1 372 ? -4.824 34.094 -8.93 1 98.5 372 ASP A CA 1
ATOM 2787 C C . ASP A 1 372 ? -4.852 33.75 -7.438 1 98.5 372 ASP A C 1
ATOM 2789 O O . ASP A 1 372 ? -5.914 33.75 -6.812 1 98.5 372 ASP A O 1
ATOM 2793 N N . LEU A 1 373 ? -3.693 33.5 -6.895 1 98.75 373 LEU A N 1
ATOM 2794 C CA . LEU A 1 373 ? -3.582 33.125 -5.488 1 98.75 373 LEU A CA 1
ATOM 2795 C C . LEU A 1 373 ? -3.998 34.25 -4.578 1 98.75 373 LEU A C 1
ATOM 2797 O O . LEU A 1 373 ? -4.617 34.031 -3.535 1 98.75 373 LEU A O 1
ATOM 2801 N N . LYS A 1 374 ? -3.691 35.5 -4.922 1 98.38 374 LYS A N 1
ATOM 2802 C CA . LYS A 1 374 ? -4.164 36.656 -4.156 1 98.38 374 LYS A CA 1
ATOM 2803 C C . LYS A 1 374 ? -5.688 36.688 -4.078 1 98.38 374 LYS A C 1
ATOM 2805 O O . LYS A 1 374 ? -6.258 36.875 -3.002 1 98.38 374 LYS A O 1
ATOM 2810 N N . ASP A 1 375 ? -6.238 36.469 -5.203 1 98.38 375 ASP A N 1
ATOM 2811 C CA . ASP A 1 375 ? -7.699 36.5 -5.273 1 98.38 375 ASP A CA 1
ATOM 2812 C C . ASP A 1 375 ? -8.305 35.375 -4.426 1 98.38 375 ASP A C 1
ATOM 2814 O O . ASP A 1 375 ? -9.352 35.562 -3.807 1 98.38 375 ASP A O 1
ATOM 2818 N N . LEU A 1 376 ? -7.707 34.219 -4.48 1 98.44 376 LEU A N 1
ATOM 2819 C CA . LEU A 1 376 ? -8.195 33.094 -3.686 1 98.44 376 LEU A CA 1
ATOM 2820 C C . LEU A 1 376 ? -8.07 33.406 -2.193 1 98.44 376 LEU A C 1
ATOM 2822 O O . LEU A 1 376 ? -8.969 33.094 -1.416 1 98.44 376 LEU A O 1
ATOM 2826 N N . PHE A 1 377 ? -6.938 34 -1.748 1 98.31 377 PHE A N 1
ATOM 2827 C CA . PHE A 1 377 ? -6.766 34.375 -0.353 1 98.31 377 PHE A CA 1
ATOM 2828 C C . PHE A 1 377 ? -7.844 35.375 0.071 1 98.31 377 PHE A C 1
ATOM 2830 O O . PHE A 1 377 ? -8.336 35.312 1.201 1 98.31 377 PHE A O 1
ATOM 2837 N N . ARG A 1 378 ? -8.266 36.25 -0.829 1 97.81 378 ARG A N 1
ATOM 2838 C CA . ARG A 1 378 ? -9.258 37.281 -0.524 1 97.81 378 ARG A CA 1
ATOM 2839 C C . ARG A 1 378 ? -10.602 36.656 -0.159 1 97.81 378 ARG A C 1
ATOM 2841 O O . ARG A 1 378 ? -11.367 37.219 0.619 1 97.81 378 ARG A O 1
ATOM 2848 N N . LYS A 1 379 ? -10.805 35.5 -0.644 1 97.25 379 LYS A N 1
ATOM 2849 C CA . LYS A 1 379 ? -12.094 34.844 -0.446 1 97.25 379 LYS A CA 1
ATOM 2850 C C . LYS A 1 379 ? -12.266 34.375 1.001 1 97.25 379 LYS A C 1
ATOM 2852 O O . LYS A 1 379 ? -13.375 34.062 1.43 1 97.25 379 LYS A O 1
ATOM 2857 N N . ILE A 1 380 ? -11.234 34.344 1.778 1 96.69 380 ILE A N 1
ATOM 2858 C CA . ILE A 1 380 ? -11.375 33.906 3.164 1 96.69 380 ILE A CA 1
ATOM 2859 C C . ILE A 1 380 ? -11.219 35.094 4.098 1 96.69 380 ILE A C 1
ATOM 2861 O O . ILE A 1 380 ? -11.094 34.938 5.312 1 96.69 380 ILE A O 1
ATOM 2865 N N . MET A 1 381 ? -11.125 36.375 3.566 1 96 381 MET A N 1
ATOM 2866 C CA . MET A 1 381 ? -11.078 37.594 4.359 1 96 381 MET A CA 1
ATOM 2867 C C . MET A 1 381 ? -12.477 37.969 4.844 1 96 381 MET A C 1
ATOM 2869 O O . MET A 1 381 ? -13.469 37.688 4.18 1 96 381 MET A O 1
ATOM 2873 N N . MET B 1 1 ? -8.312 -8.07 17.594 1 80.88 1 MET B N 1
ATOM 2874 C CA . MET B 1 1 ? -6.934 -8.141 17.125 1 80.88 1 MET B CA 1
ATOM 2875 C C . MET B 1 1 ? -6.699 -7.172 15.977 1 80.88 1 MET B C 1
ATOM 2877 O O . MET B 1 1 ? -7.598 -6.934 15.164 1 80.88 1 MET B O 1
ATOM 2881 N N . ALA B 1 2 ? -5.535 -6.543 15.953 1 94.06 2 ALA B N 1
ATOM 2882 C CA . ALA B 1 2 ? -5.211 -5.559 14.93 1 94.06 2 ALA B CA 1
ATOM 2883 C C . ALA B 1 2 ? -4.984 -6.227 13.578 1 94.06 2 ALA B C 1
ATOM 2885 O O . ALA B 1 2 ? -4.527 -7.371 13.516 1 94.06 2 ALA B O 1
ATOM 2886 N N . ASN B 1 3 ? -5.516 -5.633 12.531 1 97.75 3 ASN B N 1
ATOM 2887 C CA . ASN B 1 3 ? -5.215 -6.078 11.172 1 97.75 3 ASN B CA 1
ATOM 2888 C C . ASN B 1 3 ? -3.803 -5.68 10.758 1 97.75 3 ASN B C 1
ATOM 2890 O O . ASN B 1 3 ? -3.385 -4.539 10.961 1 97.75 3 ASN B O 1
ATOM 2894 N N . ARG B 1 4 ? -3.043 -6.574 10.219 1 97.5 4 ARG B N 1
ATOM 2895 C CA . ARG B 1 4 ? -1.693 -6.301 9.742 1 97.5 4 ARG B CA 1
ATOM 2896 C C . ARG B 1 4 ? -1.661 -6.219 8.219 1 97.5 4 ARG B C 1
ATOM 2898 O O . ARG B 1 4 ? -2.301 -7.02 7.535 1 97.5 4 ARG B O 1
ATOM 2905 N N . ILE B 1 5 ? -0.955 -5.273 7.641 1 98.38 5 ILE B N 1
ATOM 2906 C CA . ILE B 1 5 ? -0.683 -5.152 6.215 1 98.38 5 ILE B CA 1
ATOM 2907 C C . ILE B 1 5 ? 0.826 -5.141 5.973 1 98.38 5 ILE B C 1
ATOM 2909 O O . ILE B 1 5 ? 1.547 -4.324 6.551 1 98.38 5 ILE B O 1
ATOM 2913 N N . ASN B 1 6 ? 1.304 -6.086 5.199 1 97.69 6 ASN B N 1
ATOM 2914 C CA . ASN B 1 6 ? 2.672 -6.117 4.691 1 97.69 6 ASN B CA 1
ATOM 2915 C C . ASN B 1 6 ? 2.721 -5.809 3.197 1 97.69 6 ASN B C 1
ATOM 2917 O O . ASN B 1 6 ? 2.014 -6.434 2.406 1 97.69 6 ASN B O 1
ATOM 2921 N N . LEU B 1 7 ? 3.473 -4.812 2.818 1 97.56 7 LEU B N 1
ATOM 2922 C CA . LEU B 1 7 ? 3.631 -4.414 1.424 1 97.56 7 LEU B CA 1
ATOM 2923 C C . LEU B 1 7 ? 5.102 -4.168 1.094 1 97.56 7 LEU B C 1
ATOM 2925 O O . LEU B 1 7 ? 5.934 -4.062 1.995 1 97.56 7 LEU B O 1
ATOM 2929 N N . ASN B 1 8 ? 5.426 -4.074 -0.253 1 95.19 8 ASN B N 1
ATOM 2930 C CA . ASN B 1 8 ? 6.742 -3.598 -0.67 1 95.19 8 ASN B CA 1
ATOM 2931 C C . ASN B 1 8 ? 6.98 -2.158 -0.224 1 95.19 8 ASN B C 1
ATOM 2933 O O . ASN B 1 8 ? 6.062 -1.338 -0.237 1 95.19 8 ASN B O 1
ATOM 2937 N N . GLN B 1 9 ? 8.227 -1.94 0.035 1 95.12 9 GLN B N 1
ATOM 2938 C CA . GLN B 1 9 ? 8.547 -0.549 0.331 1 95.12 9 GLN B CA 1
ATOM 2939 C C . GLN B 1 9 ? 8.453 0.316 -0.923 1 95.12 9 GLN B C 1
ATOM 2941 O O . GLN B 1 9 ? 7.949 1.439 -0.873 1 95.12 9 GLN B O 1
ATOM 2946 N N . THR B 1 10 ? 9.023 -0.253 -2.012 1 97.25 10 THR B N 1
ATOM 2947 C CA . THR B 1 10 ? 9.047 0.496 -3.264 1 97.25 10 THR B CA 1
ATOM 2948 C C . THR B 1 10 ? 8.555 -0.367 -4.422 1 97.25 10 THR B C 1
ATOM 2950 O O . THR B 1 10 ? 8.891 -1.551 -4.504 1 97.25 10 THR B O 1
ATOM 2953 N N . SER B 1 11 ? 7.734 0.178 -5.25 1 98.5 11 SER B N 1
ATOM 2954 C CA . SER B 1 11 ? 7.355 -0.465 -6.504 1 98.5 11 SER B CA 1
ATOM 2955 C C . SER B 1 11 ? 7.367 0.528 -7.66 1 98.5 11 SER B C 1
ATOM 2957 O O . SER B 1 11 ? 7.164 1.728 -7.457 1 98.5 11 SER B O 1
ATOM 2959 N N . TYR B 1 12 ? 7.707 0.057 -8.836 1 98.75 12 TYR B N 1
ATOM 2960 C CA . TYR B 1 12 ? 7.66 0.814 -10.078 1 98.75 12 TYR B CA 1
ATOM 2961 C C . TYR B 1 12 ? 6.664 0.197 -11.055 1 98.75 12 TYR B C 1
ATOM 2963 O O . TYR B 1 12 ? 6.594 -1.026 -11.188 1 98.75 12 TYR B O 1
ATOM 2971 N N . HIS B 1 13 ? 5.895 1.046 -11.711 1 98.75 13 HIS B N 1
ATOM 2972 C CA . HIS B 1 13 ? 4.84 0.587 -12.609 1 98.75 13 HIS B CA 1
ATOM 2973 C C . HIS B 1 13 ? 4.906 1.309 -13.945 1 98.75 13 HIS B C 1
ATOM 2975 O O . HIS B 1 13 ? 5.012 2.537 -13.992 1 98.75 13 HIS B O 1
ATOM 2981 N N . GLY B 1 14 ? 4.832 0.521 -15.031 1 98.12 14 GLY B N 1
ATOM 2982 C CA . GLY B 1 14 ? 4.746 1.129 -16.344 1 98.12 14 GLY B CA 1
ATOM 2983 C C . GLY B 1 14 ? 5.84 0.671 -17.297 1 98.12 14 GLY B C 1
ATOM 2984 O O . GLY B 1 14 ? 6.832 0.079 -16.859 1 98.12 14 GLY B O 1
ATOM 2985 N N . ALA B 1 15 ? 5.621 0.954 -18.609 1 97.38 15 ALA B N 1
ATOM 2986 C CA . ALA B 1 15 ? 6.582 0.58 -19.641 1 97.38 15 ALA B CA 1
ATOM 2987 C C . ALA B 1 15 ? 7.945 1.211 -19.375 1 97.38 15 ALA B C 1
ATOM 2989 O O . ALA B 1 15 ? 8.039 2.41 -19.094 1 97.38 15 ALA B O 1
ATOM 2990 N N . GLY B 1 16 ? 8.984 0.379 -19.359 1 97.69 16 GLY B N 1
ATOM 2991 C CA . GLY B 1 16 ? 10.336 0.872 -19.172 1 97.69 16 GLY B CA 1
ATOM 2992 C C . GLY B 1 16 ? 10.75 0.924 -17.719 1 97.69 16 GLY B C 1
ATOM 2993 O O . GLY B 1 16 ? 11.875 1.326 -17.391 1 97.69 16 GLY B O 1
ATOM 2994 N N . ALA B 1 17 ? 9.906 0.447 -16.828 1 98.62 17 ALA B N 1
ATOM 2995 C CA . ALA B 1 17 ? 10.172 0.511 -15.398 1 98.62 17 ALA B CA 1
ATOM 2996 C C . ALA B 1 17 ? 11.461 -0.228 -15.047 1 98.62 17 ALA B C 1
ATOM 2998 O O . ALA B 1 17 ? 12.109 0.088 -14.047 1 98.62 17 ALA B O 1
ATOM 2999 N N . ILE B 1 18 ? 11.938 -1.18 -15.805 1 98.62 18 ILE B N 1
ATOM 3000 C CA . ILE B 1 18 ? 13.102 -2.008 -15.5 1 98.62 18 ILE B CA 1
ATOM 3001 C C . ILE B 1 18 ? 14.359 -1.143 -15.477 1 98.62 18 ILE B C 1
ATOM 3003 O O . ILE B 1 18 ? 15.375 -1.528 -14.891 1 98.62 18 ILE B O 1
ATOM 3007 N N . GLU B 1 19 ? 14.352 0.002 -16.125 1 98.44 19 GLU B N 1
ATOM 3008 C CA . GLU B 1 19 ? 15.492 0.909 -16.109 1 98.44 19 GLU B CA 1
ATOM 3009 C C . GLU B 1 19 ? 15.828 1.355 -14.695 1 98.44 19 GLU B C 1
ATOM 3011 O O . GLU B 1 19 ? 16.984 1.695 -14.398 1 98.44 19 GLU B O 1
ATOM 3016 N N . GLU B 1 20 ? 14.828 1.343 -13.805 1 98.25 20 GLU B N 1
ATOM 3017 C CA . GLU B 1 20 ? 15.008 1.811 -12.438 1 98.25 20 GLU B CA 1
ATOM 3018 C C . GLU B 1 20 ? 15.836 0.821 -11.625 1 98.25 20 GLU B C 1
ATOM 3020 O O . GLU B 1 20 ? 16.328 1.154 -10.539 1 98.25 20 GLU B O 1
ATOM 3025 N N . ILE B 1 21 ? 16.016 -0.42 -12.117 1 98.69 21 ILE B N 1
ATOM 3026 C CA . ILE B 1 21 ? 16.75 -1.456 -11.391 1 98.69 21 ILE B CA 1
ATOM 3027 C C . ILE B 1 21 ? 18.188 -1 -11.148 1 98.69 21 ILE B C 1
ATOM 3029 O O . ILE B 1 21 ? 18.703 -1.155 -10.039 1 98.69 21 ILE B O 1
ATOM 3033 N N . ALA B 1 22 ? 18.812 -0.419 -12.172 1 98.44 22 ALA B N 1
ATOM 3034 C CA . ALA B 1 22 ? 20.172 0.061 -12.023 1 98.44 22 ALA B CA 1
ATOM 3035 C C . ALA B 1 22 ? 20.266 1.173 -10.977 1 98.44 22 ALA B C 1
ATOM 3037 O O . ALA B 1 22 ? 21.172 1.188 -10.148 1 98.44 22 ALA B O 1
ATOM 3038 N N . ASN B 1 23 ? 19.312 2.125 -11.039 1 96.5 23 ASN B N 1
ATOM 3039 C CA . ASN B 1 23 ? 19.266 3.215 -10.07 1 96.5 23 ASN B CA 1
ATOM 3040 C C . ASN B 1 23 ? 19.125 2.689 -8.648 1 96.5 23 ASN B C 1
ATOM 3042 O O . ASN B 1 23 ? 19.812 3.158 -7.738 1 96.5 23 ASN B O 1
ATOM 3046 N N . GLU B 1 24 ? 18.266 1.745 -8.438 1 96.81 24 GLU B N 1
ATOM 3047 C CA . GLU B 1 24 ? 18.016 1.184 -7.117 1 96.81 24 GLU B CA 1
ATOM 3048 C C . GLU B 1 24 ? 19.234 0.4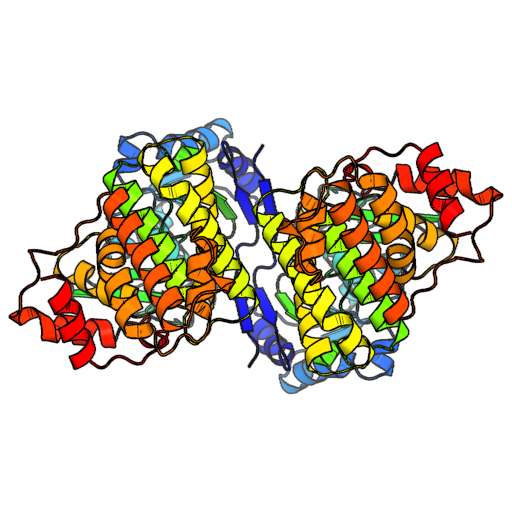05 -6.613 1 96.81 24 GLU B C 1
ATOM 3050 O O . GLU B 1 24 ? 19.594 0.489 -5.438 1 96.81 24 GLU B O 1
ATOM 3055 N N . ALA B 1 25 ? 19.844 -0.403 -7.512 1 97.88 25 ALA B N 1
ATOM 3056 C CA . ALA B 1 25 ? 21.031 -1.149 -7.125 1 97.88 25 ALA B CA 1
ATOM 3057 C C . ALA B 1 25 ? 22.125 -0.21 -6.633 1 97.88 25 ALA B C 1
ATOM 3059 O O . ALA B 1 25 ? 22.75 -0.463 -5.602 1 97.88 25 ALA B O 1
ATOM 3060 N N . LYS B 1 26 ? 22.359 0.858 -7.371 1 96.31 26 LYS B N 1
ATOM 3061 C CA . LYS B 1 26 ? 23.359 1.843 -7 1 96.31 26 LYS B CA 1
ATOM 3062 C C . LYS B 1 26 ? 23 2.551 -5.699 1 96.31 26 LYS B C 1
ATOM 3064 O O . LYS B 1 26 ? 23.828 2.701 -4.805 1 96.31 26 LYS B O 1
ATOM 3069 N N . ALA B 1 27 ? 21.734 2.973 -5.559 1 93 27 ALA B N 1
ATOM 3070 C CA . ALA B 1 27 ? 21.266 3.715 -4.395 1 93 27 ALA B CA 1
ATOM 3071 C C . ALA B 1 27 ? 21.406 2.885 -3.121 1 93 27 ALA B C 1
ATOM 3073 O O . ALA B 1 27 ? 21.672 3.426 -2.047 1 93 27 ALA B O 1
ATOM 3074 N N . HIS B 1 28 ? 21.25 1.548 -3.23 1 94.25 28 HIS B N 1
ATOM 3075 C CA . HIS B 1 28 ? 21.328 0.663 -2.074 1 94.25 28 HIS B CA 1
ATOM 3076 C C . HIS B 1 28 ? 22.766 0.199 -1.831 1 94.25 28 HIS B C 1
ATOM 3078 O O . HIS B 1 28 ? 23.047 -0.472 -0.834 1 94.25 28 HIS B O 1
ATOM 3084 N N . GLY B 1 29 ? 23.672 0.491 -2.758 1 95.19 29 GLY B N 1
ATOM 3085 C CA . GLY B 1 29 ? 25.062 0.081 -2.631 1 95.19 29 GLY B CA 1
ATOM 3086 C C . GLY B 1 29 ? 25.266 -1.402 -2.869 1 95.19 29 GLY B C 1
ATOM 3087 O O . GLY B 1 29 ? 26.188 -2 -2.32 1 95.19 29 GLY B O 1
ATOM 3088 N N . PHE B 1 30 ? 24.344 -2.045 -3.57 1 97.44 30 PHE B N 1
ATOM 3089 C CA . PHE B 1 30 ? 24.5 -3.457 -3.91 1 97.44 30 PHE B CA 1
ATOM 3090 C C . PHE B 1 30 ? 25.703 -3.676 -4.816 1 97.44 30 PHE B C 1
ATOM 3092 O O . PHE B 1 30 ? 25.984 -2.857 -5.695 1 97.44 30 PHE B O 1
ATOM 3099 N N . LYS B 1 31 ? 26.359 -4.781 -4.672 1 98 31 LYS B N 1
ATOM 3100 C CA . LYS B 1 31 ? 27.625 -4.992 -5.375 1 98 31 LYS B CA 1
ATOM 3101 C C . LYS B 1 31 ? 27.453 -5.984 -6.52 1 98 31 LYS B C 1
ATOM 3103 O O . LYS B 1 31 ? 27.938 -5.746 -7.629 1 98 31 LYS B O 1
ATOM 3108 N N . LYS B 1 32 ? 26.859 -7.203 -6.297 1 98.69 32 LYS B N 1
ATOM 3109 C CA . LYS B 1 32 ? 26.703 -8.25 -7.301 1 98.69 32 LYS B CA 1
ATOM 3110 C C . LYS B 1 32 ? 25.328 -8.906 -7.203 1 98.69 32 LYS B C 1
ATOM 3112 O O . LYS B 1 32 ? 24.938 -9.367 -6.129 1 98.69 32 LYS B O 1
ATOM 3117 N N . ALA B 1 33 ? 24.656 -8.953 -8.312 1 98.88 33 ALA B N 1
ATOM 3118 C CA . ALA B 1 33 ? 23.328 -9.531 -8.359 1 98.88 33 ALA B CA 1
ATOM 3119 C C . ALA B 1 33 ? 23.391 -11.031 -8.633 1 98.88 33 ALA B C 1
ATOM 3121 O O . ALA B 1 33 ? 24.203 -11.492 -9.438 1 98.88 33 ALA B O 1
ATOM 3122 N N . PHE B 1 34 ? 22.609 -11.781 -7.914 1 98.88 34 PHE B N 1
ATOM 3123 C CA . PHE B 1 34 ? 22.234 -13.133 -8.297 1 98.88 34 PHE B CA 1
ATOM 3124 C C . PHE B 1 34 ? 20.922 -13.141 -9.062 1 98.88 34 PHE B C 1
ATOM 3126 O O . PHE B 1 34 ? 19.844 -13.086 -8.461 1 98.88 34 PHE B O 1
ATOM 3133 N N . VAL B 1 35 ? 20.984 -13.25 -10.383 1 98.81 35 VAL B N 1
ATOM 3134 C CA . VAL B 1 35 ? 19.812 -13.133 -11.242 1 98.81 35 VAL B CA 1
ATOM 3135 C C . VAL B 1 35 ? 19.156 -14.5 -11.414 1 98.81 35 VAL B C 1
ATOM 3137 O O . VAL B 1 35 ? 19.75 -15.406 -12.008 1 98.81 35 VAL B O 1
ATOM 3140 N N . CYS B 1 36 ? 17.969 -14.617 -10.906 1 98.44 36 CYS B N 1
ATOM 3141 C CA . CYS B 1 36 ? 17.203 -1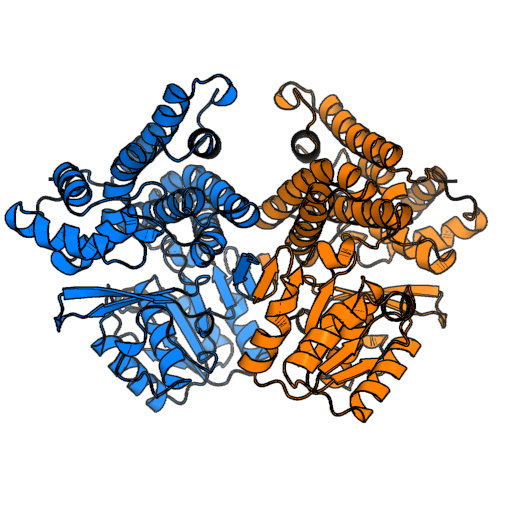5.844 -11.016 1 98.44 36 CYS B CA 1
ATOM 3142 C C . CYS B 1 36 ? 16.156 -15.734 -12.117 1 98.44 36 CYS B C 1
ATOM 3144 O O . CYS B 1 36 ? 15.281 -14.867 -12.062 1 98.44 36 CYS B O 1
ATOM 3146 N N . SER B 1 37 ? 16.203 -16.594 -13.094 1 97.62 37 SER B N 1
ATOM 3147 C CA . SER B 1 37 ? 15.273 -16.578 -14.219 1 97.62 37 SER B CA 1
ATOM 3148 C C . SER B 1 37 ? 15.086 -17.984 -14.789 1 97.62 37 SER B C 1
ATOM 3150 O O . SER B 1 37 ? 15.977 -18.828 -14.68 1 97.62 37 SER B O 1
ATOM 3152 N N . ASP B 1 38 ? 13.922 -18.281 -15.273 1 94.06 38 ASP B N 1
ATOM 3153 C CA . ASP B 1 38 ? 13.742 -19.625 -15.812 1 94.06 38 ASP B CA 1
ATOM 3154 C C . ASP B 1 38 ? 14.398 -19.75 -17.188 1 94.06 38 ASP B C 1
ATOM 3156 O O . ASP B 1 38 ? 14.633 -18.75 -17.859 1 94.06 38 ASP B O 1
ATOM 3160 N N . PRO B 1 39 ? 14.703 -21 -17.609 1 95.5 39 PRO B N 1
ATOM 3161 C CA . PRO B 1 39 ? 15.469 -21.234 -18.828 1 95.5 39 PRO B CA 1
ATOM 3162 C C . PRO B 1 39 ? 14.773 -20.703 -20.078 1 95.5 39 PRO B C 1
ATOM 3164 O O . PRO B 1 39 ? 15.43 -20.234 -21.016 1 95.5 39 PRO B O 1
ATOM 3167 N N . ASP B 1 40 ? 13.5 -20.75 -20.109 1 93.38 40 ASP B N 1
ATOM 3168 C CA . ASP B 1 40 ? 12.758 -20.266 -21.281 1 93.38 40 ASP B CA 1
ATOM 3169 C C . ASP B 1 40 ? 12.922 -18.75 -21.453 1 93.38 40 ASP B C 1
ATOM 3171 O O . ASP B 1 40 ? 13.102 -18.266 -22.562 1 93.38 40 ASP B O 1
ATOM 3175 N N . LEU B 1 41 ? 12.891 -18.047 -20.375 1 95.88 41 LEU B N 1
ATOM 3176 C CA . LEU B 1 41 ? 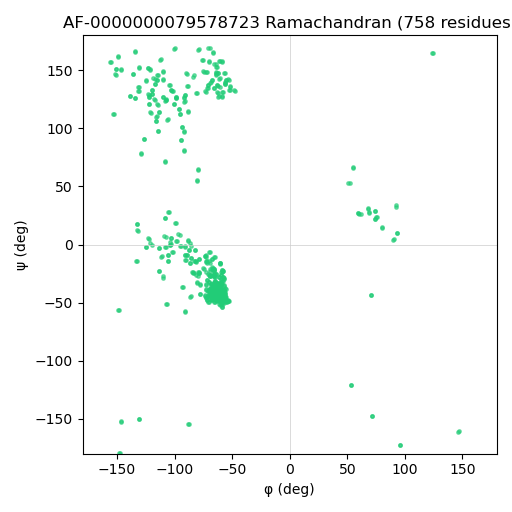13.047 -16.594 -20.422 1 95.88 41 LEU B CA 1
ATOM 3177 C C . LEU B 1 41 ? 14.453 -16.219 -20.875 1 95.88 41 LEU B C 1
ATOM 3179 O O . LEU B 1 41 ? 14.641 -15.211 -21.562 1 95.88 41 LEU B O 1
ATOM 3183 N N . VAL B 1 42 ? 15.406 -17 -20.469 1 96.38 42 VAL B N 1
ATOM 3184 C CA . VAL B 1 42 ? 16.781 -16.797 -20.922 1 96.38 42 VAL B CA 1
ATOM 3185 C C . VAL B 1 42 ? 16.859 -17.062 -22.422 1 96.38 42 VAL B C 1
ATOM 3187 O O . VAL B 1 42 ? 17.406 -16.25 -23.188 1 96.38 42 VAL B O 1
ATOM 3190 N N . LYS B 1 43 ? 16.266 -18.141 -22.781 1 94.69 43 LYS B N 1
ATOM 3191 C CA . LYS B 1 43 ? 16.297 -18.562 -24.172 1 94.69 43 LYS B CA 1
ATOM 3192 C C . LYS B 1 43 ? 15.656 -17.531 -25.094 1 94.69 43 LYS B C 1
ATOM 3194 O O . LYS B 1 43 ? 16.156 -17.25 -26.188 1 94.69 43 LYS B O 1
ATOM 3199 N N . PHE B 1 44 ? 14.578 -16.906 -24.656 1 93.62 44 PHE B N 1
ATOM 3200 C CA . PHE B 1 44 ? 13.812 -16 -25.5 1 93.62 44 PHE B CA 1
ATOM 3201 C C . PHE B 1 44 ? 14.227 -14.555 -25.25 1 93.62 44 PHE B C 1
ATOM 3203 O O . PHE B 1 44 ? 13.516 -13.625 -25.641 1 93.62 44 PHE B O 1
ATOM 3210 N N . HIS B 1 45 ? 15.258 -14.344 -24.516 1 95.44 45 HIS B N 1
ATOM 3211 C CA . HIS B 1 45 ? 15.945 -13.07 -24.359 1 95.44 45 HIS B CA 1
ATOM 3212 C C . HIS B 1 45 ? 15.086 -12.07 -23.594 1 95.44 45 HIS B C 1
ATOM 3214 O O . HIS B 1 45 ? 15.125 -10.867 -23.875 1 95.44 45 HIS B O 1
ATOM 3220 N N . VAL B 1 46 ? 14.219 -12.586 -22.766 1 96.88 46 VAL B N 1
ATOM 3221 C CA . VAL B 1 46 ? 13.484 -11.711 -21.859 1 96.88 46 VAL B CA 1
ATOM 3222 C C . VAL B 1 46 ? 14.383 -11.305 -20.688 1 96.88 46 VAL B C 1
ATOM 3224 O O . VAL B 1 46 ? 14.422 -10.133 -20.312 1 96.88 46 VAL B O 1
ATOM 3227 N N . THR B 1 47 ? 15.141 -12.25 -20.156 1 98.12 47 THR B N 1
ATOM 3228 C CA . THR B 1 47 ? 16.062 -12.031 -19.031 1 98.12 47 THR B CA 1
ATOM 3229 C C . THR B 1 47 ? 17.125 -11 -19.406 1 98.12 47 THR B C 1
ATOM 3231 O O . THR B 1 47 ? 17.516 -10.172 -18.578 1 98.12 47 THR B O 1
ATOM 3234 N N . SER B 1 48 ? 17.562 -11.008 -20.656 1 98.06 48 SER B N 1
ATOM 3235 C CA . SER B 1 48 ? 18.656 -10.141 -21.078 1 98.06 48 SER B CA 1
ATOM 3236 C C . SER B 1 48 ? 18.234 -8.68 -21.094 1 98.06 48 SER B C 1
ATOM 3238 O O . SER B 1 48 ? 19.062 -7.777 -21.016 1 98.06 48 SER B O 1
ATOM 3240 N N . LYS B 1 49 ? 16.906 -8.414 -21.172 1 98.06 49 LYS B N 1
ATOM 3241 C CA . LYS B 1 49 ? 16.453 -7.031 -21.062 1 98.06 49 LYS B CA 1
ATOM 3242 C C . LYS B 1 49 ? 16.906 -6.387 -19.766 1 98.06 49 LYS B C 1
ATOM 3244 O O . LYS B 1 49 ? 17.188 -5.188 -19.719 1 98.06 49 LYS B O 1
ATOM 3249 N N . VAL B 1 50 ? 16.953 -7.18 -18.703 1 98.69 50 VAL B N 1
ATOM 3250 C CA . VAL B 1 50 ? 17.375 -6.684 -17.391 1 98.69 50 VAL B CA 1
ATOM 3251 C C . VAL B 1 50 ? 18.891 -6.766 -17.281 1 98.69 50 VAL B C 1
ATOM 3253 O O . VAL B 1 50 ? 19.547 -5.82 -16.812 1 98.69 50 VAL B O 1
ATOM 3256 N N . THR B 1 51 ? 19.531 -7.91 -17.703 1 98.62 51 THR B N 1
ATOM 3257 C CA . THR B 1 51 ? 20.969 -8.055 -17.547 1 98.62 51 THR B CA 1
ATOM 3258 C C . THR B 1 51 ? 21.703 -7.035 -18.422 1 98.62 51 THR B C 1
ATOM 3260 O O . THR B 1 51 ? 22.781 -6.559 -18.047 1 98.62 51 THR B O 1
ATOM 3263 N N . ASP B 1 52 ? 21.141 -6.668 -19.594 1 98.62 52 ASP B N 1
ATOM 3264 C CA . ASP B 1 52 ? 21.734 -5.633 -20.422 1 98.62 52 ASP B CA 1
ATOM 3265 C C . ASP B 1 52 ? 21.812 -4.301 -19.688 1 98.62 52 ASP B C 1
ATOM 3267 O O . ASP B 1 52 ? 22.766 -3.545 -19.844 1 98.62 52 ASP B O 1
ATOM 3271 N N . ILE B 1 53 ? 20.766 -4.012 -18.969 1 98.56 53 ILE B N 1
ATOM 3272 C CA . ILE B 1 53 ? 20.75 -2.791 -18.172 1 98.56 53 ILE B CA 1
ATOM 3273 C C . ILE B 1 53 ? 21.859 -2.838 -17.125 1 98.56 53 ILE B C 1
ATOM 3275 O O . ILE B 1 53 ? 22.547 -1.844 -16.906 1 98.56 53 ILE B O 1
ATOM 3279 N N . LEU B 1 54 ? 22.016 -4.016 -16.438 1 98.69 54 LEU B N 1
ATOM 3280 C CA . LEU B 1 54 ? 23.094 -4.172 -15.461 1 98.69 54 LEU B CA 1
ATOM 3281 C C . LEU B 1 54 ? 24.453 -3.959 -16.125 1 98.69 54 LEU B C 1
ATOM 3283 O O . LEU B 1 54 ? 25.281 -3.221 -15.594 1 98.69 54 LEU B O 1
ATOM 3287 N N . GLU B 1 55 ? 24.641 -4.551 -17.266 1 98.5 55 GLU B N 1
ATOM 3288 C CA . GLU B 1 55 ? 25.906 -4.434 -18 1 98.5 55 GLU B CA 1
ATOM 3289 C C . GLU B 1 55 ? 26.172 -2.99 -18.406 1 98.5 55 GLU B C 1
ATOM 3291 O O . GLU B 1 55 ? 27.281 -2.477 -18.203 1 98.5 55 GLU B O 1
ATOM 3296 N N . LYS B 1 56 ? 25.188 -2.389 -18.969 1 98.31 56 LYS B N 1
ATOM 3297 C CA . LYS B 1 56 ? 25.312 -1.004 -19.422 1 98.31 56 LYS B CA 1
ATOM 3298 C C . LYS B 1 56 ? 25.703 -0.084 -18.281 1 98.31 56 LYS B C 1
ATOM 3300 O O . LYS B 1 56 ? 26.375 0.927 -18.484 1 98.31 56 LYS B O 1
ATOM 3305 N N . ASN B 1 57 ? 25.328 -0.444 -17.094 1 98.31 57 ASN B N 1
ATOM 3306 C CA . ASN B 1 57 ? 25.578 0.406 -15.93 1 98.31 57 ASN B CA 1
ATOM 3307 C C . ASN B 1 57 ? 26.75 -0.101 -15.094 1 98.31 57 ASN B C 1
ATOM 3309 O O . ASN B 1 57 ? 26.969 0.361 -13.977 1 98.31 57 ASN B O 1
ATOM 3313 N N . GLY B 1 58 ? 27.453 -1.11 -15.539 1 98.38 58 GLY B N 1
ATOM 3314 C CA . GLY B 1 58 ? 28.641 -1.619 -14.875 1 98.38 58 GLY B CA 1
ATOM 3315 C C . GLY B 1 58 ? 28.344 -2.398 -13.617 1 98.38 58 GLY B C 1
ATOM 3316 O O . GLY B 1 58 ? 29.141 -2.4 -12.672 1 98.38 58 GLY B O 1
ATOM 3317 N N . LEU B 1 59 ? 27.219 -3.014 -13.523 1 98.62 59 LEU B N 1
ATOM 3318 C CA . LEU B 1 59 ? 26.812 -3.789 -12.359 1 98.62 59 LEU B CA 1
ATOM 3319 C C . LEU B 1 59 ? 27.047 -5.277 -12.578 1 98.62 59 LEU B C 1
ATOM 3321 O O . LEU B 1 59 ? 26.578 -5.848 -13.562 1 98.62 59 LEU B O 1
ATOM 3325 N N . ALA B 1 60 ? 27.75 -5.906 -11.695 1 98.69 60 ALA B N 1
ATOM 3326 C CA . ALA B 1 60 ? 28.094 -7.32 -11.812 1 98.69 60 ALA B CA 1
ATOM 3327 C C . ALA B 1 60 ? 26.891 -8.203 -11.5 1 98.69 60 ALA B C 1
ATOM 3329 O O . ALA B 1 60 ? 26.031 -7.828 -10.703 1 98.69 60 ALA B O 1
ATOM 3330 N N . TYR B 1 61 ? 26.859 -9.359 -12.148 1 98.75 61 TYR B N 1
ATOM 3331 C CA . TYR B 1 61 ? 25.797 -10.305 -11.844 1 98.75 61 TYR B CA 1
ATOM 3332 C C . TYR B 1 61 ? 26.203 -11.727 -12.18 1 98.75 61 TYR B C 1
ATOM 3334 O O . TYR B 1 61 ? 27.188 -11.938 -12.906 1 98.75 61 TYR B O 1
ATOM 3342 N N . GLU B 1 62 ? 25.578 -12.68 -11.562 1 98.56 62 GLU B N 1
ATOM 3343 C CA . GLU B 1 62 ? 25.609 -14.102 -11.891 1 98.56 62 GLU B CA 1
ATOM 3344 C C . GLU B 1 62 ? 24.219 -14.609 -12.227 1 98.56 62 GLU B C 1
ATOM 3346 O O . GLU B 1 62 ? 23.266 -14.359 -11.492 1 98.56 62 GLU B O 1
ATOM 3351 N N . LEU B 1 63 ? 24.141 -15.305 -13.383 1 98.25 63 LEU B N 1
ATOM 3352 C CA . LEU B 1 63 ? 22.844 -15.82 -13.812 1 98.25 63 LEU B CA 1
ATOM 3353 C C . LEU B 1 63 ? 22.625 -17.234 -13.305 1 98.25 63 LEU B C 1
ATOM 3355 O O . LEU B 1 63 ? 23.5 -18.094 -13.445 1 98.25 63 LEU B O 1
ATOM 3359 N N . TYR B 1 64 ? 21.547 -17.438 -12.656 1 97.88 64 TYR B N 1
ATOM 3360 C CA . TYR B 1 64 ? 21.062 -18.75 -12.258 1 97.88 64 TYR B CA 1
ATOM 3361 C C . TYR B 1 64 ? 19.75 -19.094 -12.953 1 97.88 64 TYR B C 1
ATOM 3363 O O . TYR B 1 64 ? 18.734 -18.438 -12.719 1 97.88 64 TYR B O 1
ATOM 3371 N N . SER B 1 65 ? 19.672 -20.156 -13.711 1 96.56 65 SER B N 1
ATOM 3372 C CA . SER B 1 65 ? 18.484 -20.438 -14.516 1 96.56 65 SER B CA 1
ATOM 3373 C C . SER B 1 65 ? 18.031 -21.875 -14.359 1 96.56 65 SER B C 1
ATOM 3375 O O . SER B 1 65 ? 17.25 -22.375 -15.164 1 96.56 65 SER B O 1
ATOM 3377 N N . ASP B 1 66 ? 18.578 -22.562 -13.383 1 93.44 66 ASP B N 1
ATOM 3378 C CA . ASP B 1 66 ? 18.078 -23.906 -13.078 1 93.44 66 ASP B CA 1
ATOM 3379 C C . ASP B 1 66 ? 16.797 -23.844 -12.25 1 93.44 66 ASP B C 1
ATOM 3381 O O . ASP B 1 66 ? 16.766 -24.281 -11.102 1 93.44 66 ASP B O 1
ATOM 3385 N N . ILE B 1 67 ? 15.797 -23.344 -12.781 1 94.25 67 ILE B N 1
ATOM 3386 C CA . ILE B 1 67 ? 14.5 -23.156 -12.148 1 94.25 67 ILE B CA 1
ATOM 3387 C C . ILE B 1 67 ? 13.422 -23.859 -12.969 1 94.25 67 ILE B C 1
ATOM 3389 O O . ILE B 1 67 ? 13.344 -23.688 -14.188 1 94.25 67 ILE B O 1
ATOM 3393 N N . LYS B 1 68 ? 12.664 -24.625 -12.312 1 89.31 68 LYS B N 1
ATOM 3394 C CA . LYS B 1 68 ? 11.578 -25.375 -12.953 1 89.31 68 LYS B CA 1
ATOM 3395 C C . LYS B 1 68 ? 10.219 -24.828 -12.523 1 89.31 68 LYS B C 1
ATOM 3397 O O . LYS B 1 68 ? 10.078 -24.281 -11.43 1 89.31 68 LYS B O 1
ATOM 3402 N N . PRO B 1 69 ? 9.227 -24.953 -13.484 1 87.69 69 PRO B N 1
ATOM 3403 C CA . PRO B 1 69 ? 7.867 -24.734 -12.992 1 87.69 69 PRO B CA 1
ATOM 3404 C C . PRO B 1 69 ? 7.527 -25.594 -11.781 1 87.69 69 PRO B C 1
ATOM 3406 O O . PRO B 1 69 ? 7.945 -26.75 -11.703 1 87.69 69 PRO B O 1
ATOM 3409 N N . ASN B 1 70 ? 6.805 -25.078 -10.836 1 88.5 70 ASN B N 1
ATOM 3410 C CA . ASN B 1 70 ? 6.539 -25.781 -9.586 1 88.5 70 ASN B CA 1
ATOM 3411 C C . ASN B 1 70 ? 7.828 -26.203 -8.891 1 88.5 70 ASN B C 1
ATOM 3413 O O . ASN B 1 70 ? 8.102 -27.391 -8.734 1 88.5 70 ASN B O 1
ATOM 3417 N N . PRO B 1 71 ? 8.539 -25.141 -8.477 1 93.38 71 PRO B N 1
ATOM 3418 C CA . PRO B 1 71 ? 9.891 -25.406 -7.98 1 93.38 71 PRO B CA 1
ATOM 3419 C C . PRO B 1 71 ? 9.906 -26.422 -6.848 1 93.38 71 PRO B C 1
ATOM 3421 O O . PRO B 1 71 ? 9.023 -26.422 -5.988 1 93.38 71 PRO B O 1
ATOM 3424 N N . THR B 1 72 ? 10.93 -27.297 -6.852 1 94.19 72 THR B N 1
ATOM 3425 C CA . THR B 1 72 ? 11.062 -28.375 -5.883 1 94.19 72 THR B CA 1
ATOM 3426 C C . THR B 1 72 ? 12.047 -28 -4.781 1 94.19 72 THR B C 1
ATOM 3428 O O . THR B 1 72 ? 12.773 -27.016 -4.902 1 94.19 72 THR B O 1
ATOM 3431 N N . ILE B 1 73 ? 12.047 -28.812 -3.764 1 96.38 73 ILE B N 1
ATOM 3432 C CA . ILE B 1 73 ? 13 -28.672 -2.67 1 96.38 73 ILE B CA 1
ATOM 3433 C C . ILE B 1 73 ? 14.43 -28.734 -3.221 1 96.38 73 ILE B C 1
ATOM 3435 O O . ILE B 1 73 ? 15.273 -27.922 -2.848 1 96.38 73 ILE B O 1
ATOM 3439 N N . GLU B 1 74 ? 14.664 -29.625 -4.148 1 95.5 74 GLU B N 1
ATOM 3440 C CA . GLU B 1 74 ? 15.984 -29.781 -4.746 1 95.5 74 GLU B CA 1
ATOM 3441 C C . GLU B 1 74 ? 16.391 -28.547 -5.523 1 95.5 74 GLU B C 1
ATOM 3443 O O . GLU B 1 74 ? 17.562 -28.125 -5.477 1 95.5 74 GLU B O 1
ATOM 3448 N N . ASN B 1 75 ? 15.492 -27.984 -6.227 1 94.81 75 ASN B N 1
ATOM 3449 C CA . ASN B 1 75 ? 15.773 -26.75 -6.945 1 94.81 75 ASN B CA 1
ATOM 3450 C C . ASN B 1 75 ? 16.25 -25.656 -6.008 1 94.81 75 ASN B C 1
ATOM 3452 O O . ASN B 1 75 ? 17.141 -24.875 -6.355 1 94.81 75 ASN B O 1
ATOM 3456 N N . VAL B 1 76 ? 15.617 -25.516 -4.898 1 97.75 76 VAL B N 1
ATOM 3457 C CA . VAL B 1 76 ? 15.969 -24.5 -3.908 1 97.75 76 VAL B CA 1
ATOM 3458 C C . VAL B 1 76 ? 17.359 -24.781 -3.344 1 97.75 76 VAL B C 1
ATOM 3460 O O . VAL B 1 76 ? 18.188 -23.875 -3.227 1 97.75 76 VAL B O 1
ATOM 3463 N N . GLN B 1 77 ? 17.625 -26.047 -3.049 1 97.56 77 GLN B N 1
ATOM 3464 C CA . GLN B 1 77 ? 18.906 -26.438 -2.482 1 97.56 77 GLN B CA 1
ATOM 3465 C C . GLN B 1 77 ? 20.047 -26.125 -3.453 1 97.56 77 GLN B C 1
ATOM 3467 O O . GLN B 1 77 ? 21.094 -25.609 -3.055 1 97.56 77 GLN B O 1
ATOM 3472 N N . HIS B 1 78 ? 19.844 -26.453 -4.672 1 97.19 78 HIS B N 1
ATOM 3473 C CA . HIS B 1 78 ? 20.828 -26.141 -5.699 1 97.19 78 HIS B CA 1
ATOM 3474 C C . HIS B 1 78 ? 21.031 -24.625 -5.816 1 97.19 78 HIS B C 1
ATOM 3476 O O . HIS B 1 78 ? 22.156 -24.156 -5.992 1 97.19 78 HIS B O 1
ATOM 3482 N N . GLY B 1 79 ? 19.984 -23.906 -5.758 1 98 79 GLY B N 1
ATOM 3483 C CA . GLY B 1 79 ? 20.062 -22.453 -5.828 1 98 79 GLY B CA 1
ATOM 3484 C C . GLY B 1 79 ? 20.812 -21.844 -4.672 1 98 79 GLY B C 1
ATOM 3485 O O . GLY B 1 79 ? 21.578 -20.875 -4.855 1 98 79 GLY B O 1
ATOM 3486 N N . VAL B 1 80 ? 20.578 -22.375 -3.477 1 98.56 80 VAL B N 1
ATOM 3487 C CA . VAL B 1 80 ? 21.281 -21.891 -2.291 1 98.56 80 VAL B CA 1
ATOM 3488 C C . VAL B 1 80 ? 22.781 -22.062 -2.48 1 98.56 80 VAL B C 1
ATOM 3490 O O . VAL B 1 80 ? 23.562 -21.141 -2.225 1 98.56 80 VAL B O 1
ATOM 3493 N N . GLN B 1 81 ? 23.172 -23.219 -2.961 1 98.44 81 GLN B N 1
ATOM 3494 C CA . GLN B 1 81 ? 24.594 -23.484 -3.203 1 98.44 81 GLN B CA 1
ATOM 3495 C C . GLN B 1 81 ? 25.141 -22.562 -4.277 1 98.44 81 GLN B C 1
ATOM 3497 O O . GLN B 1 81 ? 26.25 -22.031 -4.137 1 98.44 81 GLN B O 1
ATOM 3502 N N . ALA B 1 82 ? 24.438 -22.391 -5.316 1 98.5 82 ALA B N 1
ATOM 3503 C CA . ALA B 1 82 ? 24.859 -21.516 -6.402 1 98.5 82 ALA B CA 1
ATOM 3504 C C . ALA B 1 82 ? 25.031 -20.078 -5.91 1 98.5 82 ALA B C 1
ATOM 3506 O O . ALA B 1 82 ? 25.969 -19.391 -6.316 1 98.5 82 ALA B O 1
ATOM 3507 N N . PHE B 1 83 ? 24.109 -19.609 -5.141 1 98.69 83 PHE B N 1
ATOM 3508 C CA . PHE B 1 83 ? 24.203 -18.266 -4.57 1 98.69 83 PHE B CA 1
ATOM 3509 C C . PHE B 1 83 ? 25.484 -18.125 -3.76 1 98.69 83 PHE B C 1
ATOM 3511 O O . PHE B 1 83 ? 26.219 -17.141 -3.934 1 98.69 83 PHE B O 1
ATOM 3518 N N . LYS B 1 84 ? 25.734 -19.062 -2.877 1 98.38 84 LYS B N 1
ATOM 3519 C CA . LYS B 1 84 ? 26.922 -19.031 -2.043 1 98.38 84 LYS B CA 1
ATOM 3520 C C . LYS B 1 84 ? 28.188 -18.969 -2.895 1 98.38 84 LYS B C 1
ATOM 3522 O O . LYS B 1 84 ? 29.109 -18.203 -2.59 1 98.38 84 LYS B O 1
ATOM 3527 N N . ASN B 1 85 ? 28.203 -19.703 -3.943 1 98.44 85 ASN B N 1
ATOM 3528 C CA . ASN B 1 85 ? 29.359 -19.781 -4.828 1 98.44 85 ASN B CA 1
ATOM 3529 C C . ASN B 1 85 ? 29.547 -18.484 -5.609 1 98.44 85 ASN B C 1
ATOM 3531 O O . ASN B 1 85 ? 30.672 -18.141 -6 1 98.44 85 ASN B O 1
ATOM 3535 N N . SER B 1 86 ? 28.547 -17.75 -5.828 1 98.31 86 SER B N 1
ATOM 3536 C CA . SER B 1 86 ? 28.562 -16.578 -6.699 1 98.31 86 SER B CA 1
ATOM 3537 C C . SER B 1 86 ? 29.203 -15.383 -6.004 1 98.31 86 SER B C 1
ATOM 3539 O O . SER B 1 86 ? 29.734 -14.492 -6.66 1 98.31 86 SER B O 1
ATOM 3541 N N . GLY B 1 87 ? 28.984 -15.281 -4.656 1 98 87 GLY B N 1
ATOM 3542 C CA . GLY B 1 87 ? 29.422 -14.109 -3.92 1 98 87 GLY B CA 1
ATOM 3543 C C . GLY B 1 87 ? 28.484 -12.922 -4.066 1 98 87 GLY B C 1
ATOM 3544 O O . GLY B 1 87 ? 28.859 -11.789 -3.766 1 98 87 GLY B O 1
ATOM 3545 N N . ALA B 1 88 ? 27.328 -13.164 -4.547 1 98.69 88 ALA B N 1
ATOM 3546 C CA . ALA B 1 88 ? 26.328 -12.117 -4.727 1 98.69 88 ALA B CA 1
ATOM 3547 C C . ALA B 1 88 ? 25.797 -11.641 -3.381 1 98.69 88 ALA B C 1
ATOM 3549 O O . ALA B 1 88 ? 25.906 -12.336 -2.371 1 98.69 88 ALA B O 1
ATOM 3550 N N . ASP B 1 89 ? 25.25 -10.383 -3.377 1 98.69 89 ASP B N 1
ATOM 3551 C CA . ASP B 1 89 ? 24.734 -9.844 -2.119 1 98.69 89 ASP B CA 1
ATOM 3552 C C . ASP B 1 89 ? 23.266 -9.414 -2.26 1 98.69 89 ASP B C 1
ATOM 3554 O O . ASP B 1 89 ? 22.672 -8.938 -1.302 1 98.69 89 ASP B O 1
ATOM 3558 N N . TYR B 1 90 ? 22.688 -9.516 -3.406 1 98.75 90 TYR B N 1
ATOM 3559 C CA . TYR B 1 90 ? 21.25 -9.32 -3.592 1 98.75 90 TYR B CA 1
ATOM 3560 C C . TYR B 1 90 ? 20.734 -10.172 -4.742 1 98.75 90 TYR B C 1
ATOM 3562 O O . TYR B 1 90 ? 21.516 -10.719 -5.527 1 98.75 90 TYR B O 1
ATOM 3570 N N . LEU B 1 91 ? 19.453 -10.359 -4.762 1 98.88 91 LEU B N 1
ATOM 3571 C CA . LEU B 1 91 ? 18.797 -11.18 -5.781 1 98.88 91 LEU B CA 1
ATOM 3572 C C . LEU B 1 91 ? 17.969 -10.32 -6.73 1 98.88 91 LEU B C 1
ATOM 3574 O O . LEU B 1 91 ? 17.391 -9.32 -6.316 1 98.88 91 LEU B O 1
ATOM 3578 N N . ILE B 1 92 ? 17.953 -10.641 -7.996 1 98.94 92 ILE B N 1
ATOM 3579 C CA . ILE B 1 92 ? 16.984 -10.164 -8.969 1 98.94 92 ILE B CA 1
ATOM 3580 C C . ILE B 1 92 ? 16.156 -11.336 -9.492 1 98.94 92 ILE B C 1
ATOM 3582 O O . ILE B 1 92 ? 16.688 -12.227 -10.164 1 98.94 92 ILE B O 1
ATOM 3586 N N . ALA B 1 93 ? 14.938 -11.367 -9.133 1 98.75 93 ALA B N 1
ATOM 3587 C CA . ALA B 1 93 ? 14.047 -12.438 -9.57 1 98.75 93 ALA B CA 1
ATOM 3588 C C . ALA B 1 93 ? 13.258 -12.023 -10.805 1 98.75 93 ALA B C 1
ATOM 3590 O O . ALA B 1 93 ? 12.414 -11.125 -10.742 1 98.75 93 ALA B O 1
ATOM 3591 N N . ILE B 1 94 ? 13.531 -12.648 -11.93 1 98.5 94 ILE B N 1
ATOM 3592 C CA . ILE B 1 94 ? 12.883 -12.328 -13.188 1 98.5 94 ILE B CA 1
ATOM 3593 C C . ILE B 1 94 ? 12.023 -13.516 -13.641 1 98.5 94 ILE B C 1
ATOM 3595 O O . ILE B 1 94 ? 12.547 -14.594 -13.93 1 98.5 94 ILE B O 1
ATOM 3599 N N . GLY B 1 95 ? 10.742 -13.32 -13.672 1 97.06 95 GLY B N 1
ATOM 3600 C CA . GLY B 1 95 ? 9.898 -14.406 -14.148 1 97.06 95 GLY B CA 1
ATOM 3601 C C . GLY B 1 95 ? 8.555 -14.469 -13.445 1 97.06 95 GLY B C 1
ATOM 3602 O O . GLY B 1 95 ? 8.062 -13.453 -12.961 1 97.06 95 GLY B O 1
ATOM 3603 N N . GLY B 1 96 ? 7.938 -15.609 -13.547 1 94.19 96 GLY B N 1
ATOM 3604 C CA . GLY B 1 96 ? 6.684 -15.828 -12.844 1 94.19 96 GLY B CA 1
ATOM 3605 C C . GLY B 1 96 ? 6.871 -16.344 -11.43 1 94.19 96 GLY B C 1
ATOM 3606 O O . GLY B 1 96 ? 7.871 -16.047 -10.781 1 94.19 96 GLY B O 1
ATOM 3607 N N . GLY B 1 97 ? 5.852 -17.031 -10.984 1 94.25 97 GLY B N 1
ATOM 3608 C CA . GLY B 1 97 ? 5.828 -17.516 -9.609 1 94.25 97 GLY B CA 1
ATOM 3609 C C . GLY B 1 97 ? 6.984 -18.453 -9.289 1 94.25 97 GLY B C 1
ATOM 3610 O O . GLY B 1 97 ? 7.562 -18.375 -8.203 1 94.25 97 GLY B O 1
ATOM 3611 N N . SER B 1 98 ? 7.348 -19.297 -10.219 1 94.69 98 SER B N 1
ATOM 3612 C CA . SER B 1 98 ? 8.391 -20.266 -9.961 1 94.69 98 SER B CA 1
ATOM 3613 C C . SER B 1 98 ? 9.734 -19.594 -9.695 1 94.69 98 SER B C 1
ATOM 3615 O O . SER B 1 98 ? 10.453 -19.969 -8.773 1 94.69 98 SER B O 1
ATOM 3617 N N . SER B 1 99 ? 10.086 -18.609 -10.547 1 96.56 99 SER B N 1
ATOM 3618 C CA . SER B 1 99 ? 11.328 -17.859 -10.367 1 96.56 99 SER B CA 1
ATOM 3619 C C . SER B 1 99 ? 11.32 -17.078 -9.055 1 96.56 99 SER B C 1
ATOM 3621 O O . SER B 1 99 ? 12.312 -17.062 -8.328 1 96.56 99 SER B O 1
ATOM 3623 N N . MET B 1 100 ? 10.195 -16.531 -8.75 1 97.38 100 MET B N 1
ATOM 3624 C CA . MET B 1 100 ? 10.062 -15.703 -7.547 1 97.38 100 MET B CA 1
ATOM 3625 C C . MET B 1 100 ? 10.102 -16.562 -6.289 1 97.38 100 MET B C 1
ATOM 3627 O O . MET B 1 100 ? 10.812 -16.25 -5.332 1 97.38 100 MET B O 1
ATOM 3631 N N . ASP B 1 101 ? 9.336 -17.625 -6.289 1 97.44 101 ASP B N 1
ATOM 3632 C CA . ASP B 1 101 ? 9.281 -18.516 -5.133 1 97.44 101 ASP B CA 1
ATOM 3633 C C . ASP B 1 101 ? 10.648 -19.109 -4.84 1 97.44 101 ASP B C 1
ATOM 3635 O O . ASP B 1 101 ? 11.062 -19.188 -3.68 1 97.44 101 ASP B O 1
ATOM 3639 N N . THR B 1 102 ? 11.328 -19.547 -5.922 1 97.94 102 THR B N 1
ATOM 3640 C CA . THR B 1 102 ? 12.672 -20.078 -5.766 1 97.94 102 THR B CA 1
ATOM 3641 C C . THR B 1 102 ? 13.602 -19.016 -5.152 1 97.94 102 THR B C 1
ATOM 3643 O O . THR B 1 102 ? 14.352 -19.312 -4.223 1 97.94 102 THR B O 1
ATOM 3646 N N . SER B 1 103 ? 13.562 -17.812 -5.668 1 98.56 103 SER B N 1
ATOM 3647 C CA . SER B 1 103 ? 14.406 -16.719 -5.184 1 98.56 103 SER B CA 1
ATOM 3648 C C . SER B 1 103 ? 14.133 -16.422 -3.713 1 98.56 103 SER B C 1
ATOM 3650 O O . SER B 1 103 ? 15.07 -16.219 -2.934 1 98.56 103 SER B O 1
ATOM 3652 N N . LYS B 1 104 ? 12.859 -16.375 -3.352 1 98.44 104 LYS B N 1
ATOM 3653 C CA . LYS B 1 104 ? 12.477 -16.141 -1.964 1 98.44 104 LYS B CA 1
ATOM 3654 C C . LYS B 1 104 ? 13.031 -17.219 -1.041 1 98.44 104 LYS B C 1
ATOM 3656 O O . LYS B 1 104 ? 13.602 -16.906 0.008 1 98.44 104 LYS B O 1
ATOM 3661 N N . ALA B 1 105 ? 12.859 -18.469 -1.437 1 98.5 105 ALA B N 1
ATOM 3662 C CA . ALA B 1 105 ? 13.367 -19.578 -0.627 1 98.5 105 ALA B CA 1
ATOM 3663 C C . ALA B 1 105 ? 14.883 -19.5 -0.472 1 98.5 105 ALA B C 1
ATOM 3665 O O . ALA B 1 105 ? 15.406 -19.656 0.632 1 98.5 105 ALA B O 1
ATOM 3666 N N . ILE B 1 106 ? 15.594 -19.219 -1.581 1 98.62 106 ILE B N 1
ATOM 3667 C CA . ILE B 1 106 ? 17.047 -19.078 -1.547 1 98.62 106 ILE B CA 1
ATOM 3668 C C . ILE B 1 106 ? 17.422 -17.953 -0.581 1 98.62 106 ILE B C 1
ATOM 3670 O O . ILE B 1 106 ? 18.234 -18.156 0.325 1 98.62 106 ILE B O 1
ATOM 3674 N N . GLY B 1 107 ? 16.812 -16.781 -0.77 1 98.69 107 GLY B N 1
ATOM 3675 C CA . GLY B 1 107 ? 17.141 -15.633 0.051 1 98.69 107 GLY B CA 1
ATOM 3676 C C . GLY B 1 107 ? 16.906 -15.867 1.531 1 98.69 107 GLY B C 1
ATOM 3677 O O . GLY B 1 107 ? 17.719 -15.469 2.365 1 98.69 107 GLY B O 1
ATOM 3678 N N . ILE B 1 108 ? 15.781 -16.5 1.889 1 98.62 108 ILE B N 1
ATOM 3679 C CA . ILE B 1 108 ? 15.422 -16.781 3.275 1 98.62 108 ILE B CA 1
ATOM 3680 C C . ILE B 1 108 ? 16.438 -17.734 3.895 1 98.62 108 ILE B C 1
ATOM 3682 O O . ILE B 1 108 ? 16.922 -17.5 5.008 1 98.62 108 ILE B O 1
ATOM 3686 N N . ILE B 1 109 ? 16.797 -18.781 3.17 1 98.69 109 ILE B N 1
ATOM 3687 C CA . ILE B 1 109 ? 17.672 -19.812 3.709 1 98.69 109 ILE B CA 1
ATOM 3688 C C . ILE B 1 109 ? 19.078 -19.25 3.879 1 98.69 109 ILE B C 1
ATOM 3690 O O . ILE B 1 109 ? 19.766 -19.562 4.855 1 98.69 109 ILE B O 1
ATOM 3694 N N . ILE B 1 110 ? 19.578 -18.406 2.945 1 98.69 110 ILE B N 1
ATOM 3695 C CA . ILE B 1 110 ? 20.891 -17.781 3.062 1 98.69 110 ILE B CA 1
ATOM 3696 C C . ILE B 1 110 ? 20.953 -16.969 4.348 1 98.69 110 ILE B C 1
ATOM 3698 O O . ILE B 1 110 ? 21.953 -17.016 5.066 1 98.69 110 ILE B O 1
ATOM 3702 N N . ALA B 1 111 ? 19.875 -16.25 4.625 1 98 111 ALA B N 1
ATOM 3703 C CA . ALA B 1 111 ? 19.828 -15.391 5.801 1 98 111 ALA B CA 1
ATOM 3704 C C . ALA B 1 111 ? 19.531 -16.188 7.062 1 98 111 ALA B C 1
ATOM 3706 O O . ALA B 1 111 ? 19.828 -15.758 8.172 1 98 111 ALA B O 1
ATOM 3707 N N . ASN B 1 112 ? 18.828 -17.328 6.945 1 98.06 112 ASN B N 1
ATOM 3708 C CA . ASN B 1 112 ? 18.406 -18.219 8.023 1 98.06 112 ASN B CA 1
ATOM 3709 C C . ASN B 1 112 ? 18.781 -19.656 7.746 1 98.06 112 ASN B C 1
ATOM 3711 O O . ASN B 1 112 ? 17.906 -20.5 7.504 1 98.06 112 ASN B O 1
ATOM 3715 N N . PRO B 1 113 ? 20 -20.062 7.941 1 97.94 113 PRO B N 1
ATOM 3716 C CA . PRO B 1 113 ? 20.531 -21.344 7.473 1 97.94 113 PRO B CA 1
ATOM 3717 C C . PRO B 1 113 ? 19.938 -22.531 8.219 1 97.94 113 PRO B C 1
ATOM 3719 O O . PRO B 1 113 ? 20.062 -23.672 7.773 1 97.94 113 PRO B O 1
ATOM 3722 N N . GLU B 1 114 ? 19.312 -22.328 9.336 1 97.69 114 GLU B N 1
ATOM 3723 C CA . GLU B 1 114 ? 18.672 -23.422 10.078 1 97.69 114 GLU B CA 1
ATOM 3724 C C . GLU B 1 114 ? 17.516 -24.031 9.297 1 97.69 114 GLU B C 1
ATOM 3726 O O . GLU B 1 114 ? 17.047 -25.109 9.625 1 97.69 114 GLU B O 1
ATOM 3731 N N . PHE B 1 115 ? 17.078 -23.391 8.188 1 98.25 115 PHE B N 1
ATOM 3732 C CA . PHE B 1 115 ? 15.969 -23.875 7.387 1 98.25 115 PHE B CA 1
ATOM 3733 C C . PHE B 1 115 ? 16.469 -24.484 6.082 1 98.25 115 PHE B C 1
ATOM 3735 O O . PHE B 1 115 ? 15.727 -24.547 5.098 1 98.25 115 PHE B O 1
ATOM 3742 N N . GLU B 1 116 ? 17.625 -25 6.023 1 97.44 116 GLU B N 1
ATOM 3743 C CA . GLU B 1 116 ? 18.266 -25.531 4.824 1 97.44 116 GLU B CA 1
ATOM 3744 C C . GLU B 1 116 ? 17.531 -26.766 4.309 1 97.44 116 GLU B C 1
ATOM 3746 O O . GLU B 1 116 ? 17.688 -27.141 3.143 1 97.44 116 GLU B O 1
ATOM 3751 N N . ASP B 1 117 ? 16.812 -27.453 5.133 1 97.25 117 ASP B N 1
ATOM 3752 C CA . ASP B 1 117 ? 16.047 -28.625 4.715 1 97.25 117 ASP B CA 1
ATOM 3753 C C . ASP B 1 117 ? 14.828 -28.219 3.879 1 97.25 117 ASP B C 1
ATOM 3755 O O . ASP B 1 117 ? 14.164 -29.078 3.287 1 97.25 117 ASP B O 1
ATOM 3759 N N . VAL B 1 118 ? 14.438 -26.922 3.744 1 97.5 118 VAL B N 1
ATOM 3760 C CA . VAL B 1 118 ? 13.391 -26.297 2.934 1 97.5 118 VAL B CA 1
ATOM 3761 C C . VAL B 1 118 ? 12.016 -26.656 3.496 1 97.5 118 VAL B C 1
ATOM 3763 O O . VAL B 1 118 ? 11.141 -25.797 3.609 1 97.5 118 VAL B O 1
ATOM 3766 N N . ARG B 1 119 ? 11.727 -27.875 3.877 1 96.25 119 ARG B N 1
ATOM 3767 C CA . ARG B 1 119 ? 10.438 -28.328 4.379 1 96.25 119 ARG B CA 1
ATOM 3768 C C . ARG B 1 119 ? 10.031 -27.562 5.625 1 96.25 119 ARG B C 1
ATOM 3770 O O . ARG B 1 119 ? 8.844 -27.297 5.84 1 96.25 119 ARG B O 1
ATOM 3777 N N . SER B 1 120 ? 11.047 -27.188 6.414 1 96.69 120 SER B N 1
ATOM 3778 C CA . SER B 1 120 ? 10.781 -26.5 7.672 1 96.69 120 SER B CA 1
ATOM 3779 C C . SER B 1 120 ? 10.258 -25.094 7.434 1 96.69 120 SER B C 1
ATOM 3781 O O . SER B 1 120 ? 9.797 -24.422 8.359 1 96.69 120 SER B O 1
ATOM 3783 N N . LEU B 1 121 ? 10.242 -24.656 6.184 1 96.88 121 LEU B N 1
ATOM 3784 C CA . LEU B 1 121 ? 9.734 -23.328 5.84 1 96.88 121 LEU B CA 1
ATOM 3785 C C . LEU B 1 121 ? 8.211 -23.359 5.707 1 96.88 121 LEU B C 1
ATOM 3787 O O . LEU B 1 121 ? 7.578 -22.297 5.629 1 96.88 121 LEU B O 1
ATOM 3791 N N . GLU B 1 122 ? 7.586 -24.469 5.621 1 94.25 122 GLU B N 1
ATOM 3792 C CA . GLU B 1 122 ? 6.148 -24.594 5.41 1 94.25 122 GLU B CA 1
ATOM 3793 C C . GLU B 1 122 ? 5.367 -23.844 6.488 1 94.25 122 GLU B C 1
ATOM 3795 O O . GLU B 1 122 ? 5.715 -23.906 7.668 1 94.25 122 GLU B O 1
ATOM 3800 N N . GLY B 1 123 ? 4.324 -23.188 6.051 1 92.75 123 GLY B N 1
ATOM 3801 C CA . GLY B 1 123 ? 3.545 -22.391 6.988 1 92.75 123 GLY B CA 1
ATOM 3802 C C . GLY B 1 123 ? 4.258 -21.141 7.449 1 92.75 123 GLY B C 1
ATOM 3803 O O . GLY B 1 123 ? 4.902 -20.453 6.652 1 92.75 123 GLY B O 1
ATOM 3804 N N . THR B 1 124 ? 4.004 -20.75 8.664 1 93.19 124 THR B N 1
ATOM 3805 C CA . THR B 1 124 ? 4.637 -19.578 9.25 1 93.19 124 THR B CA 1
ATOM 3806 C C . THR B 1 124 ? 5.91 -19.953 10 1 93.19 124 THR B C 1
ATOM 3808 O O . THR B 1 124 ? 5.902 -20.078 11.227 1 93.19 124 THR B O 1
ATOM 3811 N N . ALA B 1 125 ? 6.957 -20.125 9.25 1 93.88 125 ALA B N 1
ATOM 3812 C CA . ALA B 1 125 ? 8.234 -20.516 9.844 1 93.88 125 ALA B CA 1
ATOM 3813 C C . ALA B 1 125 ? 8.812 -19.391 10.703 1 93.88 125 ALA B C 1
ATOM 3815 O O . ALA B 1 125 ? 8.711 -18.219 10.344 1 93.88 125 ALA B O 1
ATOM 3816 N N . PRO B 1 126 ? 9.391 -19.719 11.844 1 93.62 126 PRO B N 1
ATOM 3817 C CA . PRO B 1 1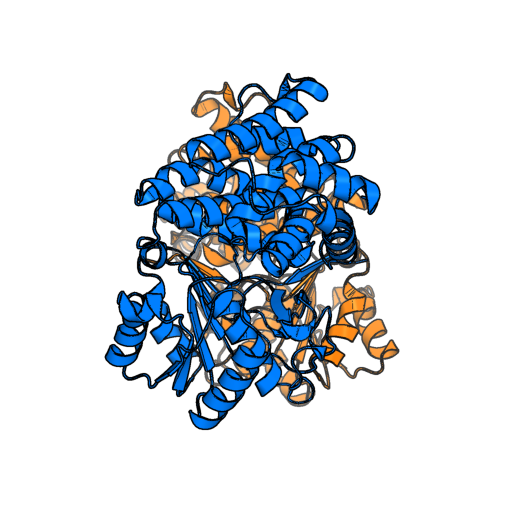26 ? 9.938 -18.703 12.758 1 93.62 126 PRO B CA 1
ATOM 3818 C C . PRO B 1 126 ? 11.312 -18.203 12.328 1 93.62 126 PRO B C 1
ATOM 382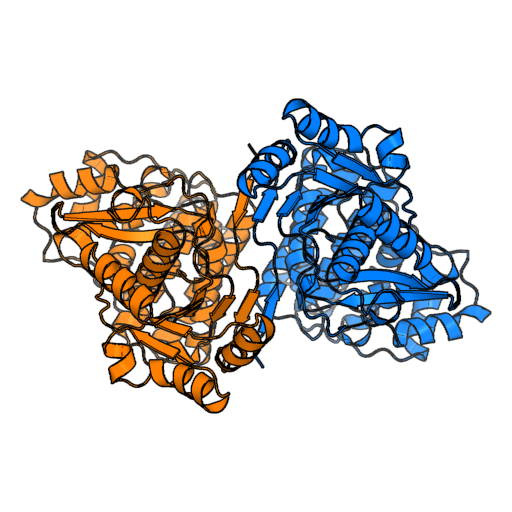0 O O . PRO B 1 126 ? 12.266 -18.266 13.117 1 93.62 126 PRO B O 1
ATOM 3823 N N . THR B 1 127 ? 11.414 -17.734 11.102 1 95.75 127 THR B N 1
ATOM 3824 C CA . THR B 1 127 ? 12.664 -17.141 10.656 1 95.75 127 THR B CA 1
ATOM 3825 C C . THR B 1 127 ? 12.977 -15.875 11.453 1 95.75 127 THR B C 1
ATOM 3827 O O . THR B 1 127 ? 12.062 -15.219 11.953 1 95.75 127 THR B O 1
ATOM 3830 N N . LYS B 1 128 ? 14.227 -15.531 11.586 1 92.62 128 LYS B N 1
ATOM 3831 C CA . LYS B 1 128 ? 14.617 -14.438 12.469 1 92.62 128 LYS B CA 1
ATOM 3832 C C . LYS B 1 128 ? 15.102 -13.234 11.672 1 92.62 128 LYS B C 1
ATOM 3834 O O . LYS B 1 128 ? 15.023 -12.094 12.148 1 92.62 128 LYS B O 1
ATOM 3839 N N . LYS B 1 129 ? 15.633 -13.57 10.516 1 95 129 LYS B N 1
ATOM 3840 C CA . LYS B 1 129 ? 16.266 -12.5 9.742 1 95 129 LYS B CA 1
ATOM 3841 C C . LYS B 1 129 ? 15.562 -12.289 8.406 1 95 129 LYS B C 1
ATOM 3843 O O . LYS B 1 129 ? 15.125 -13.25 7.773 1 95 129 LYS B O 1
ATOM 3848 N N . PRO B 1 130 ? 15.461 -10.953 7.977 1 95.06 130 PRO B N 1
ATOM 3849 C CA . PRO B 1 130 ? 15 -10.727 6.605 1 95.06 130 PRO B CA 1
ATOM 3850 C C . PRO B 1 130 ? 15.859 -11.445 5.566 1 95.06 130 PRO B C 1
ATOM 3852 O O . PRO B 1 130 ? 17.078 -11.562 5.742 1 95.06 130 PRO B O 1
ATOM 3855 N N . CYS B 1 131 ? 15.203 -11.859 4.496 1 97.62 131 CYS B N 1
ATOM 3856 C CA . CYS B 1 131 ? 15.945 -12.547 3.445 1 97.62 131 CYS B CA 1
ATOM 3857 C C . CYS B 1 131 ? 16.922 -11.602 2.76 1 97.62 131 CYS B C 1
ATOM 3859 O O . CYS B 1 131 ? 16.875 -10.383 2.971 1 97.62 131 CYS B O 1
ATOM 3861 N N . VAL B 1 132 ? 17.891 -12.203 1.971 1 98.19 132 VAL B N 1
ATOM 3862 C CA . VAL B 1 132 ? 18.719 -11.414 1.056 1 98.19 132 VAL B CA 1
ATOM 3863 C C . VAL B 1 132 ? 17.828 -10.484 0.231 1 98.19 132 VAL B C 1
ATOM 3865 O O . VAL B 1 132 ? 16.766 -10.898 -0.241 1 98.19 132 VAL B O 1
ATOM 3868 N N . PRO B 1 133 ? 18.172 -9.203 0.107 1 98.25 133 PRO B N 1
ATOM 3869 C CA . PRO B 1 133 ? 17.312 -8.289 -0.637 1 98.25 133 PRO B CA 1
ATOM 3870 C C . PRO B 1 133 ? 16.953 -8.805 -2.029 1 98.25 133 PRO B C 1
ATOM 3872 O O . PRO B 1 133 ? 17.828 -9.312 -2.74 1 98.25 133 PRO B O 1
ATOM 3875 N N . ILE B 1 134 ? 15.703 -8.672 -2.389 1 98.75 134 ILE B N 1
ATOM 3876 C CA . ILE B 1 134 ? 15.227 -9.156 -3.678 1 98.75 134 ILE B CA 1
ATOM 3877 C C . ILE B 1 134 ? 14.609 -7.996 -4.461 1 98.75 134 ILE B C 1
ATOM 3879 O O . ILE B 1 134 ? 13.781 -7.25 -3.932 1 98.75 134 ILE B O 1
ATOM 3883 N N . ILE B 1 135 ? 15.023 -7.75 -5.66 1 98.88 135 ILE B N 1
ATOM 3884 C CA . ILE B 1 135 ? 14.32 -6.957 -6.668 1 98.88 135 ILE B CA 1
ATOM 3885 C C . ILE B 1 135 ? 13.539 -7.883 -7.594 1 98.88 135 ILE B C 1
ATOM 3887 O O . ILE B 1 135 ? 14.117 -8.719 -8.289 1 98.88 135 ILE B O 1
ATOM 3891 N N . ALA B 1 136 ? 12.242 -7.754 -7.582 1 98.88 136 ALA B N 1
ATOM 3892 C CA . ALA B 1 136 ? 11.391 -8.68 -8.328 1 98.88 136 ALA B CA 1
ATOM 3893 C C . ALA B 1 136 ? 10.883 -8.031 -9.617 1 98.88 136 ALA B C 1
ATOM 3895 O O . ALA B 1 136 ? 10.445 -6.883 -9.609 1 98.88 136 ALA B O 1
ATOM 3896 N N . VAL B 1 137 ? 10.977 -8.758 -10.734 1 98.81 137 VAL B N 1
ATOM 3897 C CA . VAL B 1 137 ? 10.508 -8.336 -12.047 1 98.81 137 VAL B CA 1
ATOM 3898 C C . VAL B 1 137 ? 9.57 -9.391 -12.633 1 98.81 137 VAL B C 1
ATOM 3900 O O . VAL B 1 137 ? 10.008 -10.273 -13.375 1 98.81 137 VAL B O 1
ATOM 3903 N N . PRO B 1 138 ? 8.312 -9.234 -12.367 1 98.44 138 PRO B N 1
ATOM 3904 C CA . PRO B 1 138 ? 7.395 -10.25 -12.883 1 98.44 138 PRO B CA 1
ATOM 3905 C C . PRO B 1 138 ? 7.289 -10.227 -14.406 1 98.44 138 PRO B C 1
ATOM 3907 O O . PRO B 1 138 ? 7.297 -9.148 -15.008 1 98.44 138 PRO B O 1
ATOM 3910 N N . THR B 1 139 ? 7.211 -11.422 -14.961 1 98 139 THR B N 1
ATOM 3911 C CA . THR B 1 139 ? 7.02 -11.562 -16.406 1 98 139 THR B CA 1
ATOM 3912 C C . THR B 1 139 ? 5.656 -12.18 -16.703 1 98 139 THR B C 1
ATOM 3914 O O . THR B 1 139 ? 5.324 -12.414 -17.875 1 98 139 THR B O 1
ATOM 3917 N N . THR B 1 140 ? 4.945 -12.516 -15.688 1 96.25 140 THR B N 1
ATOM 3918 C CA . THR B 1 140 ? 3.551 -12.93 -15.789 1 96.25 140 THR B CA 1
ATOM 3919 C C . THR B 1 140 ? 2.658 -12.047 -14.922 1 96.25 140 THR B C 1
ATOM 3921 O O . THR B 1 140 ? 3.133 -11.406 -13.984 1 96.25 140 THR B O 1
ATOM 3924 N N . ALA B 1 141 ? 1.434 -11.922 -15.328 1 97.12 141 ALA B N 1
ATOM 3925 C CA . ALA B 1 141 ? 0.451 -11.156 -14.57 1 97.12 141 ALA B CA 1
ATOM 3926 C C . ALA B 1 141 ? -0.573 -12.07 -13.906 1 97.12 141 ALA B C 1
ATOM 3928 O O . ALA B 1 141 ? -1.742 -12.094 -14.305 1 97.12 141 ALA B O 1
ATOM 3929 N N . GLY B 1 142 ? -0.137 -12.812 -12.875 1 96.12 142 GLY B N 1
ATOM 3930 C CA . GLY B 1 142 ? -1.026 -13.773 -12.25 1 96.12 142 GLY B CA 1
ATOM 3931 C C . GLY B 1 142 ? -0.753 -13.961 -10.766 1 96.12 142 GLY B C 1
ATOM 3932 O O . GLY B 1 142 ? -1.58 -13.594 -9.93 1 96.12 142 GLY B O 1
ATOM 3933 N N . THR B 1 143 ? 0.417 -14.312 -10.422 1 93.69 143 THR B N 1
ATOM 3934 C CA . THR B 1 143 ? 0.751 -14.773 -9.078 1 93.69 143 THR B CA 1
ATOM 3935 C C . THR B 1 143 ? 0.926 -13.594 -8.133 1 93.69 143 THR B C 1
ATOM 3937 O O . THR B 1 143 ? 0.685 -13.719 -6.926 1 93.69 143 THR B O 1
ATOM 3940 N N . ALA B 1 144 ? 1.407 -12.5 -8.641 1 97.69 144 ALA B N 1
ATOM 3941 C CA . ALA B 1 144 ? 1.737 -11.312 -7.855 1 97.69 144 ALA B CA 1
ATOM 3942 C C . ALA B 1 144 ? 2.779 -11.641 -6.789 1 97.69 144 ALA B C 1
ATOM 3944 O O . ALA B 1 144 ? 2.812 -11 -5.73 1 97.69 144 ALA B O 1
ATOM 3945 N N . ALA B 1 145 ? 3.582 -12.617 -7.031 1 97.44 145 ALA B N 1
ATOM 3946 C CA . ALA B 1 145 ? 4.586 -13.055 -6.062 1 97.44 145 ALA B CA 1
ATOM 3947 C C . ALA B 1 145 ? 5.527 -11.914 -5.695 1 97.44 145 ALA B C 1
ATOM 3949 O O . ALA B 1 145 ? 6.125 -11.914 -4.613 1 97.44 145 ALA B O 1
ATOM 3950 N N . GLU B 1 146 ? 5.688 -10.898 -6.512 1 98.44 146 GLU B N 1
ATOM 3951 C CA . GLU B 1 146 ? 6.574 -9.758 -6.309 1 98.44 146 GLU B CA 1
ATOM 3952 C C . GLU B 1 146 ? 6.098 -8.891 -5.145 1 98.44 146 GLU B C 1
ATOM 3954 O O . GLU B 1 146 ? 6.844 -8.047 -4.648 1 98.44 146 GLU B O 1
ATOM 3959 N N . VAL B 1 147 ? 4.824 -9.109 -4.625 1 98.25 147 VAL B N 1
ATOM 3960 C CA . VAL B 1 147 ? 4.328 -8.266 -3.545 1 98.25 147 VAL B CA 1
ATOM 3961 C C . VAL B 1 147 ? 3.725 -9.133 -2.443 1 98.25 147 VAL B C 1
ATOM 3963 O O . VAL B 1 147 ? 2.934 -8.656 -1.627 1 98.25 147 VAL B O 1
ATOM 3966 N N . THR B 1 148 ? 4.016 -10.391 -2.389 1 97.62 148 THR B N 1
ATOM 3967 C CA . THR B 1 148 ? 3.422 -11.266 -1.384 1 97.62 148 THR B CA 1
ATOM 3968 C C . THR B 1 148 ? 4.477 -11.758 -0.397 1 97.62 148 THR B C 1
ATOM 3970 O O . THR B 1 148 ? 5.676 -11.695 -0.682 1 97.62 148 THR B O 1
ATOM 3973 N N . ILE B 1 149 ? 4.047 -12.18 0.759 1 96.94 149 ILE B N 1
ATOM 3974 C CA . ILE B 1 149 ? 4.914 -12.82 1.746 1 96.94 149 ILE B CA 1
ATOM 3975 C C . ILE B 1 149 ? 4.766 -14.336 1.661 1 96.94 149 ILE B C 1
ATOM 3977 O O . ILE B 1 149 ? 5.074 -15.047 2.619 1 96.94 149 ILE B O 1
ATOM 3981 N N . ASN B 1 150 ? 4.227 -14.836 0.523 1 95.94 150 ASN B N 1
ATOM 3982 C CA . ASN B 1 150 ? 3.967 -16.25 0.311 1 95.94 150 ASN B CA 1
ATOM 3983 C C . ASN B 1 150 ? 4.828 -16.828 -0.813 1 95.94 150 ASN B C 1
ATOM 3985 O O . ASN B 1 150 ? 5.156 -16.109 -1.768 1 95.94 150 ASN B O 1
ATOM 3989 N N . TYR B 1 151 ? 5.203 -17.984 -0.691 1 95.75 151 TYR B N 1
ATOM 3990 C CA . TYR B 1 151 ? 5.809 -18.75 -1.773 1 95.75 151 TYR B CA 1
ATOM 3991 C C . TYR B 1 151 ? 5.523 -20.234 -1.61 1 95.75 151 TYR B C 1
ATOM 3993 O O . TYR B 1 151 ? 5.215 -20.703 -0.51 1 95.75 151 TYR B O 1
ATOM 4001 N N . VAL B 1 152 ? 5.477 -20.922 -2.689 1 95 152 VAL B N 1
ATOM 4002 C CA . VAL B 1 152 ? 5.055 -22.328 -2.721 1 95 152 VAL B CA 1
ATOM 4003 C C . VAL B 1 152 ? 6.188 -23.188 -3.264 1 95 152 VAL B C 1
ATOM 4005 O O . VAL B 1 152 ? 6.805 -22.859 -4.277 1 95 152 VAL B O 1
ATOM 4008 N N . ILE B 1 153 ? 6.469 -24.266 -2.602 1 95.31 153 ILE B N 1
ATOM 4009 C CA . ILE B 1 153 ? 7.504 -25.234 -2.982 1 95.31 153 ILE B CA 1
ATOM 4010 C C . ILE B 1 153 ? 6.895 -26.625 -3.098 1 95.31 153 ILE B C 1
ATOM 4012 O O . ILE B 1 153 ? 6.004 -26.984 -2.324 1 95.31 153 ILE B O 1
ATOM 4016 N N . THR B 1 154 ? 7.32 -27.344 -4.062 1 93.69 154 THR B N 1
ATOM 4017 C CA . THR B 1 154 ? 6.828 -28.703 -4.293 1 93.69 154 THR B CA 1
ATOM 4018 C C . THR B 1 154 ? 7.695 -29.734 -3.568 1 93.69 154 THR B C 1
ATOM 4020 O O . THR B 1 154 ? 8.914 -29.75 -3.736 1 93.69 154 THR B O 1
ATOM 4023 N N . ASP B 1 155 ? 7.098 -30.516 -2.746 1 94.38 155 ASP B N 1
ATOM 4024 C CA . ASP B 1 155 ? 7.715 -31.688 -2.158 1 94.38 155 ASP B CA 1
ATOM 4025 C C . ASP B 1 155 ? 7.434 -32.938 -3.004 1 94.38 155 ASP B C 1
ATOM 4027 O O . ASP B 1 155 ? 6.418 -33.594 -2.812 1 94.38 155 ASP B O 1
ATOM 4031 N N . VAL B 1 156 ? 8.336 -33.312 -3.832 1 92.06 156 VAL B N 1
ATOM 4032 C CA . VAL B 1 156 ? 8.156 -34.375 -4.793 1 92.06 156 VAL B CA 1
ATOM 4033 C C . VAL B 1 156 ? 7.953 -35.719 -4.055 1 92.06 156 VAL B C 1
ATOM 4035 O O . VAL B 1 156 ? 7.129 -36.531 -4.457 1 92.06 156 VAL B O 1
ATOM 4038 N N . GLU B 1 157 ? 8.648 -35.906 -3.016 1 93 157 GLU B N 1
ATOM 4039 C CA . GLU B 1 157 ? 8.57 -37.125 -2.242 1 93 157 GLU B CA 1
ATOM 4040 C C . GLU B 1 157 ? 7.164 -37.344 -1.679 1 93 157 GLU B C 1
ATOM 4042 O O . GLU B 1 157 ? 6.648 -38.469 -1.688 1 93 157 GLU B O 1
ATOM 4047 N N . ARG B 1 158 ? 6.539 -36.375 -1.284 1 90.62 158 ARG B N 1
ATOM 4048 C CA . ARG B 1 158 ? 5.242 -36.469 -0.623 1 90.62 158 ARG B CA 1
ATOM 4049 C C . ARG B 1 158 ? 4.113 -36.062 -1.569 1 90.62 158 ARG B C 1
ATOM 4051 O O . ARG B 1 158 ? 2.953 -35.969 -1.158 1 90.62 158 ARG B O 1
ATOM 4058 N N . LYS B 1 159 ? 4.422 -35.75 -2.756 1 89.38 159 LYS B N 1
ATOM 4059 C CA . LYS B 1 159 ? 3.463 -35.344 -3.787 1 89.38 159 LYS B CA 1
ATOM 4060 C C . LYS B 1 159 ? 2.537 -34.25 -3.289 1 89.38 159 LYS B C 1
ATOM 4062 O O . LYS B 1 159 ? 1.313 -34.344 -3.389 1 89.38 159 LYS B O 1
ATOM 4067 N N . ARG B 1 160 ? 3.17 -33.25 -2.807 1 89.62 160 ARG B N 1
ATOM 4068 C CA . ARG B 1 160 ? 2.379 -32.125 -2.318 1 89.62 160 ARG B CA 1
ATOM 4069 C C . ARG B 1 160 ? 3.1 -30.797 -2.557 1 89.62 160 ARG B C 1
ATOM 4071 O O . ARG B 1 160 ? 4.332 -30.75 -2.576 1 89.62 160 ARG B O 1
ATOM 4078 N N . LYS B 1 161 ? 2.35 -29.766 -2.746 1 91.25 161 LYS B N 1
ATOM 4079 C CA . LYS B 1 161 ? 2.822 -28.391 -2.717 1 91.25 161 LYS B CA 1
ATOM 4080 C C . LYS B 1 161 ? 2.531 -27.734 -1.369 1 91.25 161 LYS B C 1
ATOM 4082 O O . LYS B 1 161 ? 1.419 -27.844 -0.849 1 91.25 161 LYS B O 1
ATOM 4087 N N . PHE B 1 162 ? 3.619 -27.172 -0.775 1 91.12 162 PHE B N 1
ATOM 4088 C CA . PHE B 1 162 ? 3.35 -26.531 0.508 1 91.12 162 PHE B CA 1
ATOM 4089 C C . PHE B 1 162 ? 3.596 -25.031 0.43 1 91.12 162 PHE B C 1
ATOM 4091 O O . PHE B 1 162 ? 4.512 -24.594 -0.263 1 91.12 162 PHE B O 1
ATOM 4098 N N . VAL B 1 163 ? 2.703 -24.359 1.12 1 93.5 163 VAL B N 1
ATOM 4099 C CA . VAL B 1 163 ? 2.729 -22.906 1.129 1 93.5 163 VAL B CA 1
ATOM 4100 C C . VAL B 1 163 ? 3.592 -22.406 2.287 1 93.5 163 VAL B C 1
ATOM 4102 O O . VAL B 1 163 ? 3.441 -22.859 3.422 1 93.5 163 VAL B O 1
ATOM 4105 N N . CYS B 1 164 ? 4.523 -21.516 1.957 1 95.44 164 CYS B N 1
ATOM 4106 C CA . CYS B 1 164 ? 5.324 -20.812 2.953 1 95.44 164 CYS B CA 1
ATOM 4107 C C . CYS B 1 164 ? 4.816 -19.391 3.152 1 95.44 164 CYS B C 1
ATOM 4109 O O . CYS B 1 164 ? 4.48 -18.703 2.184 1 95.44 164 CYS B O 1
ATOM 4111 N N . VAL B 1 165 ? 4.652 -19 4.371 1 95.38 165 VAL B N 1
ATOM 4112 C CA . VAL B 1 165 ? 4.211 -17.656 4.742 1 95.38 165 VAL B CA 1
ATOM 4113 C C . VAL B 1 165 ? 5.266 -17 5.625 1 95.38 165 VAL B C 1
ATOM 4115 O O . VAL B 1 165 ? 5.504 -17.438 6.754 1 95.38 165 VAL B O 1
ATOM 4118 N N . ASP B 1 166 ? 5.895 -15.953 5.152 1 95.69 166 ASP B N 1
ATOM 4119 C CA . ASP B 1 166 ? 7.004 -15.344 5.883 1 95.69 166 ASP B CA 1
ATOM 4120 C C . ASP B 1 166 ? 7.137 -13.859 5.535 1 95.69 166 ASP B C 1
ATOM 4122 O O . ASP B 1 166 ? 7.543 -13.516 4.426 1 95.69 166 ASP B O 1
ATOM 4126 N N . PRO B 1 167 ? 6.871 -12.992 6.465 1 93.88 167 PRO B N 1
ATOM 4127 C CA . PRO B 1 167 ? 7.031 -11.562 6.184 1 93.88 167 PRO B CA 1
ATOM 4128 C C . PRO B 1 167 ? 8.461 -11.188 5.809 1 93.88 167 PRO B C 1
ATOM 4130 O O . PRO B 1 167 ? 8.695 -10.133 5.219 1 93.88 167 PRO B O 1
ATOM 4133 N N . HIS B 1 168 ? 9.438 -12.062 6.074 1 95.75 168 HIS B N 1
ATOM 4134 C CA . HIS B 1 168 ? 10.844 -11.781 5.836 1 95.75 168 HIS B CA 1
ATOM 4135 C C . HIS B 1 168 ? 11.219 -12.016 4.375 1 95.75 168 HIS B C 1
ATOM 4137 O O . HIS B 1 168 ? 12.32 -11.672 3.945 1 95.75 168 HIS B O 1
ATOM 4143 N N . ASP B 1 169 ? 10.281 -12.508 3.617 1 97.06 169 ASP B N 1
ATOM 4144 C CA . ASP B 1 169 ? 10.664 -12.938 2.273 1 97.06 169 ASP B CA 1
ATOM 4145 C C . ASP B 1 169 ? 10.25 -11.898 1.232 1 97.06 169 ASP B C 1
ATOM 4147 O O . ASP B 1 169 ? 10.586 -12.031 0.052 1 97.06 169 ASP B O 1
ATOM 4151 N N . MET B 1 170 ? 9.547 -10.883 1.559 1 96.5 170 MET B N 1
ATOM 4152 C CA . MET B 1 170 ? 8.977 -9.922 0.616 1 96.5 170 MET B CA 1
ATOM 4153 C C . MET B 1 170 ? 10.07 -9.195 -0.151 1 96.5 170 MET B C 1
ATOM 4155 O O . MET B 1 170 ? 11 -8.656 0.45 1 96.5 170 MET B O 1
ATOM 4159 N N . PRO B 1 171 ? 9.945 -9.133 -1.528 1 98.19 171 PRO B N 1
ATOM 4160 C CA . PRO B 1 171 ? 10.875 -8.281 -2.279 1 98.19 171 PRO B CA 1
ATOM 4161 C C . PRO B 1 171 ? 10.852 -6.832 -1.807 1 98.19 171 PRO B C 1
ATOM 4163 O O . PRO B 1 171 ? 9.789 -6.281 -1.528 1 98.19 171 PRO B O 1
ATOM 4166 N N . ILE B 1 172 ? 12 -6.199 -1.686 1 96.56 172 ILE B N 1
ATOM 4167 C CA . ILE B 1 172 ? 12.055 -4.824 -1.199 1 96.56 172 ILE B CA 1
ATOM 4168 C C . ILE B 1 172 ? 11.688 -3.861 -2.326 1 96.56 172 ILE B C 1
ATOM 4170 O O . ILE B 1 172 ? 11.242 -2.74 -2.07 1 96.56 172 ILE B O 1
ATOM 4174 N N . ILE B 1 173 ? 11.883 -4.344 -3.582 1 98.19 173 ILE B N 1
ATOM 4175 C CA . ILE B 1 173 ? 11.516 -3.57 -4.762 1 98.19 173 ILE B CA 1
ATOM 4176 C C . ILE B 1 173 ? 10.773 -4.461 -5.754 1 98.19 173 ILE B C 1
ATOM 4178 O O . ILE B 1 173 ? 11.211 -5.574 -6.051 1 98.19 173 ILE B O 1
ATOM 4182 N N . ALA B 1 174 ? 9.641 -4.062 -6.16 1 98.75 174 ALA B N 1
ATOM 4183 C CA . ALA B 1 174 ? 8.898 -4.707 -7.238 1 98.75 174 ALA B CA 1
ATOM 4184 C C . ALA B 1 174 ? 8.859 -3.82 -8.484 1 98.75 174 ALA B C 1
ATOM 4186 O O . ALA B 1 174 ? 8.5 -2.643 -8.398 1 98.75 174 ALA B O 1
ATOM 4187 N N . VAL B 1 175 ? 9.25 -4.34 -9.633 1 98.81 175 VAL B N 1
ATOM 4188 C CA . VAL B 1 175 ? 9.273 -3.6 -10.891 1 98.81 175 VAL B CA 1
ATOM 4189 C C . VAL B 1 175 ? 8.258 -4.199 -11.859 1 98.81 175 VAL B C 1
ATOM 4191 O O . VAL B 1 175 ? 8.547 -5.195 -12.531 1 98.81 175 VAL B O 1
ATOM 4194 N N . ILE B 1 176 ? 7.105 -3.609 -11.938 1 98.75 176 ILE B N 1
ATOM 4195 C CA . ILE B 1 176 ? 6.004 -4.09 -12.766 1 98.75 176 ILE B CA 1
ATOM 4196 C C . ILE B 1 176 ? 6.031 -3.385 -14.117 1 98.75 176 ILE B C 1
ATOM 4198 O O . ILE B 1 176 ? 5.383 -2.35 -14.297 1 98.75 176 ILE B O 1
ATOM 4202 N N . ASP B 1 177 ? 6.73 -3.963 -15.047 1 98.62 177 ASP B N 1
ATOM 4203 C CA . ASP B 1 177 ? 6.863 -3.482 -16.422 1 98.62 177 ASP B CA 1
ATOM 4204 C C . ASP B 1 177 ? 6.059 -4.344 -17.391 1 98.62 177 ASP B C 1
ATOM 4206 O O . ASP B 1 177 ? 6.434 -5.484 -17.672 1 98.62 177 ASP B O 1
ATOM 4210 N N . PRO B 1 178 ? 4.906 -3.795 -17.922 1 98 178 PRO B N 1
ATOM 4211 C CA . PRO B 1 178 ? 4.066 -4.609 -18.797 1 98 178 PRO B CA 1
ATOM 4212 C C . PRO B 1 178 ? 4.816 -5.109 -20.031 1 98 178 PRO B C 1
ATOM 4214 O O . PRO B 1 178 ? 4.445 -6.137 -20.609 1 98 178 PRO B O 1
ATOM 4217 N N . GLU B 1 179 ? 5.879 -4.492 -20.438 1 97 179 GLU B N 1
ATOM 4218 C CA . GLU B 1 179 ? 6.648 -4.93 -21.594 1 97 179 GLU B CA 1
ATOM 4219 C C . GLU B 1 179 ? 7.359 -6.254 -21.328 1 97 179 GLU B C 1
ATOM 4221 O O . GLU B 1 179 ? 7.645 -7.016 -22.25 1 97 179 GLU B O 1
ATOM 4226 N N . MET B 1 180 ? 7.656 -6.535 -20.078 1 97.69 180 MET B N 1
ATOM 4227 C CA . MET B 1 180 ? 8.281 -7.793 -19.688 1 97.69 180 MET B CA 1
ATOM 4228 C C . MET B 1 180 ? 7.289 -8.945 -19.781 1 97.69 180 MET B C 1
ATOM 4230 O O . MET B 1 180 ? 7.68 -10.117 -19.719 1 97.69 180 MET B O 1
ATOM 4234 N N . MET B 1 181 ? 5.992 -8.625 -19.969 1 96.31 181 MET B N 1
ATOM 4235 C CA . MET B 1 181 ? 4.934 -9.625 -19.984 1 96.31 181 MET B CA 1
ATOM 4236 C C . MET B 1 181 ? 4.398 -9.844 -21.391 1 96.31 181 MET B C 1
ATOM 4238 O O . MET B 1 181 ? 3.568 -10.727 -21.609 1 96.31 181 MET B O 1
ATOM 4242 N N . SER B 1 182 ? 4.883 -9.125 -22.328 1 92.62 182 SER B N 1
ATOM 4243 C CA . SER B 1 182 ? 4.301 -9.078 -23.672 1 92.62 182 SER B CA 1
ATOM 4244 C C . SER B 1 182 ? 4.625 -10.352 -24.453 1 92.62 182 SER B C 1
ATOM 4246 O O . SER B 1 182 ? 3.928 -10.688 -25.406 1 92.62 182 SER B O 1
ATOM 4248 N N . SER B 1 183 ? 5.637 -11.07 -24.078 1 90.44 183 SER B N 1
ATOM 4249 C CA . SER B 1 183 ? 6.031 -12.258 -24.828 1 90.44 183 SER B CA 1
ATOM 4250 C C . SER B 1 183 ? 5.266 -13.492 -24.344 1 90.44 183 SER B C 1
ATOM 4252 O O . SER B 1 183 ? 5.379 -14.562 -24.938 1 90.44 183 SER B O 1
ATOM 4254 N N . MET B 1 184 ? 4.496 -13.367 -23.344 1 91.75 184 MET B N 1
ATOM 4255 C CA . MET B 1 184 ? 3.713 -14.492 -22.844 1 91.75 184 MET B CA 1
ATOM 4256 C C . MET B 1 184 ? 2.797 -15.055 -23.922 1 91.75 184 MET B C 1
ATOM 4258 O O . MET B 1 184 ? 2.072 -14.305 -24.578 1 91.75 184 MET B O 1
ATOM 4262 N N . PRO B 1 185 ? 2.844 -16.391 -24.078 1 94 185 PRO B N 1
ATOM 4263 C CA . PRO B 1 185 ? 1.863 -16.984 -25 1 94 185 PRO B CA 1
ATOM 4264 C C . PRO B 1 185 ? 0.422 -16.734 -24.562 1 94 185 PRO B C 1
ATOM 4266 O O . PRO B 1 185 ? 0.165 -16.484 -23.375 1 94 185 PRO B O 1
ATOM 4269 N N . LYS B 1 186 ? -0.493 -16.828 -25.531 1 96.12 186 LYS B N 1
ATOM 4270 C CA . LYS B 1 186 ? -1.906 -16.531 -25.312 1 96.12 186 LYS B CA 1
ATOM 4271 C C . LYS B 1 186 ? -2.469 -17.391 -24.188 1 96.12 186 LYS B C 1
ATOM 4273 O O . LYS B 1 186 ? -3.148 -16.891 -23.281 1 96.12 186 LYS B O 1
ATOM 4278 N N . GLY B 1 187 ? -2.17 -18.688 -24.266 1 95.62 187 GLY B N 1
ATOM 4279 C CA . GLY B 1 187 ? -2.689 -19.594 -23.25 1 95.62 187 GLY B CA 1
ATOM 4280 C C . GLY B 1 187 ? -2.207 -19.266 -21.844 1 95.62 187 GLY B C 1
ATOM 4281 O O . GLY B 1 187 ? -2.992 -19.281 -20.906 1 95.62 187 GLY B O 1
ATOM 4282 N N . LEU B 1 188 ? -0.959 -18.984 -21.703 1 95.06 188 LEU B N 1
ATOM 4283 C CA . LEU B 1 188 ? -0.381 -18.609 -20.406 1 95.06 188 LEU B CA 1
ATOM 4284 C C . LEU B 1 188 ? -0.94 -17.281 -19.922 1 95.06 188 LEU B C 1
ATOM 4286 O O . LEU B 1 188 ? -1.194 -17.125 -18.719 1 95.06 188 LEU B O 1
ATOM 4290 N N . THR B 1 189 ? -1.142 -16.312 -20.859 1 97.56 189 THR B N 1
ATOM 4291 C CA . THR B 1 189 ? -1.754 -15.023 -20.531 1 97.56 189 THR B CA 1
ATOM 4292 C C . THR B 1 189 ? -3.146 -15.227 -19.938 1 97.56 189 THR B C 1
ATOM 4294 O O . THR B 1 189 ? -3.479 -14.648 -18.906 1 97.56 189 THR B O 1
ATOM 4297 N N . ALA B 1 190 ? -3.889 -16.109 -20.562 1 98 190 ALA B N 1
ATOM 4298 C CA . ALA B 1 190 ? -5.254 -16.391 -20.125 1 98 190 ALA B CA 1
ATOM 4299 C C . ALA B 1 190 ? -5.266 -17.031 -18.734 1 98 190 ALA B C 1
ATOM 4301 O O . ALA B 1 190 ? -5.992 -16.578 -17.844 1 98 190 ALA B O 1
ATOM 4302 N N . SER B 1 191 ? -4.453 -18.047 -18.562 1 96.44 191 SER B N 1
ATOM 4303 C CA . SER B 1 191 ? -4.473 -18.797 -17.328 1 96.44 191 SER B CA 1
ATOM 4304 C C . SER B 1 191 ? -3.949 -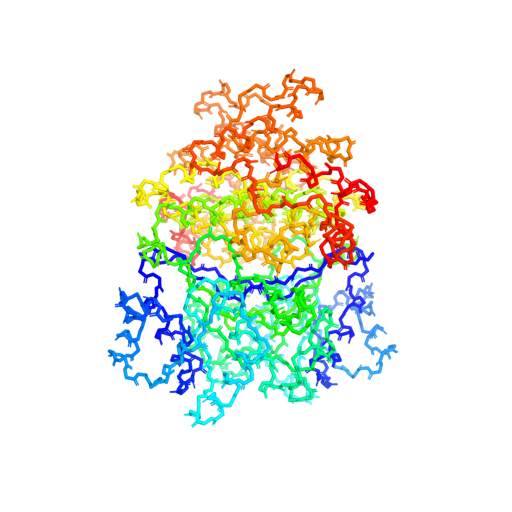17.969 -16.156 1 96.44 191 SER B C 1
ATOM 4306 O O . SER B 1 191 ? -4.52 -17.984 -15.062 1 96.44 191 SER B O 1
ATOM 4308 N N . THR B 1 192 ? -2.869 -17.203 -16.344 1 97 192 THR B N 1
ATOM 4309 C CA . THR B 1 192 ? -2.332 -16.359 -15.266 1 97 192 THR B CA 1
ATOM 4310 C C . THR B 1 192 ? -3.279 -15.211 -14.953 1 97 192 THR B C 1
ATOM 4312 O O . THR B 1 192 ? -3.422 -14.812 -13.797 1 97 192 THR B O 1
ATOM 4315 N N . GLY B 1 193 ? -3.896 -14.633 -16 1 98.5 193 GLY B N 1
ATOM 4316 C CA . GLY B 1 193 ? -4.895 -13.602 -15.766 1 98.5 193 GLY B CA 1
ATOM 4317 C C . GLY B 1 193 ? -6.066 -14.078 -14.93 1 98.5 193 GLY B C 1
ATOM 4318 O O . GLY B 1 193 ? -6.516 -13.383 -14.016 1 98.5 193 GLY B O 1
ATOM 4319 N N . MET B 1 194 ? -6.539 -15.266 -15.234 1 98.31 194 MET B N 1
ATOM 4320 C CA . MET B 1 194 ? -7.637 -15.844 -14.461 1 98.31 194 MET B CA 1
ATOM 4321 C C . MET B 1 194 ? -7.18 -16.188 -13.047 1 98.31 194 MET B C 1
ATOM 4323 O O . MET B 1 194 ? -7.961 -16.078 -12.094 1 98.31 194 MET B O 1
ATOM 4327 N N . ASP B 1 195 ? -5.957 -16.594 -12.906 1 98.06 195 ASP B N 1
ATOM 4328 C CA . ASP B 1 195 ? -5.387 -16.797 -11.578 1 98.06 195 ASP B CA 1
ATOM 4329 C C . ASP B 1 195 ? -5.445 -15.508 -10.758 1 98.06 195 ASP B C 1
ATOM 4331 O O . ASP B 1 195 ? -5.812 -15.531 -9.578 1 98.06 195 ASP B O 1
ATOM 4335 N N . ALA B 1 196 ? -5.074 -14.398 -11.391 1 98.75 196 ALA B N 1
ATOM 4336 C CA . ALA B 1 196 ? -5.141 -13.102 -10.719 1 98.75 196 ALA B CA 1
ATOM 4337 C C . ALA B 1 196 ? -6.562 -12.789 -10.273 1 98.75 196 ALA B C 1
ATOM 4339 O O . ALA B 1 196 ? -6.777 -12.273 -9.172 1 98.75 196 ALA B O 1
ATOM 4340 N N . LEU B 1 197 ? -7.516 -13.062 -11.141 1 98.88 197 LEU B N 1
ATOM 4341 C CA . LEU B 1 197 ? -8.914 -12.844 -10.789 1 98.88 197 LEU B CA 1
ATOM 4342 C C . LEU B 1 197 ? -9.32 -13.719 -9.609 1 98.88 197 LEU B C 1
ATOM 4344 O O . LEU B 1 197 ? -10.047 -13.273 -8.719 1 98.88 197 LEU B O 1
ATOM 4348 N N . THR B 1 198 ? -8.891 -14.969 -9.609 1 98.81 198 THR B N 1
ATOM 4349 C CA . THR B 1 198 ? -9.164 -15.883 -8.5 1 98.81 198 THR B CA 1
ATOM 4350 C C . THR B 1 198 ? -8.609 -15.328 -7.191 1 98.81 198 THR B C 1
ATOM 4352 O O . THR B 1 198 ? -9.281 -15.359 -6.164 1 98.81 198 THR B O 1
ATOM 4355 N N . HIS B 1 199 ? -7.359 -14.844 -7.266 1 98.81 199 HIS B N 1
ATOM 4356 C CA . HIS B 1 199 ? -6.77 -14.188 -6.105 1 98.81 199 HIS B CA 1
ATOM 4357 C C . HIS B 1 199 ? -7.668 -13.07 -5.59 1 98.81 199 HIS B C 1
ATOM 4359 O O . HIS B 1 199 ? -7.941 -12.992 -4.391 1 98.81 199 HIS B O 1
ATOM 4365 N N . ALA B 1 200 ? -8.102 -12.234 -6.492 1 98.88 200 ALA B N 1
ATOM 4366 C CA . ALA B 1 200 ? -8.867 -11.055 -6.117 1 98.88 200 ALA B CA 1
ATOM 4367 C C . ALA B 1 200 ? -10.211 -11.445 -5.504 1 98.88 200 ALA B C 1
ATOM 4369 O O . ALA B 1 200 ? -10.602 -10.914 -4.461 1 98.88 200 ALA B O 1
ATOM 4370 N N . ILE B 1 201 ? -10.898 -12.375 -6.086 1 98.88 201 ILE B N 1
ATOM 4371 C CA . ILE B 1 201 ? -12.234 -12.75 -5.637 1 98.88 201 ILE B CA 1
ATOM 4372 C C . ILE B 1 201 ? -12.133 -13.531 -4.324 1 98.88 201 ILE B C 1
ATOM 4374 O O . ILE B 1 201 ? -12.891 -13.266 -3.383 1 98.88 201 ILE B O 1
ATOM 4378 N N . GLU B 1 202 ? -11.219 -14.5 -4.227 1 98.81 202 GLU B N 1
ATOM 4379 C CA . GLU B 1 202 ? -11.062 -15.234 -2.977 1 98.81 202 GLU B CA 1
ATOM 4380 C C . GLU B 1 202 ? -10.586 -14.32 -1.853 1 98.81 202 GLU B C 1
ATOM 4382 O O . GLU B 1 202 ? -11.047 -14.43 -0.715 1 98.81 202 GLU B O 1
ATOM 4387 N N . GLY B 1 203 ? -9.656 -13.438 -2.164 1 98.75 203 GLY B N 1
ATOM 4388 C CA . GLY B 1 203 ? -9.219 -12.492 -1.153 1 98.75 203 GLY B CA 1
ATOM 4389 C C . GLY B 1 203 ? -10.328 -11.586 -0.661 1 98.75 203 GLY B C 1
ATOM 4390 O O . GLY B 1 203 ? -10.352 -11.203 0.511 1 98.75 203 GLY B O 1
ATOM 4391 N N . TYR B 1 204 ? -11.234 -11.227 -1.521 1 98.81 204 TYR B N 1
ATOM 4392 C CA . TYR B 1 204 ? -12.359 -10.352 -1.198 1 98.81 204 TYR B CA 1
ATOM 4393 C C . TYR B 1 204 ? -13.383 -11.078 -0.336 1 98.81 204 TYR B C 1
ATOM 4395 O O . TYR B 1 204 ? -14.023 -10.469 0.527 1 98.81 204 TYR B O 1
ATOM 4403 N N . THR B 1 205 ? -13.484 -12.391 -0.518 1 98.69 205 THR B N 1
ATOM 4404 C CA . THR B 1 205 ? -14.578 -13.125 0.124 1 98.69 205 THR B CA 1
ATOM 4405 C C . THR B 1 205 ? -14.055 -13.938 1.304 1 98.69 205 THR B C 1
ATOM 4407 O O . THR B 1 205 ? -14.836 -14.531 2.051 1 98.69 205 THR B O 1
ATOM 4410 N N . THR B 1 206 ? -12.703 -14.016 1.464 1 98.44 206 THR B N 1
ATOM 4411 C CA . THR B 1 206 ? -12.117 -14.805 2.543 1 98.44 206 THR B CA 1
ATOM 4412 C C . THR B 1 206 ? -12.602 -14.305 3.9 1 98.44 206 THR B C 1
ATOM 4414 O O . THR B 1 206 ? -13.047 -13.164 4.027 1 98.44 206 THR B O 1
ATOM 4417 N N . LYS B 1 207 ? -12.562 -15.117 4.938 1 97.81 207 LYS B N 1
ATOM 4418 C CA . LYS B 1 207 ? -13.031 -14.805 6.285 1 97.81 207 LYS B CA 1
ATOM 4419 C C . LYS B 1 207 ? -12.25 -13.633 6.879 1 97.81 207 LYS B C 1
ATOM 4421 O O . LYS B 1 207 ? -12.781 -12.867 7.68 1 97.81 207 LYS B O 1
ATOM 4426 N N . ALA B 1 208 ? -11.008 -13.469 6.441 1 97.69 208 ALA B N 1
ATOM 4427 C CA . ALA B 1 208 ? -10.125 -12.484 7.062 1 97.69 208 ALA B CA 1
ATOM 4428 C C . ALA B 1 208 ? -10.227 -11.133 6.359 1 97.69 208 ALA B C 1
ATOM 4430 O O . ALA B 1 208 ? -9.609 -10.156 6.789 1 97.69 208 ALA B O 1
ATOM 4431 N N . ALA B 1 209 ? -11.047 -11.039 5.293 1 98.25 209 ALA B N 1
ATOM 4432 C CA . ALA B 1 209 ? -11.141 -9.812 4.508 1 98.25 209 ALA B CA 1
ATOM 4433 C C . ALA B 1 209 ? -11.633 -8.648 5.367 1 98.25 209 ALA B C 1
ATOM 4435 O O . ALA B 1 209 ? -12.438 -8.844 6.281 1 98.25 209 ALA B O 1
ATOM 4436 N N . TRP B 1 210 ? -11.117 -7.48 5.145 1 98.19 210 TRP B N 1
ATOM 4437 C CA . TRP B 1 210 ? -11.547 -6.266 5.832 1 98.19 210 TRP B CA 1
ATOM 4438 C C . TRP B 1 210 ? -11.422 -5.051 4.914 1 98.19 210 TRP B C 1
ATOM 4440 O O . TRP B 1 210 ? -11.016 -5.18 3.758 1 98.19 210 TRP B O 1
ATOM 4450 N N . GLU B 1 211 ? -11.742 -3.904 5.355 1 98.12 211 GLU B N 1
ATOM 4451 C CA . GLU B 1 211 ? -12.039 -2.711 4.566 1 98.12 211 GLU B CA 1
ATOM 4452 C C . GLU B 1 211 ? -10.891 -2.381 3.615 1 98.12 211 GLU B C 1
ATOM 4454 O O . GLU B 1 211 ? -11.117 -2.125 2.43 1 98.12 211 GLU B O 1
ATOM 4459 N N . MET B 1 212 ? -9.648 -2.32 4.02 1 98.5 212 MET B N 1
ATOM 4460 C CA . MET B 1 212 ? -8.516 -1.955 3.172 1 98.5 212 MET B CA 1
ATOM 4461 C C . MET B 1 212 ? -8.258 -3.029 2.123 1 98.5 212 MET B C 1
ATOM 4463 O O . MET B 1 212 ? -8.016 -2.717 0.956 1 98.5 212 MET B O 1
ATOM 4467 N N . THR B 1 213 ? -8.219 -4.297 2.514 1 98.75 213 THR B N 1
ATOM 4468 C CA . THR B 1 213 ? -7.977 -5.352 1.537 1 98.75 213 THR B CA 1
ATOM 4469 C C . THR B 1 213 ? -9.117 -5.43 0.525 1 98.75 213 THR B C 1
ATOM 4471 O O . THR B 1 213 ? -8.891 -5.75 -0.644 1 98.75 213 THR B O 1
ATOM 4474 N N . ASP B 1 214 ? -10.398 -5.145 1.018 1 98.75 214 ASP B N 1
ATOM 4475 C CA . ASP B 1 214 ? -11.523 -5.07 0.085 1 98.75 214 ASP B CA 1
ATOM 4476 C C . ASP B 1 214 ? -11.266 -4.023 -0.996 1 98.75 214 ASP B C 1
ATOM 4478 O O . ASP B 1 214 ? -11.578 -4.242 -2.168 1 98.75 214 ASP B O 1
ATOM 4482 N N . MET B 1 215 ? -10.664 -2.896 -0.589 1 98.81 215 MET B N 1
ATOM 4483 C CA . MET B 1 215 ? -10.305 -1.848 -1.538 1 98.81 215 MET B CA 1
ATOM 4484 C C . MET B 1 215 ? -9.383 -2.389 -2.623 1 98.81 215 MET B C 1
ATOM 4486 O O . MET B 1 215 ? -9.633 -2.195 -3.814 1 98.81 215 MET B O 1
ATOM 4490 N N . PHE B 1 216 ? -8.375 -3.123 -2.238 1 98.88 216 PHE B N 1
ATOM 4491 C CA . PHE B 1 216 ? -7.43 -3.686 -3.195 1 98.88 216 PHE B CA 1
ATOM 4492 C C . PHE B 1 216 ? -8.125 -4.672 -4.125 1 98.88 216 PHE B C 1
ATOM 4494 O O . PHE B 1 216 ? -7.992 -4.578 -5.348 1 98.88 216 PHE B O 1
ATOM 4501 N N . HIS B 1 217 ? -8.898 -5.559 -3.557 1 98.94 217 HIS B N 1
ATOM 4502 C CA . HIS B 1 217 ? -9.453 -6.668 -4.328 1 98.94 217 HIS B CA 1
ATOM 4503 C C . HIS B 1 217 ? -10.523 -6.184 -5.297 1 98.94 217 HIS B C 1
ATOM 4505 O O . HIS B 1 217 ? -10.586 -6.645 -6.438 1 98.94 217 HIS B O 1
ATOM 4511 N N . LEU B 1 218 ? -11.367 -5.266 -4.895 1 98.88 218 LEU B N 1
ATOM 4512 C CA . LEU B 1 218 ? -12.391 -4.75 -5.797 1 98.88 218 LEU B CA 1
ATOM 4513 C C . LEU B 1 218 ? -11.758 -4.008 -6.969 1 98.88 218 LEU B C 1
ATOM 4515 O O . LEU B 1 218 ? -12.203 -4.141 -8.109 1 98.88 218 LEU B O 1
ATOM 4519 N N . LYS B 1 219 ? -10.688 -3.232 -6.688 1 98.88 219 LYS B N 1
ATOM 4520 C CA . LYS B 1 219 ? -9.984 -2.561 -7.773 1 98.88 219 LYS B CA 1
ATOM 4521 C C . LYS B 1 219 ? -9.328 -3.57 -8.711 1 98.88 219 LYS B C 1
ATOM 4523 O O . LYS B 1 219 ? -9.352 -3.4 -9.93 1 98.88 219 LYS B O 1
ATOM 4528 N N . ALA B 1 220 ? -8.781 -4.598 -8.148 1 98.94 220 ALA B N 1
ATOM 4529 C CA . ALA B 1 220 ? -8.156 -5.641 -8.961 1 98.94 220 ALA B CA 1
ATOM 4530 C C . ALA B 1 220 ? -9.188 -6.324 -9.859 1 98.94 220 ALA B C 1
ATOM 4532 O O . ALA B 1 220 ? -8.938 -6.531 -11.047 1 98.94 220 ALA B O 1
ATOM 4533 N N . ILE B 1 221 ? -10.344 -6.688 -9.297 1 98.94 221 ILE B N 1
ATOM 4534 C CA . ILE B 1 221 ? -11.398 -7.324 -10.07 1 98.94 221 ILE B CA 1
ATOM 4535 C C . ILE B 1 221 ? -11.797 -6.426 -11.242 1 98.94 221 ILE B C 1
ATOM 4537 O O . ILE B 1 221 ? -11.93 -6.895 -12.375 1 98.94 221 ILE B O 1
ATOM 4541 N N . GLU B 1 222 ? -11.922 -5.168 -10.992 1 98.88 222 GLU B N 1
ATOM 4542 C CA . GLU B 1 222 ? -12.281 -4.203 -12.023 1 98.88 222 GLU B CA 1
ATOM 4543 C C . GLU B 1 222 ? -11.242 -4.172 -13.141 1 98.88 222 GLU B C 1
ATOM 4545 O O . GLU B 1 222 ? -11.586 -4.305 -14.32 1 98.88 222 GLU B O 1
ATOM 4550 N N . LEU B 1 223 ? -9.984 -4.02 -12.805 1 98.88 223 LEU B N 1
ATOM 4551 C CA . LEU B 1 223 ? -8.898 -3.887 -13.781 1 98.88 223 LEU B CA 1
ATOM 4552 C C . LEU B 1 223 ? -8.742 -5.168 -14.594 1 98.88 223 LEU B C 1
ATOM 4554 O O . LEU B 1 223 ? -8.562 -5.117 -15.812 1 98.88 223 LEU B O 1
ATOM 4558 N N . ILE B 1 224 ? -8.805 -6.301 -13.898 1 98.88 224 ILE B N 1
ATOM 4559 C CA . ILE B 1 224 ? -8.602 -7.586 -14.562 1 98.88 224 ILE B CA 1
ATOM 4560 C C . ILE B 1 224 ? -9.75 -7.855 -15.531 1 98.88 224 ILE B C 1
ATOM 4562 O O . ILE B 1 224 ? -9.523 -8.25 -16.672 1 98.88 224 ILE B O 1
ATOM 4566 N N . SER B 1 225 ? -10.961 -7.648 -15.039 1 98.75 225 SER B N 1
ATOM 4567 C CA . SER B 1 225 ? -12.133 -7.844 -15.883 1 98.75 225 SER B CA 1
ATOM 4568 C C . SER B 1 225 ? -12.047 -7.004 -17.156 1 98.75 225 SER B C 1
ATOM 4570 O O . SER B 1 225 ? -12.391 -7.469 -18.234 1 98.75 225 SER B O 1
ATOM 4572 N N . LYS B 1 226 ? -11.547 -5.809 -17.078 1 98.44 226 LYS B N 1
ATOM 4573 C CA . LYS B 1 226 ? -11.469 -4.867 -18.203 1 98.44 226 LYS B CA 1
ATOM 4574 C C . LYS B 1 226 ? -10.297 -5.199 -19.125 1 98.44 226 LYS B C 1
ATOM 4576 O O . LYS B 1 226 ? -10.344 -4.922 -20.312 1 98.44 226 LYS B O 1
ATOM 4581 N N . SER B 1 227 ? -9.266 -5.871 -18.609 1 98.81 227 SER B N 1
ATOM 4582 C CA . SER B 1 227 ? -7.992 -5.859 -19.328 1 98.81 227 SER B CA 1
ATOM 4583 C C . SER B 1 227 ? -7.645 -7.246 -19.859 1 98.81 227 SER B C 1
ATOM 4585 O O . SER B 1 227 ? -6.871 -7.375 -20.812 1 98.81 227 SER B O 1
ATOM 4587 N N . LEU B 1 228 ? -8.164 -8.305 -19.297 1 98.75 228 LEU B N 1
ATOM 4588 C CA . LEU B 1 228 ? -7.648 -9.648 -19.547 1 98.75 228 LEU B CA 1
ATOM 4589 C C . LEU B 1 228 ? -7.852 -10.039 -21.016 1 98.75 228 LEU B C 1
ATOM 4591 O O . LEU B 1 228 ? -6.949 -10.586 -21.641 1 98.75 228 LEU B O 1
ATOM 4595 N N . ARG B 1 229 ? -9.039 -9.82 -21.609 1 98.81 229 ARG B N 1
ATOM 4596 C CA . ARG B 1 229 ? -9.281 -10.141 -23 1 98.81 229 ARG B CA 1
ATOM 4597 C C . ARG B 1 229 ? -8.266 -9.445 -23.906 1 98.81 229 ARG B C 1
ATOM 4599 O O . ARG B 1 229 ? -7.703 -10.062 -24.812 1 98.81 229 ARG B O 1
ATOM 4606 N N . GLY B 1 230 ? -8.055 -8.117 -23.656 1 98.62 230 GLY B N 1
ATOM 4607 C CA . GLY B 1 230 ? -7.059 -7.371 -24.406 1 98.62 230 GLY B CA 1
ATOM 4608 C C . GLY B 1 230 ? -5.652 -7.918 -24.234 1 98.62 230 GLY B C 1
ATOM 4609 O O . GLY B 1 230 ? -4.883 -7.973 -25.188 1 98.62 230 GLY B O 1
ATOM 4610 N N . ALA B 1 231 ? -5.305 -8.297 -23.031 1 98.62 231 ALA B N 1
ATOM 4611 C CA . ALA B 1 231 ? -3.98 -8.859 -22.781 1 98.62 231 ALA B CA 1
ATOM 4612 C C . ALA B 1 231 ? -3.773 -10.148 -23.562 1 98.62 231 ALA B C 1
ATOM 4614 O O . ALA B 1 231 ? -2.686 -10.391 -24.094 1 98.62 231 ALA B O 1
ATOM 4615 N N . VAL B 1 232 ? -4.785 -11 -23.594 1 98.38 232 VAL B N 1
ATOM 4616 C CA . VAL B 1 232 ? -4.715 -12.242 -24.344 1 98.38 232 VAL B CA 1
ATOM 4617 C C . VAL B 1 232 ? -4.473 -11.938 -25.828 1 98.38 232 VAL B C 1
ATOM 4619 O O . VAL B 1 232 ? -3.76 -12.672 -26.516 1 98.38 232 VAL B O 1
ATOM 4622 N N . GLU B 1 233 ? -4.996 -10.875 -26.281 1 98 233 GLU B N 1
ATOM 4623 C CA . GLU B 1 233 ? -4.773 -10.43 -27.656 1 98 233 GLU B CA 1
ATOM 4624 C C . GLU B 1 233 ? -3.498 -9.594 -27.766 1 98 233 GLU B C 1
ATOM 4626 O O . GLU B 1 233 ? -3.201 -9.047 -28.828 1 98 233 GLU B O 1
ATOM 4631 N N . ASN B 1 234 ? -2.83 -9.422 -26.719 1 97.56 234 ASN B N 1
ATOM 4632 C CA . ASN B 1 234 ? -1.52 -8.797 -26.609 1 97.56 234 ASN B CA 1
ATOM 4633 C C . ASN B 1 234 ? -1.585 -7.301 -26.922 1 97.56 234 ASN B C 1
ATOM 4635 O O . ASN B 1 234 ? -0.657 -6.746 -27.5 1 97.56 234 ASN B O 1
ATOM 4639 N N . THR B 1 235 ? -2.699 -6.684 -26.625 1 98 235 THR B N 1
ATOM 4640 C CA . THR B 1 235 ? -2.762 -5.234 -26.75 1 98 235 THR B CA 1
ATOM 4641 C C . THR B 1 235 ? -1.96 -4.559 -25.641 1 98 235 THR B C 1
ATOM 4643 O O . THR B 1 235 ? -1.838 -5.102 -24.547 1 98 235 THR B O 1
ATOM 4646 N N . LYS B 1 236 ? -1.402 -3.4 -25.953 1 97.25 236 LYS B N 1
ATOM 4647 C CA . LYS B 1 236 ? -0.621 -2.643 -24.969 1 97.25 236 LYS B CA 1
ATOM 4648 C C . LYS B 1 236 ? -1.453 -2.311 -23.734 1 97.25 236 LYS B C 1
ATOM 4650 O O . LYS B 1 236 ? -0.991 -2.482 -22.609 1 97.25 236 LYS B O 1
ATOM 4655 N N . GLU B 1 237 ? -2.666 -1.87 -23.938 1 97.69 237 GLU B N 1
ATOM 4656 C CA . GLU B 1 237 ? -3.559 -1.484 -22.844 1 97.69 237 GLU B CA 1
ATOM 4657 C C . GLU B 1 237 ? -3.932 -2.688 -21.984 1 97.69 237 GLU B C 1
ATOM 4659 O O . GLU B 1 237 ? -4.016 -2.578 -20.766 1 97.69 237 GLU B O 1
ATOM 4664 N N . GLY B 1 238 ? -4.199 -3.775 -22.672 1 98.44 238 GLY B N 1
ATOM 4665 C CA . GLY B 1 238 ? -4.488 -4.996 -21.938 1 98.44 238 GLY B CA 1
ATOM 4666 C C . GLY B 1 238 ? -3.35 -5.434 -21.031 1 98.44 238 GLY B C 1
ATOM 4667 O O . GLY B 1 238 ? -3.568 -5.785 -19.875 1 98.44 238 GLY B O 1
ATOM 4668 N N . ARG B 1 239 ? -2.131 -5.402 -21.594 1 98.44 239 ARG B N 1
ATOM 4669 C CA . ARG B 1 239 ? -0.95 -5.793 -20.828 1 98.44 239 ARG B CA 1
ATOM 4670 C C . ARG B 1 239 ? -0.731 -4.859 -19.641 1 98.44 239 ARG B C 1
ATOM 4672 O O . ARG B 1 239 ? -0.44 -5.312 -18.531 1 98.44 239 ARG B O 1
ATOM 4679 N N . GLU B 1 240 ? -0.922 -3.6 -19.828 1 98.12 240 GLU B N 1
ATOM 4680 C CA . GLU B 1 240 ? -0.756 -2.613 -18.766 1 98.12 240 GLU B CA 1
ATOM 4681 C C . GLU B 1 240 ? -1.793 -2.811 -17.672 1 98.12 240 GLU B C 1
ATOM 4683 O O . GLU B 1 240 ? -1.461 -2.777 -16.484 1 98.12 240 GLU B O 1
ATOM 4688 N N . GLY B 1 241 ? -3.014 -2.975 -18.062 1 98.62 241 GLY B N 1
ATOM 4689 C CA . GLY B 1 241 ? -4.086 -3.184 -17.094 1 98.62 241 GLY B CA 1
ATOM 4690 C C . GLY B 1 241 ? -3.912 -4.449 -16.281 1 98.62 241 GLY B C 1
ATOM 4691 O O . GLY B 1 241 ? -4.141 -4.449 -15.07 1 98.62 241 GLY B O 1
ATOM 4692 N N . MET B 1 242 ? -3.494 -5.523 -16.922 1 98.75 242 MET B N 1
ATOM 4693 C CA . MET B 1 242 ? -3.305 -6.793 -16.219 1 98.75 242 MET B CA 1
ATOM 4694 C C . MET B 1 242 ? -2.121 -6.719 -15.266 1 98.75 242 MET B C 1
ATOM 4696 O O . MET B 1 242 ? -2.17 -7.27 -14.164 1 98.75 242 MET B O 1
ATOM 4700 N N . ALA B 1 243 ? -1.04 -6.051 -15.734 1 98.75 243 ALA B N 1
ATOM 4701 C CA . ALA B 1 243 ? 0.133 -5.898 -14.875 1 98.75 243 ALA B CA 1
ATOM 4702 C C . ALA B 1 243 ? -0.228 -5.191 -13.57 1 98.75 243 ALA B C 1
ATOM 4704 O O . ALA B 1 243 ? 0.154 -5.645 -12.484 1 98.75 243 ALA B O 1
ATOM 4705 N N . LEU B 1 244 ? -1.018 -4.18 -13.695 1 98.75 244 LEU B N 1
ATOM 4706 C CA . LEU B 1 244 ? -1.425 -3.418 -12.523 1 98.75 244 LEU B CA 1
ATOM 4707 C C . LEU B 1 244 ? -2.443 -4.199 -11.695 1 98.75 244 LEU B C 1
ATOM 4709 O O . LEU B 1 244 ? -2.352 -4.242 -10.469 1 98.75 244 LEU B O 1
ATOM 4713 N N . GLY B 1 245 ? -3.398 -4.805 -12.344 1 98.88 245 GLY B N 1
ATOM 4714 C CA . GLY B 1 245 ? -4.461 -5.539 -11.672 1 98.88 245 GLY B CA 1
ATOM 4715 C C . GLY B 1 245 ? -3.943 -6.668 -10.797 1 98.88 245 GLY B C 1
ATOM 4716 O O . GLY B 1 245 ? -4.344 -6.793 -9.641 1 98.88 245 GLY B O 1
ATOM 4717 N N . GLN B 1 246 ? -3.074 -7.469 -11.391 1 98.75 246 GLN B N 1
ATOM 4718 C CA . GLN B 1 246 ? -2.561 -8.594 -10.617 1 98.75 246 GLN B CA 1
ATOM 4719 C C . GLN B 1 246 ? -1.744 -8.109 -9.422 1 98.75 246 GLN B C 1
ATOM 4721 O O . GLN B 1 246 ? -1.768 -8.727 -8.352 1 98.75 246 GLN B O 1
ATOM 4726 N N . TYR B 1 247 ? -0.956 -7.043 -9.562 1 98.88 247 TYR B N 1
ATOM 4727 C CA . TYR B 1 247 ? -0.168 -6.488 -8.469 1 98.88 247 TYR B CA 1
ATOM 4728 C C . TYR B 1 247 ? -1.068 -6.035 -7.324 1 98.88 247 TYR B C 1
ATOM 4730 O O . TYR B 1 247 ? -0.805 -6.344 -6.16 1 98.88 247 TYR B O 1
ATOM 4738 N N . ILE B 1 248 ? -2.125 -5.289 -7.641 1 98.88 248 ILE B N 1
ATOM 4739 C CA . ILE B 1 248 ? -3.053 -4.781 -6.637 1 98.88 248 ILE B CA 1
ATOM 4740 C C . ILE B 1 248 ? -3.742 -5.949 -5.934 1 98.88 248 ILE B C 1
ATOM 4742 O O . ILE B 1 248 ? -3.959 -5.91 -4.723 1 98.88 248 ILE B O 1
ATOM 4746 N N . ALA B 1 249 ? -4.086 -6.996 -6.703 1 98.81 249 ALA B N 1
ATOM 4747 C CA . ALA B 1 249 ? -4.625 -8.195 -6.066 1 98.81 249 ALA B CA 1
ATOM 4748 C C . ALA B 1 249 ? -3.656 -8.75 -5.023 1 98.81 249 ALA B C 1
ATOM 4750 O O . ALA B 1 249 ? -4.066 -9.141 -3.93 1 98.81 249 ALA B O 1
ATOM 4751 N N . GLY B 1 250 ? -2.393 -8.773 -5.371 1 98.69 250 GLY B N 1
ATOM 4752 C CA . GLY B 1 250 ? -1.367 -9.281 -4.473 1 98.69 250 GLY B CA 1
ATOM 4753 C C . GLY B 1 250 ? -1.229 -8.469 -3.199 1 98.69 250 GLY B C 1
ATOM 4754 O O . GLY B 1 250 ? -0.957 -9.023 -2.131 1 98.69 250 GLY B O 1
ATOM 4755 N N . MET B 1 251 ? -1.447 -7.164 -3.291 1 98.62 251 MET B N 1
ATOM 4756 C CA . MET B 1 251 ? -1.404 -6.297 -2.115 1 98.62 251 MET B CA 1
ATOM 4757 C C . MET B 1 251 ? -2.438 -6.73 -1.082 1 98.62 251 MET B C 1
ATOM 4759 O O . MET B 1 251 ? -2.227 -6.566 0.121 1 98.62 251 MET B O 1
ATOM 4763 N N . GLY B 1 252 ? -3.504 -7.289 -1.59 1 98.62 252 GLY B N 1
ATOM 4764 C CA . GLY B 1 252 ? -4.602 -7.656 -0.708 1 98.62 252 GLY B CA 1
ATOM 4765 C C . GLY B 1 252 ? -4.492 -9.07 -0.178 1 98.62 252 GLY B C 1
ATOM 4766 O O . GLY B 1 252 ? -4.316 -9.281 1.024 1 98.62 252 GLY B O 1
ATOM 4767 N N . PHE B 1 253 ? -4.43 -10.055 -1.106 1 98.19 253 PHE B N 1
ATOM 4768 C CA . PHE B 1 253 ? -4.609 -11.445 -0.707 1 98.19 253 PHE B CA 1
ATOM 4769 C C . PHE B 1 253 ? -3.42 -11.93 0.117 1 98.19 253 PHE B C 1
ATOM 4771 O O . PHE B 1 253 ? -3.57 -12.797 0.983 1 98.19 253 PHE B O 1
ATOM 4778 N N . SER B 1 254 ? -2.285 -11.336 -0.106 1 97.38 254 SER B N 1
ATOM 4779 C CA . SER B 1 254 ? -1.099 -11.703 0.661 1 97.38 254 SER B CA 1
ATOM 4780 C C . SER B 1 254 ? -1.306 -11.461 2.152 1 97.38 254 SER B C 1
ATOM 4782 O O . SER B 1 254 ? -0.6 -12.031 2.984 1 97.38 254 SER B O 1
ATOM 4784 N N . ASN B 1 255 ? -2.314 -10.688 2.498 1 97.81 255 ASN B N 1
ATOM 4785 C CA . ASN B 1 255 ? -2.502 -10.234 3.873 1 97.81 255 ASN B CA 1
ATOM 4786 C C . ASN B 1 255 ? -3.738 -10.867 4.508 1 97.81 255 ASN B C 1
ATOM 4788 O O . ASN B 1 255 ? -3.951 -10.742 5.715 1 97.81 255 ASN B O 1
ATOM 4792 N N . VAL B 1 256 ? -4.551 -11.516 3.734 1 97.69 256 VAL B N 1
ATOM 4793 C CA . VAL B 1 256 ? -5.797 -11.992 4.324 1 97.69 256 VAL B CA 1
ATOM 4794 C C . VAL B 1 256 ? -6.027 -13.453 3.93 1 97.69 256 VAL B C 1
ATOM 4796 O O . VAL B 1 256 ? -6.922 -14.109 4.469 1 97.69 256 VAL B O 1
ATOM 4799 N N . GLY B 1 257 ? -5.266 -13.914 2.926 1 95.94 257 GLY B N 1
ATOM 4800 C CA . GLY B 1 257 ? -5.398 -15.305 2.533 1 95.94 257 GLY B CA 1
ATOM 4801 C C . GLY B 1 257 ? -6.34 -15.516 1.363 1 95.94 257 GLY B C 1
ATOM 4802 O O . GLY B 1 257 ? -6.703 -14.555 0.677 1 95.94 257 GLY B O 1
ATOM 4803 N N . LEU B 1 258 ? -6.586 -16.766 1.104 1 97.56 258 LEU B N 1
ATOM 4804 C CA . LEU B 1 258 ? -7.383 -17.188 -0.041 1 97.56 258 LEU B CA 1
ATOM 4805 C C . LEU B 1 258 ? -8.453 -18.188 0.382 1 97.56 258 LEU B C 1
ATOM 4807 O O . LEU B 1 258 ? -9.094 -18.016 1.426 1 97.56 258 LEU B O 1
ATOM 4811 N N . GLY B 1 259 ? -8.844 -19.109 -0.548 1 97.81 259 GLY B N 1
ATOM 4812 C CA . GLY B 1 259 ? -9.891 -20.062 -0.255 1 97.81 259 GLY B CA 1
ATOM 4813 C C . GLY B 1 259 ? -9.672 -21.406 -0.932 1 97.81 259 GLY B C 1
ATOM 4814 O O . GLY B 1 259 ? -8.531 -21.828 -1.125 1 97.81 259 GLY B O 1
ATOM 4815 N N . ILE B 1 260 ? -10.758 -22.109 -1.205 1 98.5 260 ILE B N 1
ATOM 4816 C CA . ILE B 1 260 ? -10.656 -23.516 -1.582 1 98.5 260 ILE B CA 1
ATOM 4817 C C . ILE B 1 260 ? -10.438 -23.625 -3.088 1 98.5 260 ILE B C 1
ATOM 4819 O O . ILE B 1 260 ? -10.062 -24.703 -3.586 1 98.5 260 ILE B O 1
ATOM 4823 N N . ALA B 1 261 ? -10.688 -22.562 -3.883 1 98.44 261 ALA B N 1
ATOM 4824 C CA . ALA B 1 261 ? -10.258 -22.641 -5.277 1 98.44 261 ALA B CA 1
ATOM 4825 C C . ALA B 1 261 ? -8.75 -22.875 -5.371 1 98.44 261 ALA B C 1
ATOM 4827 O O . ALA B 1 261 ? -8.305 -23.766 -6.109 1 98.44 261 ALA B O 1
ATOM 4828 N N . HIS B 1 262 ? -7.992 -22.156 -4.574 1 97.69 262 HIS B N 1
ATOM 4829 C CA . HIS B 1 262 ? -6.543 -22.328 -4.566 1 97.69 262 HIS B CA 1
ATOM 4830 C C . HIS B 1 262 ? -6.145 -23.656 -3.945 1 97.69 262 HIS B C 1
ATOM 4832 O O . HIS B 1 262 ? -5.266 -24.344 -4.465 1 97.69 262 HIS B O 1
ATOM 4838 N N . SER B 1 263 ? -6.785 -23.984 -2.82 1 96.69 263 SER B N 1
ATOM 4839 C CA . SER B 1 263 ? -6.434 -25.25 -2.186 1 96.69 263 SER B CA 1
ATOM 4840 C C . SER B 1 263 ? -6.625 -26.422 -3.143 1 96.69 263 SER B C 1
ATOM 4842 O O . SER B 1 263 ? -5.789 -27.328 -3.199 1 96.69 263 SER B O 1
ATOM 4844 N N . MET B 1 264 ? -7.676 -26.422 -3.863 1 97.81 264 MET B N 1
ATOM 4845 C CA . MET B 1 264 ? -7.965 -27.469 -4.836 1 97.81 264 MET B CA 1
ATOM 4846 C C . MET B 1 264 ? -6.996 -27.406 -6.008 1 97.81 264 MET B C 1
ATOM 4848 O O . MET B 1 264 ? -6.531 -28.438 -6.492 1 97.81 264 MET B O 1
ATOM 4852 N N . ALA B 1 265 ? -6.684 -26.219 -6.453 1 96.25 265 ALA B N 1
ATOM 4853 C CA . ALA B 1 265 ? -5.738 -26.047 -7.551 1 96.25 265 ALA B CA 1
ATOM 4854 C C . ALA B 1 265 ? -4.363 -26.578 -7.184 1 96.25 265 ALA B C 1
ATOM 4856 O O . ALA B 1 265 ? -3.689 -27.203 -8.016 1 96.25 265 ALA B O 1
ATOM 4857 N N . HIS B 1 266 ? -3.928 -26.344 -5.926 1 94.25 266 HIS B N 1
ATOM 4858 C CA . HIS B 1 266 ? -2.635 -26.844 -5.473 1 94.25 266 HIS B CA 1
ATOM 4859 C C . HIS B 1 266 ? -2.557 -28.359 -5.594 1 94.25 266 HIS B C 1
ATOM 4861 O O . HIS B 1 266 ? -1.532 -28.906 -6.012 1 94.25 266 HIS B O 1
ATOM 4867 N N . THR B 1 267 ? -3.619 -29.016 -5.289 1 94.5 267 THR B N 1
ATOM 4868 C CA . THR B 1 267 ? -3.633 -30.469 -5.305 1 94.5 267 THR B CA 1
ATOM 4869 C C . THR B 1 267 ? -3.629 -31 -6.734 1 94.5 267 THR B C 1
ATOM 4871 O O . THR B 1 267 ? -2.953 -31.984 -7.039 1 94.5 267 THR B O 1
ATOM 4874 N N . LEU B 1 268 ? -4.348 -30.344 -7.637 1 95.44 268 LEU B N 1
ATOM 4875 C CA . LEU B 1 268 ? -4.359 -30.719 -9.047 1 95.44 268 LEU B CA 1
ATOM 4876 C C . LEU B 1 268 ? -2.98 -30.531 -9.672 1 95.44 268 LEU B C 1
ATOM 4878 O O . LEU B 1 268 ? -2.564 -31.328 -10.516 1 95.44 268 LEU B O 1
ATOM 4882 N N . GLY B 1 269 ? -2.338 -29.5 -9.258 1 91.69 269 GLY B N 1
ATOM 4883 C CA . GLY B 1 269 ? -0.976 -29.281 -9.711 1 91.69 269 GLY B CA 1
ATOM 4884 C C . GLY B 1 269 ? -0.007 -30.344 -9.242 1 91.69 269 GLY B C 1
ATOM 4885 O O . GLY B 1 269 ? 0.803 -30.844 -10.031 1 91.69 269 GLY B O 1
ATOM 4886 N N . ALA B 1 270 ? -0.094 -30.703 -7.992 1 90.69 270 ALA B N 1
ATOM 4887 C CA . ALA B 1 270 ? 0.838 -31.656 -7.391 1 90.69 270 ALA B CA 1
ATOM 4888 C C . ALA B 1 270 ? 0.645 -33.062 -7.969 1 90.69 270 ALA B C 1
ATOM 4890 O O . ALA B 1 270 ? 1.615 -33.781 -8.18 1 90.69 270 ALA B O 1
ATOM 4891 N N . VAL B 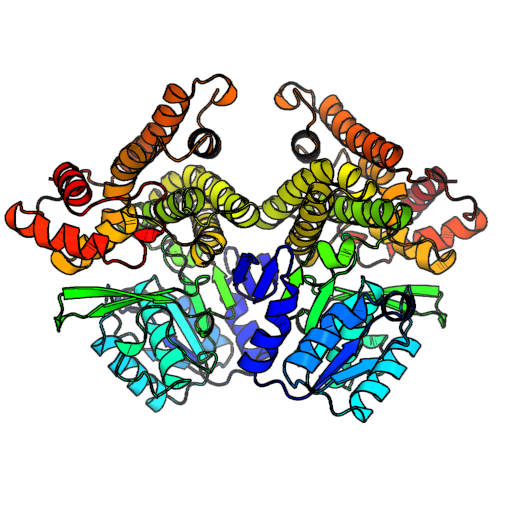1 271 ? -0.614 -33.438 -8.281 1 92.56 271 VAL B N 1
ATOM 4892 C CA . VAL B 1 271 ? -0.933 -34.812 -8.648 1 92.56 271 VAL B CA 1
ATOM 4893 C C . VAL B 1 271 ? -0.881 -34.969 -10.172 1 92.56 271 VAL B C 1
ATOM 4895 O O . VAL B 1 271 ? -0.396 -35.969 -10.68 1 92.56 271 VAL B O 1
ATOM 4898 N N . TYR B 1 272 ? -1.304 -33.938 -10.883 1 93.44 272 TYR B N 1
ATOM 4899 C CA . TYR B 1 272 ? -1.457 -34.094 -12.32 1 93.44 272 TYR B CA 1
ATOM 4900 C C . TYR B 1 272 ? -0.584 -33.094 -13.078 1 93.44 272 TYR B C 1
ATOM 4902 O O . TYR B 1 272 ? -0.687 -32.969 -14.297 1 93.44 272 TYR B O 1
ATOM 4910 N N . ASP B 1 273 ? 0.148 -32.312 -12.336 1 89.69 273 ASP B N 1
ATOM 4911 C CA . ASP B 1 273 ? 1.016 -31.281 -12.922 1 89.69 273 ASP B CA 1
ATOM 4912 C C . ASP B 1 273 ? 0.208 -30.266 -13.727 1 89.69 273 ASP B C 1
ATOM 4914 O O . ASP B 1 273 ? 0.682 -29.75 -14.742 1 89.69 273 ASP B O 1
ATOM 4918 N N . THR B 1 274 ? -1.058 -30.109 -13.352 1 91.06 274 THR B N 1
ATOM 4919 C CA . THR B 1 274 ? -1.9 -29.094 -13.984 1 91.06 274 THR B CA 1
ATOM 4920 C C . THR B 1 274 ? -1.344 -27.703 -13.734 1 91.06 274 THR B C 1
ATOM 4922 O O . THR B 1 274 ? -1.039 -27.328 -12.594 1 91.06 274 THR B O 1
ATOM 4925 N N . PRO B 1 275 ? -1.131 -26.891 -14.789 1 88.62 275 PRO B N 1
ATOM 4926 C CA . PRO B 1 275 ? -0.69 -25.516 -14.547 1 88.62 275 PRO B CA 1
ATOM 4927 C C . PRO B 1 275 ? -1.583 -24.766 -13.562 1 88.62 275 PRO B C 1
ATOM 4929 O O . PRO B 1 275 ? -2.811 -24.844 -13.656 1 88.62 275 PRO B O 1
ATOM 4932 N N . HIS B 1 276 ? -0.983 -24.125 -12.641 1 90.94 276 HIS B N 1
ATOM 4933 C CA . HIS B 1 276 ? -1.654 -23.531 -11.5 1 90.94 276 HIS B CA 1
ATOM 4934 C C . HIS B 1 276 ? -2.787 -22.609 -11.945 1 90.94 276 HIS B C 1
ATOM 4936 O O . HIS B 1 276 ? -3.908 -22.703 -11.438 1 90.94 276 HIS B O 1
ATOM 4942 N N . GLY B 1 277 ? -2.549 -21.719 -12.906 1 92.06 277 GLY B N 1
ATOM 4943 C CA . GLY B 1 277 ? -3.547 -20.766 -13.383 1 92.06 277 GLY B CA 1
ATOM 4944 C C . GLY B 1 277 ? -4.754 -21.438 -14.016 1 92.06 277 GLY B C 1
ATOM 4945 O O . GLY B 1 277 ? -5.883 -20.969 -13.867 1 92.06 277 GLY B O 1
ATOM 4946 N N . VAL B 1 278 ? -4.496 -22.5 -14.719 1 93.75 278 VAL B N 1
ATOM 4947 C CA . VAL B 1 278 ? -5.574 -23.25 -15.352 1 93.75 278 VAL B CA 1
ATOM 4948 C C . VAL B 1 278 ? -6.449 -23.906 -14.289 1 93.75 278 VAL B C 1
ATOM 4950 O O . VAL B 1 278 ? -7.68 -23.828 -14.344 1 93.75 278 VAL B O 1
ATOM 4953 N N . ALA B 1 279 ? -5.805 -24.547 -13.336 1 95.25 279 ALA B N 1
ATOM 4954 C CA . ALA B 1 279 ? -6.523 -25.203 -12.258 1 95.25 279 ALA B CA 1
ATOM 4955 C C . ALA B 1 279 ? -7.387 -24.203 -11.484 1 95.25 279 ALA B C 1
ATOM 4957 O O . ALA B 1 279 ? -8.555 -24.469 -11.203 1 95.25 279 ALA B O 1
ATOM 4958 N N . CYS B 1 280 ? -6.84 -23.078 -11.125 1 96.19 280 CYS B N 1
ATOM 4959 C CA . CYS B 1 280 ? -7.574 -22.031 -10.406 1 96.19 280 CYS B CA 1
ATOM 4960 C C . CYS B 1 280 ? -8.758 -21.547 -11.234 1 96.19 280 CYS B C 1
ATOM 4962 O O . CYS B 1 280 ? -9.859 -21.375 -10.703 1 96.19 280 CYS B O 1
ATOM 4964 N N . ALA B 1 281 ? -8.508 -21.297 -12.484 1 95.25 281 ALA B N 1
ATOM 4965 C CA . ALA B 1 281 ? -9.539 -20.781 -13.383 1 95.25 281 ALA B CA 1
ATOM 4966 C C . ALA B 1 281 ? -10.711 -21.75 -13.492 1 95.25 281 ALA B C 1
ATOM 4968 O O . ALA B 1 281 ? -11.867 -21.328 -13.523 1 95.25 281 ALA B O 1
ATOM 4969 N N . MET B 1 282 ? -10.406 -23 -13.594 1 96.25 282 MET B N 1
ATOM 4970 C CA . MET B 1 282 ? -11.438 -24.031 -13.727 1 96.25 282 MET B CA 1
ATOM 4971 C C . MET B 1 282 ? -12.289 -24.109 -12.469 1 96.25 282 MET B C 1
ATOM 4973 O O . MET B 1 282 ? -13.508 -24.266 -12.547 1 96.25 282 MET B O 1
ATOM 4977 N N . MET B 1 283 ? -11.664 -23.969 -11.352 1 97.94 283 MET B N 1
ATOM 4978 C CA . MET B 1 283 ? -12.336 -24.219 -10.078 1 97.94 283 MET B CA 1
ATOM 4979 C C . MET B 1 283 ? -13.109 -22.984 -9.625 1 97.94 283 MET B C 1
ATOM 4981 O O . MET B 1 283 ? -14.086 -23.094 -8.883 1 97.94 283 MET B O 1
ATOM 4985 N N . LEU B 1 284 ? -12.75 -21.781 -10.055 1 98.31 284 LEU B N 1
ATOM 4986 C CA . LEU B 1 284 ? -13.234 -20.516 -9.484 1 98.31 284 LEU B CA 1
ATOM 4987 C C . LEU B 1 284 ? -14.75 -20.438 -9.578 1 98.31 284 LEU B C 1
ATOM 4989 O O . LEU B 1 284 ? -15.43 -20.234 -8.562 1 98.31 284 LEU B O 1
ATOM 4993 N N . PRO B 1 285 ? -15.383 -20.609 -10.773 1 98.06 285 PRO B N 1
ATOM 4994 C CA . PRO B 1 285 ? -16.844 -20.484 -10.836 1 98.06 285 PRO B CA 1
ATOM 4995 C C . PRO B 1 285 ? -17.562 -21.531 -10 1 98.06 285 PRO B C 1
ATOM 4997 O O . PRO B 1 285 ? -18.625 -21.266 -9.43 1 98.06 285 PRO B O 1
ATOM 5000 N N . ILE B 1 286 ? -17.016 -22.734 -9.898 1 98.31 286 ILE B N 1
ATOM 5001 C CA . ILE B 1 286 ? -17.578 -23.828 -9.117 1 98.31 286 ILE B CA 1
ATOM 5002 C C . ILE B 1 286 ? -17.562 -23.453 -7.633 1 98.31 286 ILE B C 1
ATOM 5004 O O . ILE B 1 286 ? -18.562 -23.609 -6.934 1 98.31 286 ILE B O 1
ATOM 5008 N N . VAL B 1 287 ? -16.438 -22.969 -7.195 1 98.69 287 VAL B N 1
ATOM 5009 C CA . VAL B 1 287 ? -16.266 -22.594 -5.797 1 98.69 287 VAL B CA 1
ATOM 5010 C C . VAL B 1 287 ? -17.141 -21.391 -5.473 1 98.69 287 VAL B C 1
ATOM 5012 O O . VAL B 1 287 ? -17.672 -21.281 -4.371 1 98.69 287 VAL B O 1
ATOM 5015 N N . MET B 1 288 ? -17.266 -20.438 -6.422 1 98.75 288 MET B N 1
ATOM 5016 C CA . MET B 1 288 ? -18.141 -19.297 -6.219 1 98.75 288 MET B CA 1
ATOM 5017 C C . MET B 1 288 ? -19.578 -19.766 -5.98 1 98.75 288 MET B C 1
ATOM 5019 O O . MET B 1 288 ? -20.266 -19.234 -5.109 1 98.75 288 MET B O 1
ATOM 5023 N N . GLU B 1 289 ? -20.016 -20.703 -6.73 1 98.44 289 GLU B N 1
ATOM 5024 C CA . GLU B 1 289 ? -21.359 -21.25 -6.527 1 98.44 289 GLU B CA 1
ATOM 5025 C C . GLU B 1 289 ? -21.5 -21.891 -5.148 1 98.44 289 GLU B C 1
ATOM 5027 O O . GLU B 1 289 ? -22.5 -21.719 -4.473 1 98.44 289 GLU B O 1
ATOM 5032 N N . TYR B 1 290 ? -20.469 -22.594 -4.754 1 98.56 290 TYR B N 1
ATOM 5033 C CA . TYR B 1 290 ? -20.453 -23.25 -3.453 1 98.56 290 TYR B CA 1
ATOM 5034 C C . TYR B 1 290 ? -20.531 -22.234 -2.322 1 98.56 290 TYR B C 1
ATOM 5036 O O . TYR B 1 290 ? -21.219 -22.453 -1.32 1 98.56 290 TYR B O 1
ATOM 5044 N N . ASN B 1 291 ? -19.859 -21.047 -2.471 1 98.56 291 ASN B N 1
ATOM 5045 C CA . ASN B 1 291 ? -19.641 -20.078 -1.405 1 98.56 291 ASN B CA 1
ATOM 5046 C C . ASN B 1 291 ? -20.766 -19.047 -1.365 1 98.56 291 ASN B C 1
ATOM 5048 O O . ASN B 1 291 ? -20.891 -18.297 -0.396 1 98.56 291 ASN B O 1
ATOM 5052 N N . GLN B 1 292 ? -21.625 -18.938 -2.359 1 97.38 292 GLN B N 1
ATOM 5053 C CA . GLN B 1 292 ? -22.453 -17.766 -2.641 1 97.38 292 GLN B CA 1
ATOM 5054 C C . GLN B 1 292 ? -23.344 -17.422 -1.447 1 97.38 292 GLN B C 1
ATOM 5056 O O . GLN B 1 292 ? -23.578 -16.234 -1.162 1 97.38 292 GLN B O 1
ATOM 5061 N N . GLU B 1 293 ? -23.75 -18.344 -0.594 1 96.19 293 GLU B N 1
ATOM 5062 C CA . GLU B 1 293 ? -24.688 -18.078 0.493 1 96.19 293 GLU B CA 1
ATOM 5063 C C . GLU B 1 293 ? -23.984 -17.453 1.691 1 96.19 293 GLU B C 1
ATOM 5065 O O . GLU B 1 293 ? -24.625 -16.875 2.568 1 96.19 293 GLU B O 1
ATOM 5070 N N . CYS B 1 294 ? -22.688 -17.5 1.717 1 96.19 294 CYS B N 1
ATOM 5071 C CA . CYS B 1 294 ? -21.922 -17.031 2.871 1 96.19 294 CYS B CA 1
ATOM 5072 C C . CYS B 1 294 ? -21.203 -15.727 2.553 1 96.19 294 CYS B C 1
ATOM 5074 O O . CYS B 1 294 ? -20.234 -15.367 3.227 1 96.19 294 CYS B O 1
ATOM 5076 N N . THR B 1 295 ? -21.672 -14.969 1.573 1 95.81 295 THR B N 1
ATOM 5077 C CA . THR B 1 295 ? -20.844 -13.836 1.149 1 95.81 295 THR B CA 1
ATOM 5078 C C . THR B 1 295 ? -21.625 -12.531 1.255 1 95.81 295 THR B C 1
ATOM 5080 O O . THR B 1 295 ? -21.156 -11.484 0.825 1 95.81 295 THR B O 1
ATOM 5083 N N . GLY B 1 296 ? -22.891 -12.602 1.837 1 95.19 296 GLY B N 1
ATOM 5084 C CA . GLY B 1 296 ? -23.688 -11.391 1.974 1 95.19 296 GLY B CA 1
ATOM 5085 C C . GLY B 1 296 ? -23.859 -10.633 0.668 1 95.19 296 GLY B C 1
ATOM 5086 O O . GLY B 1 296 ? -24.281 -11.211 -0.337 1 95.19 296 GLY B O 1
ATOM 5087 N N . GLU B 1 297 ? -23.406 -9.344 0.603 1 97.19 297 GLU B N 1
ATOM 5088 C CA . GLU B 1 297 ? -23.594 -8.5 -0.569 1 97.19 297 GLU B CA 1
ATOM 5089 C C . GLU B 1 297 ? -22.344 -8.469 -1.433 1 97.19 297 GLU B C 1
ATOM 5091 O O . GLU B 1 297 ? -22.281 -7.754 -2.434 1 97.19 297 GLU B O 1
ATOM 5096 N N . LYS B 1 298 ? -21.344 -9.211 -1.082 1 98.56 298 LYS B N 1
ATOM 5097 C CA . LYS B 1 298 ? -20.047 -9.094 -1.729 1 98.56 298 LYS B CA 1
ATOM 5098 C C . LYS B 1 298 ? -20.125 -9.461 -3.209 1 98.56 298 LYS B C 1
ATOM 5100 O O . LYS B 1 298 ? -19.438 -8.875 -4.039 1 98.56 298 LYS B O 1
ATOM 5105 N N . TYR B 1 299 ? -20.969 -10.445 -3.52 1 98.75 299 TYR B N 1
ATOM 5106 C CA . TYR B 1 299 ? -21.109 -10.828 -4.922 1 98.75 299 TYR B CA 1
ATOM 5107 C C . TYR B 1 299 ? -21.703 -9.695 -5.742 1 98.75 299 TYR B C 1
ATOM 5109 O O . TYR B 1 299 ? -21.438 -9.578 -6.941 1 98.75 299 TYR B O 1
ATOM 5117 N N . ARG B 1 300 ? -22.594 -8.836 -5.156 1 98.5 300 ARG B N 1
ATOM 5118 C CA . ARG B 1 300 ? -23.094 -7.656 -5.848 1 98.5 300 ARG B CA 1
ATOM 5119 C C . ARG B 1 300 ? -21.953 -6.766 -6.32 1 98.5 300 ARG B C 1
ATOM 5121 O O . ARG B 1 300 ? -21.938 -6.316 -7.469 1 98.5 300 ARG B O 1
ATOM 5128 N N . GLU B 1 301 ? -21 -6.543 -5.473 1 98.5 301 GLU B N 1
ATOM 5129 C CA . GLU B 1 301 ? -19.859 -5.672 -5.777 1 98.5 301 GLU B CA 1
ATOM 5130 C C . GLU B 1 301 ? -18.906 -6.34 -6.77 1 98.5 301 GLU B C 1
ATOM 5132 O O . GLU B 1 301 ? -18.297 -5.66 -7.594 1 98.5 301 GLU B O 1
ATOM 5137 N N . ILE B 1 302 ? -18.766 -7.68 -6.676 1 98.88 302 ILE B N 1
ATOM 5138 C CA . ILE B 1 302 ? -17.984 -8.391 -7.684 1 98.88 302 ILE B CA 1
ATOM 5139 C C . ILE B 1 302 ? -18.609 -8.18 -9.062 1 98.88 302 ILE B C 1
ATOM 5141 O O . ILE B 1 302 ? -17.906 -7.836 -10.016 1 98.88 302 ILE B O 1
ATOM 5145 N N . ALA B 1 303 ? -19.938 -8.367 -9.133 1 98.81 303 ALA B N 1
ATOM 5146 C CA . ALA B 1 303 ? -20.656 -8.156 -10.391 1 98.81 303 ALA B CA 1
ATOM 5147 C C . ALA B 1 303 ? -20.453 -6.738 -10.906 1 98.81 303 ALA B C 1
ATOM 5149 O O . ALA B 1 303 ? -20.141 -6.535 -12.086 1 98.81 303 ALA B O 1
ATOM 5150 N N . ARG B 1 304 ? -20.609 -5.77 -10.031 1 98 304 ARG B N 1
ATOM 5151 C CA . ARG B 1 304 ? -20.422 -4.367 -10.398 1 98 304 ARG B CA 1
ATOM 5152 C C . ARG B 1 304 ? -19 -4.125 -10.93 1 98 304 ARG B C 1
ATOM 5154 O O . ARG B 1 304 ? -18.828 -3.5 -11.977 1 98 304 ARG B O 1
ATOM 5161 N N . ALA B 1 305 ? -18.016 -4.648 -10.242 1 98.5 305 ALA B N 1
ATOM 5162 C CA . ALA B 1 305 ? -16.625 -4.449 -10.617 1 98.5 305 ALA B CA 1
ATOM 5163 C C . ALA B 1 305 ? -16.312 -5.105 -11.961 1 98.5 305 ALA B C 1
ATOM 5165 O O . ALA B 1 305 ? -15.453 -4.641 -12.711 1 98.5 305 ALA B O 1
ATOM 5166 N N . MET B 1 306 ? -17.047 -6.145 -12.266 1 98.75 306 MET B N 1
ATOM 5167 C CA . MET B 1 306 ? -16.812 -6.852 -13.523 1 98.75 306 MET B CA 1
ATOM 5168 C C . MET B 1 306 ? -17.625 -6.234 -14.656 1 98.75 306 MET B C 1
ATOM 5170 O O . MET B 1 306 ? -17.641 -6.766 -15.766 1 98.75 306 MET B O 1
ATOM 5174 N N . GLY B 1 307 ? -18.344 -5.137 -14.359 1 97.5 307 GLY B N 1
ATOM 5175 C CA . GLY B 1 307 ? -18.984 -4.355 -15.414 1 97.5 307 GLY B CA 1
ATOM 5176 C C . GLY B 1 307 ? -20.422 -4.766 -15.68 1 97.5 307 GLY B C 1
ATOM 5177 O O . GLY B 1 307 ? -21.016 -4.336 -16.672 1 97.5 307 GLY B O 1
ATOM 5178 N N . VAL B 1 308 ? -20.953 -5.598 -14.828 1 98 308 VAL B N 1
ATOM 5179 C CA . VAL B 1 308 ? -22.359 -5.977 -14.984 1 98 308 VAL B CA 1
ATOM 5180 C C . VAL B 1 308 ? -23.25 -4.758 -14.758 1 98 308 VAL B C 1
ATOM 5182 O O . VAL B 1 308 ? -23.078 -4.027 -13.781 1 98 308 VAL B O 1
ATOM 5185 N N . LYS B 1 309 ? -24.25 -4.52 -15.602 1 95.81 309 LYS B N 1
ATOM 5186 C CA . LYS B 1 309 ? -25.125 -3.357 -15.508 1 95.81 309 LYS B CA 1
ATOM 5187 C C . LYS B 1 309 ? -26.344 -3.66 -14.641 1 95.81 309 LYS B C 1
ATOM 5189 O O . LYS B 1 309 ? -26.766 -4.812 -14.523 1 95.81 309 LYS B O 1
ATOM 5194 N N . GLY B 1 310 ? -26.812 -2.701 -13.984 1 94.94 310 GLY B N 1
ATOM 5195 C CA . GLY B 1 310 ? -28.078 -2.771 -13.258 1 94.94 310 GLY B CA 1
ATOM 5196 C C . GLY B 1 310 ? -27.984 -3.572 -11.969 1 94.94 310 GLY B C 1
ATOM 5197 O O . GLY B 1 310 ? -28.969 -4.133 -11.508 1 94.94 310 GLY B O 1
ATOM 5198 N N . VAL B 1 311 ? -26.875 -3.691 -11.43 1 96.38 311 VAL B N 1
ATOM 5199 C CA . VAL B 1 311 ? -26.625 -4.578 -10.297 1 96.38 311 VAL B CA 1
ATOM 5200 C C . VAL B 1 311 ? -27.406 -4.082 -9.078 1 96.38 311 VAL B C 1
ATOM 5202 O O . VAL B 1 311 ? -27.844 -4.883 -8.25 1 96.38 311 VAL B O 1
ATOM 5205 N N . ASP B 1 312 ? -27.609 -2.785 -8.906 1 92.88 312 ASP B N 1
ATOM 5206 C CA . ASP B 1 312 ? -28.266 -2.201 -7.742 1 92.88 312 ASP B CA 1
ATOM 5207 C C . ASP B 1 312 ? -29.734 -2.613 -7.668 1 92.88 312 ASP B C 1
ATOM 5209 O O . ASP B 1 312 ? -30.312 -2.648 -6.586 1 92.88 312 ASP B O 1
ATOM 5213 N N . GLU B 1 313 ? -30.344 -2.92 -8.695 1 96.06 313 GLU B N 1
ATOM 5214 C CA . GLU B 1 313 ? -31.75 -3.27 -8.75 1 96.06 313 GLU B CA 1
ATOM 5215 C C . GLU B 1 313 ? -31.953 -4.781 -8.664 1 96.06 313 GLU B C 1
ATOM 5217 O O . GLU B 1 313 ? -33.094 -5.258 -8.57 1 96.06 313 GLU B O 1
ATOM 5222 N N . MET B 1 314 ? -30.922 -5.52 -8.586 1 97.5 314 MET B N 1
ATOM 5223 C CA . MET B 1 314 ? -31.016 -6.977 -8.594 1 97.5 314 MET B CA 1
ATOM 5224 C C . MET B 1 314 ? -31.312 -7.516 -7.199 1 97.5 314 MET B C 1
ATOM 5226 O O . MET B 1 314 ? -30.844 -6.965 -6.203 1 97.5 314 MET B O 1
ATOM 5230 N N . SER B 1 315 ? -32.094 -8.57 -7.227 1 97.94 315 SER B N 1
ATOM 5231 C CA . SER B 1 315 ? -32.25 -9.328 -5.988 1 97.94 315 SER B CA 1
ATOM 5232 C C . SER B 1 315 ? -30.969 -10.062 -5.613 1 97.94 315 SER B C 1
ATOM 5234 O O . SER B 1 315 ? -30.031 -10.141 -6.418 1 97.94 315 SER B O 1
ATOM 5236 N N . GLN B 1 316 ? -30.922 -10.586 -4.414 1 97.69 316 GLN B N 1
ATOM 5237 C CA . GLN B 1 316 ? -29.75 -11.312 -3.926 1 97.69 316 GLN B CA 1
ATOM 5238 C C . GLN B 1 316 ? -29.406 -12.484 -4.84 1 97.69 316 GLN B C 1
ATOM 5240 O O . GLN B 1 316 ? -28.25 -12.672 -5.207 1 97.69 316 GLN B O 1
ATOM 5245 N N . ASP B 1 317 ? -30.391 -13.211 -5.238 1 97.62 317 ASP B N 1
ATOM 5246 C CA . ASP B 1 317 ? -30.156 -14.359 -6.117 1 97.62 317 ASP B CA 1
ATOM 5247 C C . ASP B 1 317 ? -29.656 -13.906 -7.488 1 97.62 317 ASP B C 1
ATOM 5249 O O . ASP B 1 317 ? -28.797 -14.555 -8.086 1 97.62 317 ASP B O 1
ATOM 5253 N N . GLU B 1 318 ? -30.156 -12.789 -7.914 1 98.25 318 GLU B N 1
ATOM 5254 C CA . GLU B 1 318 ? -29.828 -12.289 -9.242 1 98.25 318 GLU B CA 1
ATOM 5255 C C . GLU B 1 318 ? -28.375 -11.812 -9.312 1 98.25 318 GLU B C 1
ATOM 5257 O O . GLU B 1 318 ? -27.656 -12.141 -10.25 1 98.25 318 GLU B O 1
ATOM 5262 N N . TYR B 1 319 ? -27.969 -10.977 -8.32 1 98.38 319 TYR B N 1
ATOM 5263 C CA . TYR B 1 319 ? -26.609 -10.461 -8.422 1 98.38 319 TYR B CA 1
ATOM 5264 C C . TYR B 1 319 ? -25.594 -11.555 -8.172 1 98.38 319 TYR B C 1
ATOM 5266 O O . TYR B 1 319 ? -24.469 -11.5 -8.688 1 98.38 319 TYR B O 1
ATOM 5274 N N . ARG B 1 320 ? -25.922 -12.555 -7.301 1 98.44 320 ARG B N 1
ATOM 5275 C CA . ARG B 1 320 ? -25.047 -13.703 -7.113 1 98.44 320 ARG B CA 1
ATOM 5276 C C . ARG B 1 320 ? -24.828 -14.453 -8.422 1 98.44 320 ARG B C 1
ATOM 5278 O O . ARG B 1 320 ? -23.688 -14.758 -8.797 1 98.44 320 ARG B O 1
ATOM 5285 N N . LYS B 1 321 ? -25.906 -14.719 -9.148 1 98.38 321 LYS B N 1
ATOM 5286 C CA . LYS B 1 321 ? -25.844 -15.383 -10.445 1 98.38 321 LYS B CA 1
ATOM 5287 C C . LYS B 1 321 ? -25.078 -14.539 -11.453 1 98.38 321 LYS B C 1
ATOM 5289 O O . LYS B 1 321 ? -24.266 -15.07 -12.227 1 98.38 321 LYS B O 1
ATOM 5294 N N . ALA B 1 322 ? -25.344 -13.25 -11.469 1 98.69 322 ALA B N 1
ATOM 5295 C CA . ALA B 1 322 ? -24.688 -12.344 -12.406 1 98.69 322 ALA B CA 1
ATOM 5296 C C . ALA B 1 322 ? -23.172 -12.352 -12.203 1 98.69 322 ALA B C 1
ATOM 5298 O O . ALA B 1 322 ? -22.422 -12.336 -13.172 1 98.69 322 ALA B O 1
ATOM 5299 N N . ALA B 1 323 ? -22.734 -12.328 -10.938 1 98.75 323 ALA B N 1
ATOM 5300 C CA . ALA B 1 323 ? -21.312 -12.367 -10.633 1 98.75 323 ALA B CA 1
ATOM 5301 C C . ALA B 1 323 ? -20.672 -13.656 -11.148 1 98.75 323 ALA B C 1
ATOM 5303 O O . ALA B 1 323 ? -19.625 -13.617 -11.805 1 98.75 323 ALA B O 1
ATOM 5304 N N . ILE B 1 324 ? -21.281 -14.789 -10.875 1 98.69 324 ILE B N 1
ATOM 5305 C CA . ILE B 1 324 ? -20.766 -16.094 -11.273 1 98.69 324 ILE B CA 1
ATOM 5306 C C . ILE B 1 324 ? -20.75 -16.203 -12.797 1 98.69 324 ILE B C 1
ATOM 5308 O O . ILE B 1 324 ? -19.766 -16.656 -13.375 1 98.69 324 ILE B O 1
ATOM 5312 N N . GLU B 1 325 ? -21.766 -15.734 -13.438 1 98.56 325 GLU B N 1
ATOM 5313 C CA . GLU B 1 325 ? -21.859 -15.789 -14.891 1 98.56 325 GLU B CA 1
ATOM 5314 C C . GLU B 1 325 ? -20.812 -14.898 -15.547 1 98.56 325 GLU B C 1
ATOM 5316 O O . GLU B 1 325 ? -20.281 -15.219 -16.609 1 98.56 325 GLU B O 1
ATOM 5321 N N . ALA B 1 326 ? -20.594 -13.727 -14.945 1 98.75 326 ALA B N 1
ATOM 5322 C CA . ALA B 1 326 ? -19.562 -12.844 -15.469 1 98.75 326 ALA B CA 1
ATOM 5323 C C . ALA B 1 326 ? -18.203 -13.547 -15.477 1 98.75 326 ALA B C 1
ATOM 5325 O O . ALA B 1 326 ? -17.438 -13.43 -16.438 1 98.75 326 ALA B O 1
ATOM 5326 N N . VAL B 1 327 ? -17.875 -14.289 -14.422 1 98.62 327 VAL B N 1
ATOM 5327 C CA . VAL B 1 327 ? -16.625 -15.023 -14.305 1 98.62 327 VAL B CA 1
ATOM 5328 C C . VAL B 1 327 ? -16.578 -16.141 -15.336 1 98.62 327 VAL B C 1
ATOM 5330 O O . VAL B 1 327 ? -15.578 -16.328 -16.031 1 98.62 327 VAL B O 1
ATOM 5333 N N . LYS B 1 328 ? -17.656 -16.891 -15.461 1 97.94 328 LYS B N 1
ATOM 5334 C CA . LYS B 1 328 ? -17.75 -17.984 -16.438 1 97.94 328 LYS B CA 1
ATOM 5335 C C . LYS B 1 328 ? -17.531 -17.453 -17.859 1 97.94 328 LYS B C 1
ATOM 5337 O O . LYS B 1 328 ? -16.797 -18.062 -18.641 1 97.94 328 LYS B O 1
ATOM 5342 N N . LYS B 1 329 ? -18.203 -16.391 -18.141 1 98.25 329 LYS B N 1
ATOM 5343 C CA . LYS B 1 329 ? -18.094 -15.82 -19.469 1 98.25 329 LYS B CA 1
ATOM 5344 C C . LYS B 1 329 ? -16.656 -15.406 -19.781 1 98.25 329 LYS B C 1
ATOM 5346 O O . LYS B 1 329 ? -16.172 -15.625 -20.891 1 98.25 329 LYS B O 1
ATOM 5351 N N . LEU B 1 330 ? -16.031 -14.734 -18.828 1 98.44 330 LEU B N 1
ATOM 5352 C CA . LEU B 1 330 ? -14.633 -14.328 -19.016 1 98.44 330 LEU B CA 1
ATOM 5353 C C . LEU B 1 330 ? -13.75 -15.547 -19.266 1 98.44 330 LEU B C 1
ATOM 5355 O O . LEU B 1 330 ? -12.883 -15.523 -20.141 1 98.44 330 LEU B O 1
ATOM 5359 N N . SER B 1 331 ? -13.93 -16.594 -18.5 1 97.5 331 SER B N 1
ATOM 5360 C CA . SER B 1 331 ? -13.164 -17.828 -18.656 1 97.5 331 SER B CA 1
ATOM 5361 C C . SER B 1 331 ? -13.32 -18.406 -20.062 1 97.5 331 SER B C 1
ATOM 5363 O O . SER B 1 331 ? -12.344 -18.844 -20.656 1 97.5 331 SER B O 1
ATOM 5365 N N . VAL B 1 332 ? -14.492 -18.391 -20.547 1 97 332 VAL B N 1
ATOM 5366 C CA . VAL B 1 332 ? -14.781 -18.906 -21.891 1 97 332 VAL B CA 1
ATOM 5367 C C . VAL B 1 332 ? -14.133 -18 -22.938 1 97 332 VAL B C 1
ATOM 5369 O O . VAL B 1 332 ? -13.508 -18.484 -23.875 1 97 332 VAL B O 1
ATOM 5372 N N . ASP B 1 333 ? -14.305 -16.734 -22.75 1 98 333 ASP B N 1
ATOM 5373 C CA . ASP B 1 333 ? -13.797 -15.75 -23.719 1 98 333 ASP B CA 1
ATOM 5374 C C . ASP B 1 333 ? -12.289 -15.898 -23.906 1 98 333 ASP B C 1
ATOM 5376 O O . ASP B 1 333 ? -11.766 -15.656 -25 1 98 333 ASP B O 1
ATOM 5380 N N . VAL B 1 334 ? -11.602 -16.312 -22.844 1 97.75 334 VAL B N 1
ATOM 5381 C CA . VAL B 1 334 ? -10.148 -16.312 -22.938 1 97.75 334 VAL B CA 1
ATOM 5382 C C . VAL B 1 334 ? -9.656 -17.75 -23.141 1 97.75 334 VAL B C 1
ATOM 5384 O O . VAL B 1 334 ? -8.445 -18 -23.141 1 97.75 334 VAL B O 1
ATOM 5387 N N . GLY B 1 335 ? -10.523 -18.719 -23.188 1 96.44 335 GLY B N 1
ATOM 5388 C CA . GLY B 1 335 ? -10.188 -20.062 -23.656 1 96.44 335 GLY B CA 1
ATOM 5389 C C . GLY B 1 335 ? -9.766 -21 -22.547 1 96.44 335 GLY B C 1
ATOM 5390 O O . GLY B 1 335 ? -8.961 -21.906 -22.766 1 96.44 335 GLY B O 1
ATOM 5391 N N . ILE B 1 336 ? -10.281 -20.859 -21.406 1 95.81 336 ILE B N 1
ATOM 5392 C CA . ILE B 1 336 ? -9.961 -21.766 -20.297 1 95.81 336 ILE B CA 1
ATOM 5393 C C . ILE B 1 336 ? -10.781 -23.047 -20.422 1 95.81 336 ILE B C 1
ATOM 5395 O O . ILE B 1 336 ? -12 -23 -20.625 1 95.81 336 ILE B O 1
ATOM 5399 N N . PRO B 1 337 ? -10.133 -24.188 -20.328 1 94.69 337 PRO B N 1
ATOM 5400 C CA . PRO B 1 337 ? -10.898 -25.438 -20.344 1 94.69 337 PRO B CA 1
ATOM 5401 C C . PRO B 1 337 ? -11.828 -25.578 -19.141 1 94.69 337 PRO B C 1
ATOM 5403 O O . PRO B 1 337 ? -11.523 -25.078 -18.062 1 94.69 337 PRO B O 1
ATOM 5406 N N . THR B 1 338 ? -12.867 -26.344 -19.281 1 92.75 338 THR B N 1
ATOM 5407 C CA . THR B 1 338 ? -13.852 -26.5 -18.219 1 92.75 338 THR B CA 1
ATOM 5408 C C . THR B 1 338 ? -13.719 -27.859 -17.547 1 92.75 338 THR B C 1
ATOM 5410 O O . THR B 1 338 ? -14.289 -28.078 -16.484 1 92.75 338 THR B O 1
ATOM 5413 N N . LYS B 1 339 ? -13.023 -28.719 -18.156 1 94.06 339 LYS B N 1
ATOM 5414 C CA . LYS B 1 339 ? -12.844 -30.062 -17.625 1 94.06 339 LYS B CA 1
ATOM 5415 C C . LYS B 1 339 ? -11.375 -30.469 -17.609 1 94.06 339 LYS B C 1
ATOM 5417 O O . LYS B 1 339 ? -10.562 -29.906 -18.359 1 94.06 339 LYS B O 1
ATOM 5422 N N . LEU B 1 340 ? -11.047 -31.328 -16.703 1 95.5 340 LEU B N 1
ATOM 5423 C CA . LEU B 1 340 ? -9.727 -31.938 -16.625 1 95.5 340 LEU B CA 1
ATOM 5424 C C . LEU B 1 340 ? -9.797 -33.438 -16.844 1 95.5 340 LEU B C 1
ATOM 5426 O O . LEU B 1 340 ? -10.18 -34.188 -15.945 1 95.5 340 LEU B O 1
ATOM 5430 N N . GLU B 1 341 ? -9.367 -33.938 -18 1 93.62 341 GLU B N 1
ATOM 5431 C CA . GLU B 1 341 ? -9.484 -35.312 -18.391 1 93.62 341 GLU B CA 1
ATOM 5432 C C . GLU B 1 341 ? -8.641 -36.219 -17.5 1 93.62 341 GLU B C 1
ATOM 5434 O O . GLU B 1 341 ? -8.984 -37.375 -17.266 1 93.62 341 GLU B O 1
ATOM 5439 N N . ALA B 1 342 ? -7.648 -35.75 -16.953 1 93.75 342 ALA B N 1
ATOM 5440 C CA . ALA B 1 342 ? -6.68 -36.531 -16.188 1 93.75 342 ALA B CA 1
ATOM 5441 C C . ALA B 1 342 ? -7.266 -36.969 -14.852 1 93.75 342 ALA B C 1
ATOM 5443 O O . ALA B 1 342 ? -6.82 -37.969 -14.273 1 93.75 342 ALA B O 1
ATOM 5444 N N . ILE B 1 343 ? -8.25 -36.281 -14.344 1 95.81 343 ILE B N 1
ATOM 5445 C CA . ILE B 1 343 ? -8.758 -36.531 -13 1 95.81 343 ILE B CA 1
ATOM 5446 C C . ILE B 1 343 ? -9.531 -37.844 -12.984 1 95.81 343 ILE B C 1
ATOM 5448 O O . ILE B 1 343 ? -10.297 -38.125 -13.906 1 95.81 343 ILE B O 1
ATOM 5452 N N . LYS B 1 344 ? -9.297 -38.688 -11.984 1 95.75 344 LYS B N 1
ATOM 5453 C CA . LYS B 1 344 ? -9.93 -40 -11.828 1 95.75 344 LYS B CA 1
ATOM 5454 C C . LYS B 1 344 ? -10.68 -40.094 -10.5 1 95.75 344 LYS B C 1
ATOM 5456 O O . LYS B 1 344 ? -10.242 -39.531 -9.492 1 95.75 344 LYS B O 1
ATOM 5461 N N . GLU B 1 345 ? -11.656 -40.875 -10.578 1 96.69 345 GLU B N 1
ATOM 5462 C CA . GLU B 1 345 ? -12.477 -41.062 -9.383 1 96.69 345 GLU B CA 1
ATOM 5463 C C . GLU B 1 345 ? -11.648 -41.625 -8.234 1 96.69 345 GLU B C 1
ATOM 5465 O O . GLU B 1 345 ? -11.852 -41.25 -7.074 1 96.69 345 GLU B O 1
ATOM 5470 N N . GLU B 1 346 ? -10.758 -42.469 -8.461 1 97 346 GLU B N 1
ATOM 5471 C CA . GLU B 1 346 ? -9.961 -43.156 -7.434 1 97 346 GLU B CA 1
ATOM 5472 C C . GLU B 1 346 ? -9.039 -42.188 -6.723 1 97 346 GLU B C 1
ATOM 5474 O O . GLU B 1 346 ? -8.578 -42.438 -5.609 1 97 346 GLU B O 1
ATOM 5479 N N . ASP B 1 347 ? -8.742 -41.031 -7.344 1 96.88 347 ASP B N 1
ATOM 5480 C CA . ASP B 1 347 ? -7.828 -40.062 -6.766 1 96.88 347 ASP B CA 1
ATOM 5481 C C . ASP B 1 347 ? -8.578 -39.062 -5.906 1 96.88 347 ASP B C 1
ATOM 5483 O O . ASP B 1 347 ? -7.965 -38.281 -5.152 1 96.88 347 ASP B O 1
ATOM 5487 N N . LEU B 1 348 ? -9.859 -39.062 -5.926 1 97.81 348 LEU B N 1
ATOM 5488 C CA . LEU B 1 348 ? -10.664 -38 -5.336 1 97.81 348 LEU B CA 1
ATOM 5489 C C . LEU B 1 348 ? -10.453 -37.938 -3.826 1 97.81 348 LEU B C 1
ATOM 5491 O O . LEU B 1 348 ? -10.453 -36.844 -3.246 1 97.81 348 LEU B O 1
ATOM 5495 N N . GLN B 1 349 ? -10.344 -39.062 -3.164 1 97.75 349 GLN B N 1
ATOM 5496 C CA . GLN B 1 349 ? -10.133 -39.062 -1.72 1 97.75 349 GLN B CA 1
ATOM 5497 C C . GLN B 1 349 ? -8.844 -38.344 -1.351 1 97.75 349 GLN B C 1
ATOM 5499 O O . GLN B 1 349 ? -8.844 -37.469 -0.479 1 97.75 349 GLN B O 1
ATOM 5504 N N . PHE B 1 350 ? -7.809 -38.688 -2.008 1 96.94 350 PHE B N 1
ATOM 5505 C CA . PHE B 1 350 ? -6.52 -38.062 -1.74 1 96.94 350 PHE B CA 1
ATOM 5506 C C . PHE B 1 350 ? -6.547 -36.562 -2.094 1 96.94 350 PHE B C 1
ATOM 5508 O O . PHE B 1 350 ? -6.051 -35.75 -1.333 1 96.94 350 PHE B O 1
ATOM 5515 N N . LEU B 1 351 ? -7.109 -36.25 -3.273 1 97.5 351 LEU B N 1
ATOM 5516 C CA . LEU B 1 351 ? -7.211 -34.875 -3.707 1 97.5 351 LEU B CA 1
ATOM 5517 C C . LEU B 1 351 ? -7.961 -34.031 -2.676 1 97.5 351 LEU B C 1
ATOM 5519 O O . LEU B 1 351 ? -7.504 -32.969 -2.295 1 97.5 351 LEU B O 1
ATOM 5523 N N . ALA B 1 352 ? -9.031 -34.562 -2.24 1 98.19 352 ALA B N 1
ATOM 5524 C CA . ALA B 1 352 ? -9.898 -33.844 -1.31 1 98.19 352 ALA B CA 1
ATOM 5525 C C . ALA B 1 352 ? -9.219 -33.688 0.049 1 98.19 352 ALA B C 1
ATOM 5527 O O . ALA B 1 352 ? -9.297 -32.594 0.656 1 98.19 352 ALA B O 1
ATOM 5528 N N . GLU B 1 353 ? -8.57 -34.656 0.565 1 97.81 353 GLU B N 1
ATOM 5529 C CA . GLU B 1 353 ? -7.867 -34.594 1.842 1 97.81 353 GLU B CA 1
ATOM 5530 C C . GLU B 1 353 ? -6.719 -33.594 1.779 1 97.81 353 GLU B C 1
ATOM 5532 O O . GLU B 1 353 ? -6.504 -32.812 2.723 1 97.81 353 GLU B O 1
ATOM 5537 N N . SER B 1 354 ? -6.043 -33.625 0.707 1 95.31 354 SER B N 1
ATOM 5538 C CA . SER B 1 354 ? -4.926 -32.719 0.521 1 95.31 354 SER B CA 1
ATOM 5539 C C . SER B 1 354 ? -5.402 -31.266 0.442 1 95.31 354 SER B C 1
ATOM 5541 O O . SER B 1 354 ? -4.793 -30.375 1.028 1 95.31 354 SER B O 1
ATOM 5543 N N . ALA B 1 355 ? -6.457 -31.047 -0.3 1 96.88 355 ALA B N 1
ATOM 5544 C CA . ALA B 1 355 ? -7.02 -29.703 -0.414 1 96.88 355 ALA B CA 1
ATOM 5545 C C . ALA B 1 355 ? -7.531 -29.203 0.936 1 96.88 355 ALA B C 1
ATOM 5547 O O . ALA B 1 355 ? -7.375 -28.031 1.27 1 96.88 355 ALA B O 1
ATOM 5548 N N . HIS B 1 356 ? -8.133 -30.094 1.67 1 97.62 356 HIS B N 1
ATOM 5549 C CA . HIS B 1 356 ? -8.656 -29.766 2.988 1 97.62 356 HIS B CA 1
ATOM 5550 C C . HIS B 1 356 ? -7.535 -29.359 3.941 1 97.62 356 HIS B C 1
ATOM 5552 O O . HIS B 1 356 ? -7.719 -28.484 4.789 1 97.62 356 HIS B O 1
ATOM 5558 N N . ALA B 1 357 ? -6.402 -29.969 3.775 1 93.88 357 ALA B N 1
ATOM 5559 C CA . ALA B 1 357 ? -5.266 -29.734 4.66 1 93.88 357 ALA B CA 1
ATOM 5560 C C . ALA B 1 357 ? -4.457 -28.531 4.215 1 93.88 357 ALA B C 1
ATOM 5562 O O . ALA B 1 357 ? -3.615 -28.016 4.961 1 93.88 357 ALA B O 1
ATOM 5563 N N . ASP B 1 358 ? -4.738 -28.062 3.053 1 93.19 358 ASP B N 1
ATOM 5564 C CA . ASP B 1 358 ? -3.994 -26.953 2.465 1 93.19 358 ASP B CA 1
ATOM 5565 C C . ASP B 1 358 ? -4.172 -25.672 3.285 1 93.19 358 ASP B C 1
ATOM 5567 O O . ASP B 1 358 ? -5.258 -25.406 3.805 1 93.19 358 ASP B O 1
ATOM 5571 N N . ALA B 1 359 ? -3.148 -24.844 3.287 1 91.62 359 ALA B N 1
ATOM 5572 C CA . ALA B 1 359 ? -3.092 -23.656 4.121 1 91.62 359 ALA B CA 1
ATOM 5573 C C . ALA B 1 359 ? -4.156 -22.641 3.701 1 91.62 359 ALA B C 1
ATOM 5575 O O . ALA B 1 359 ? -4.539 -21.766 4.488 1 91.62 359 ALA B O 1
ATOM 5576 N N . CYS B 1 360 ? -4.691 -22.703 2.455 1 94.88 360 CYS B N 1
ATOM 5577 C CA . CYS B 1 360 ? -5.652 -21.734 1.944 1 94.88 360 CYS B CA 1
ATOM 5578 C C . CYS B 1 360 ? -7.07 -22.094 2.361 1 94.88 360 CYS B C 1
ATOM 5580 O O . CYS B 1 360 ? -7.949 -21.234 2.424 1 94.88 360 CYS B O 1
ATOM 5582 N N . ALA B 1 361 ? -7.324 -23.344 2.654 1 96.62 361 ALA B N 1
ATOM 5583 C CA . ALA B 1 361 ? -8.672 -23.891 2.826 1 96.62 361 ALA B CA 1
ATOM 5584 C C . ALA B 1 361 ? -9.398 -23.188 3.973 1 96.62 361 ALA B C 1
ATOM 5586 O O . ALA B 1 361 ? -10.578 -22.844 3.854 1 96.62 361 ALA B O 1
ATOM 5587 N N . PRO B 1 362 ? -8.719 -22.859 5.098 1 96.12 362 PRO B N 1
ATOM 5588 C CA . PRO B 1 362 ? -9.422 -22.281 6.238 1 96.12 362 PRO B CA 1
ATOM 5589 C C . PRO B 1 362 ? -9.953 -20.875 5.949 1 96.12 362 PRO B C 1
ATOM 5591 O O . PRO B 1 362 ? -10.852 -20.391 6.645 1 96.12 362 PRO B O 1
ATOM 5594 N N . GLY B 1 363 ? -9.422 -20.234 4.965 1 97.31 363 GLY B N 1
ATOM 5595 C CA . GLY B 1 363 ? -9.836 -18.875 4.66 1 97.31 363 GLY B CA 1
ATOM 5596 C C . GLY B 1 363 ? -11.148 -18.797 3.902 1 97.31 363 GLY B C 1
ATOM 5597 O O . GLY B 1 363 ? -11.758 -17.734 3.809 1 97.31 363 GLY B O 1
ATOM 5598 N N . ASN B 1 364 ? -11.609 -19.922 3.391 1 98.56 364 ASN B N 1
ATOM 5599 C CA . ASN B 1 364 ? -12.812 -19.938 2.57 1 98.56 364 ASN B CA 1
ATOM 5600 C C . ASN B 1 364 ? -14.039 -19.5 3.365 1 98.56 364 ASN B C 1
ATOM 5602 O O . ASN B 1 364 ? -14.195 -19.859 4.531 1 98.56 364 ASN B O 1
ATOM 5606 N N . PRO B 1 365 ? -14.906 -18.688 2.842 1 98.38 365 PRO B N 1
ATOM 5607 C CA . PRO B 1 365 ? -16.031 -18.156 3.602 1 98.38 365 PRO B CA 1
ATOM 5608 C C . PRO B 1 365 ? -16.984 -19.25 4.094 1 98.38 365 PRO B C 1
ATOM 5610 O O . PRO B 1 365 ? -17.609 -19.094 5.145 1 98.38 365 PRO B O 1
ATOM 5613 N N . LYS B 1 366 ? -17.156 -20.297 3.324 1 98.06 366 LYS B N 1
ATOM 5614 C CA . LYS B 1 366 ? -17.906 -21.484 3.729 1 98.06 366 LYS B CA 1
ATOM 5615 C C . LYS B 1 366 ? -16.984 -22.656 4 1 98.06 366 LYS B C 1
ATOM 5617 O O . LYS B 1 366 ? -16.234 -23.078 3.123 1 98.06 366 LYS B O 1
ATOM 5622 N N . ASP B 1 367 ? -17.094 -23.234 5.199 1 96.81 367 ASP B N 1
ATOM 5623 C CA . ASP B 1 367 ? -16.281 -24.391 5.5 1 96.81 367 ASP B CA 1
ATOM 5624 C C . ASP B 1 367 ? -16.609 -25.547 4.555 1 96.81 367 ASP B C 1
ATOM 5626 O O . ASP B 1 367 ? -17.766 -25.781 4.23 1 96.81 367 ASP B O 1
ATOM 5630 N N . ALA B 1 368 ? -15.57 -26.172 4.098 1 97.75 368 ALA B N 1
ATOM 5631 C CA . ALA B 1 368 ? -15.742 -27.297 3.184 1 97.75 368 ALA B CA 1
ATOM 5632 C C . ALA B 1 368 ? -15.195 -28.578 3.793 1 97.75 368 ALA B C 1
ATOM 5634 O O . ALA B 1 368 ? -14.031 -28.641 4.191 1 97.75 368 ALA B O 1
ATOM 5635 N N . SER B 1 369 ? -16.031 -29.594 3.857 1 98.12 369 SER B N 1
ATOM 5636 C CA . SER B 1 369 ? -15.586 -30.922 4.289 1 98.12 369 SER B CA 1
ATOM 5637 C C . SER B 1 369 ? -14.859 -31.656 3.168 1 98.12 369 SER B C 1
ATOM 5639 O O . SER B 1 369 ? -14.875 -31.219 2.018 1 98.12 369 SER B O 1
ATOM 5641 N N . VAL B 1 370 ? -14.211 -32.75 3.541 1 98.5 370 VAL B N 1
ATOM 5642 C CA . VAL B 1 370 ? -13.555 -33.594 2.543 1 98.5 370 VAL B CA 1
ATOM 5643 C C . VAL B 1 370 ? -14.586 -34.094 1.521 1 98.5 370 VAL B C 1
ATOM 5645 O O . VAL B 1 370 ? -14.312 -34.125 0.32 1 98.5 370 VAL B O 1
ATOM 5648 N N . GLU B 1 371 ? -15.75 -34.406 1.994 1 98.5 371 GLU B N 1
ATOM 5649 C CA . GLU B 1 371 ? -16.812 -34.875 1.103 1 98.5 371 GLU B CA 1
ATOM 5650 C C . GLU B 1 371 ? -17.266 -33.75 0.171 1 98.5 371 GLU B C 1
ATOM 5652 O O . GLU B 1 371 ? -17.531 -33.969 -1.011 1 98.5 371 GLU B O 1
ATOM 5657 N N . ASP B 1 372 ? -17.406 -32.562 0.708 1 98.5 372 ASP B N 1
ATOM 5658 C CA . ASP B 1 372 ? -17.734 -31.406 -0.134 1 98.5 372 ASP B CA 1
ATOM 5659 C C . ASP B 1 372 ? -16.703 -31.219 -1.243 1 98.5 372 ASP B C 1
ATOM 5661 O O . ASP B 1 372 ? -17.047 -31.016 -2.404 1 98.5 372 ASP B O 1
ATOM 5665 N N . LEU B 1 373 ? -15.445 -31.312 -0.874 1 98.75 373 LEU B N 1
ATOM 5666 C CA . LEU B 1 373 ? -14.359 -31.094 -1.822 1 98.75 373 LEU B CA 1
ATOM 5667 C C . LEU B 1 373 ? -14.352 -32.188 -2.891 1 98.75 373 LEU B C 1
ATOM 5669 O O . LEU B 1 373 ? -14.07 -31.922 -4.059 1 98.75 373 LEU B O 1
ATOM 5673 N N . LYS B 1 374 ? -14.672 -33.438 -2.547 1 98.38 374 LYS B N 1
ATOM 5674 C CA . LYS B 1 374 ? -14.805 -34.5 -3.543 1 98.38 374 LYS B CA 1
ATOM 5675 C C . LYS B 1 374 ? -15.844 -34.156 -4.594 1 98.38 374 LYS B C 1
ATOM 5677 O O . LYS B 1 374 ? -15.609 -34.312 -5.793 1 98.38 374 LYS B O 1
ATOM 5682 N N . ASP B 1 375 ? -16.922 -33.688 -4.082 1 98.38 375 ASP B N 1
ATOM 5683 C CA . ASP B 1 375 ? -18.016 -33.344 -4.977 1 98.38 375 ASP B CA 1
ATOM 5684 C C . ASP B 1 375 ? -17.625 -32.188 -5.902 1 98.38 375 ASP B C 1
ATOM 5686 O O . ASP B 1 375 ? -18.016 -32.156 -7.07 1 98.38 375 ASP B O 1
ATOM 5690 N N . LEU B 1 376 ? -16.938 -31.234 -5.363 1 98.44 376 LEU B N 1
ATOM 5691 C CA . LEU B 1 376 ? -16.5 -30.109 -6.176 1 98.44 376 LEU B CA 1
ATOM 5692 C C . LEU B 1 376 ? -15.516 -30.562 -7.246 1 98.44 376 LEU B C 1
ATOM 5694 O O . LEU B 1 376 ? -15.578 -30.109 -8.391 1 98.44 376 LEU B O 1
ATOM 5698 N N . PHE B 1 377 ? -14.562 -31.469 -6.906 1 98.31 377 PHE B N 1
ATOM 5699 C CA . PHE B 1 377 ? -13.625 -32 -7.883 1 98.31 377 PHE B CA 1
ATOM 5700 C C . PHE B 1 377 ? -14.375 -32.75 -9 1 98.31 377 PHE B C 1
ATOM 5702 O O . PHE B 1 377 ? -13.977 -32.688 -10.164 1 98.31 377 PHE B O 1
ATOM 5709 N N . ARG B 1 378 ? -15.484 -33.406 -8.672 1 97.81 378 ARG B N 1
ATOM 5710 C CA . ARG B 1 378 ? -16.25 -34.156 -9.648 1 97.81 378 ARG B CA 1
ATOM 5711 C C . ARG B 1 378 ? -16.828 -33.25 -10.734 1 97.81 378 ARG B C 1
ATOM 5713 O O . ARG B 1 378 ? -17.016 -33.688 -11.867 1 97.81 378 ARG B O 1
ATOM 5720 N N . LYS B 1 379 ? -17 -32.031 -10.391 1 97.25 379 LYS B N 1
ATOM 5721 C CA . LYS B 1 379 ? -17.625 -31.094 -11.312 1 97.25 379 LYS B CA 1
ATOM 5722 C C . LYS B 1 379 ? -16.703 -30.75 -12.469 1 97.25 379 LYS B C 1
ATOM 5724 O O . LYS B 1 379 ? -17.141 -30.203 -13.484 1 97.25 379 LYS B O 1
ATOM 5729 N N . ILE B 1 380 ? -15.438 -31.031 -12.383 1 96.69 380 ILE B N 1
ATOM 5730 C CA . ILE B 1 380 ? -14.531 -30.703 -13.477 1 96.69 380 ILE B CA 1
ATOM 5731 C C . ILE B 1 380 ? -14.117 -31.984 -14.195 1 96.69 380 ILE B C 1
ATOM 5733 O O . ILE B 1 380 ? -13.195 -31.984 -15.023 1 96.69 380 ILE B O 1
ATOM 5737 N N . MET B 1 381 ? -14.703 -33.188 -13.867 1 96 381 MET B N 1
ATOM 5738 C CA . MET B 1 381 ? -14.469 -34.438 -14.555 1 96 381 MET B CA 1
ATOM 5739 C C . MET B 1 381 ? -15.258 -34.5 -15.859 1 96 381 MET B C 1
ATOM 5741 O O . MET B 1 381 ? -16.328 -33.906 -15.977 1 96 381 MET B O 1
#

Solvent-accessible surface area (backbone atoms only — not comparable to full-atom values): 36255 Å² total; per-residue (Å²): 125,46,48,60,46,60,42,38,34,33,36,28,37,34,64,69,18,65,67,51,52,54,56,50,37,58,62,69,64,61,69,25,33,36,34,29,29,32,50,64,41,53,74,70,51,55,50,48,64,55,51,48,49,30,54,75,68,72,44,48,68,44,84,44,42,79,52,48,81,72,22,36,56,65,44,31,50,52,44,39,54,51,47,66,73,65,68,42,67,32,34,34,22,35,27,44,50,36,24,38,26,40,45,33,52,26,22,30,25,74,51,32,60,92,37,66,80,48,67,68,39,47,38,75,37,88,71,74,45,60,25,48,53,27,40,23,32,45,31,53,40,18,71,24,44,43,36,18,32,52,36,57,40,24,39,74,91,73,54,38,60,42,56,24,40,35,84,43,43,41,21,50,30,23,32,45,19,28,68,58,34,64,78,52,51,46,67,59,40,30,22,24,36,36,26,17,45,45,44,8,53,29,20,47,50,11,67,59,41,47,76,69,39,39,53,28,11,48,52,13,35,27,33,32,59,72,8,40,67,38,28,41,71,61,35,69,66,11,31,44,32,23,42,50,13,14,43,38,12,16,55,18,23,58,53,37,37,28,14,49,32,54,15,46,15,44,35,42,23,43,74,68,65,41,55,58,24,50,38,23,44,47,32,37,50,59,43,46,63,73,32,54,85,58,42,78,66,53,38,41,54,52,18,45,34,57,65,49,78,68,46,87,78,42,52,74,70,50,20,43,50,48,24,44,48,52,52,47,50,52,39,54,75,52,64,55,65,70,59,44,86,84,63,50,80,88,48,32,65,59,44,15,49,49,14,57,68,27,89,29,28,79,22,24,53,49,88,68,51,50,69,53,40,33,56,58,57,54,69,29,90,124,45,47,61,46,58,42,37,35,31,36,28,36,33,65,69,19,65,65,52,52,54,57,50,38,58,64,70,64,61,69,26,33,36,33,28,29,31,50,65,40,53,74,69,51,54,50,48,64,55,51,48,50,29,53,76,68,73,44,50,67,44,84,45,42,81,51,46,84,71,24,35,55,64,44,31,51,53,46,40,53,50,46,66,73,64,68,42,67,32,35,33,23,36,29,44,52,36,25,38,26,40,45,34,50,26,20,31,26,74,51,32,60,92,39,65,80,48,68,68,39,46,39,74,38,89,70,73,44,60,25,46,51,27,38,22,31,46,30,53,40,19,70,24,45,44,36,18,31,54,38,59,41,24,40,74,92,73,54,37,60,42,56,24,39,34,84,44,42,41,22,50,30,24,31,44,18,30,68,60,33,63,80,53,52,47,68,58,41,29,22,24,36,37,26,16,44,45,44,9,52,29,21,49,51,11,68,58,41,47,76,69,39,37,54,28,11,50,52,12,35,27,33,32,60,71,8,42,67,37,29,43,70,61,35,70,66,11,30,44,31,23,43,51,14,13,45,37,12,16,54,16,23,58,52,36,38,28,16,50,33,55,14,45,16,44,36,42,24,44,73,68,63,39,57,56,25,49,38,24,44,46,33,35,52,60,45,47,65,71,34,55,87,58,41,79,67,52,37,41,55,51,18,44,35,57,65,49,78,69,47,88,78,44,50,73,70,50,20,45,50,48,25,43,48,53,52,48,48,50,40,54,76,50,64,55,64,70,59,43,85,83,65,50,80,86,48,34,64,59,44,14,50,49,15,57,68,28,89,28,26,79,20,24,53,48,89,66,51,50,67,53,40,33,55,57,57,54,69,28,90

Radius of gyration: 26.07 Å; Cα contacts (8 Å, |Δi|>4): 1707; chains: 2; bounding box: 62×87×58 Å

Secondary structure (DSSP, 8-state):
--EEEE--SEEEESTTGGGHHHHHHHHHT--EEEEEE-HHHHHTTSTHHHHHHHHHTT-EEEEE----SS-BHHHHHHHHHHHHHHT-SEEEEEESHHHHHHHHHHHHHHH-GGGTTSGGGTBT----SPPSPEEEEESSSSS-GGG-SEEEEEEGGGTEEEEEE-GGG--SEEEE-GGGGTT--HHHHHHHHHHHHHHHHHHHHSTT--HHHHHHHHHHHHHHHHHHHHHHTT-HHHHHHHHHHHHHHHHHHHHH---HHHHHHHHHHHHH---HHHHHHHHHHHHHHHHGGGSTTHHHHHHHHTT-TTGGG--HHHHHHHHHHHHHHHHHHTT--S--TT--GGGHHHHHHHHHHSTTGGGSSS---HHHHHHHHHTT-/--EEEE--SEEEESTTGGGHHHHHHHHHT--EEEEEE-HHHHHTTSTHHHHHHHHHTT-EEEEE----SS-BHHHHHHHHHHHHHHT-SEEEEEESHHHHHHHHHHHHHHH-GGGTTSGGGTBT----SPPSPEEEEESSSSS-GGG-SEEEEEEGGGTEEEEEE-GGG--SEEEE-GGGGTT--HHHHHHHHHHHHHHHHHHHHSTT--HHHHHHHHHHHHHHHHHHHHHHTT-HHHHHHHHHHHHHHHHHHHHH---HHHHHHHHHHHHH---HHHHHHHHHHHHHHHHGGGSTTHHHHHHHHTT-TTGGG--HHHHHHHHHHHHHHHHHHTT--S--TT--GGGHHHHHHHHHHSTTGGGSSS---HHHHHHHHHTT-

pLDDT: mean 96.91, std 2.36, range [80.81, 98.94]

Sequence (762 aa):
MANRINLNQTSYHGAGAIEEIANEAKAHGFKKAFVCSDPDLVKFHVTSKVTDILEKNGLAYELYSDIKPNPTIENVQHGVQAFKNSGADYLIAIGGGSSMDTSKAIGIIIANPEFEDVRSLEGTAPTKKPCVPIIAVPTTAGTAAEVTINYVITDVERKRKFVCVDPHDMPIIAVIDPEMMSSMPKGLTASTGMDALTHAIEGYTTKAAWEMTDMFHLKAIELISKSLRGAVENTKEGREGMALGQYIAGMGFSNVGLGIAHSMAHTLGAVYDTPHGVACAMMLPIVMEYNQECTGEKYREIARAMGVKGVDEMSQDEYRKAAIEAVKKLSVDVGIPTKLEAIKEEDLQFLAESAHADACAPGNPKDASVEDLKDLFRKIMMANRINLNQTSYHGAGAIEEIANEAKAHGFKKAFVCSDPDLVKFHVTSKVTDILEKNGLAYELYSDIKPNPTIENVQHGVQAFKNSGADYLIAIGGGSSMDTSKAIGIIIANPEFEDVRSLEGTAPTKKPCVPIIAVPTTAGTAAEVTINYVITDVERKRKFVCVDPHDMPIIAVIDPEMMSSMPKGLTASTGMDALTHAIEGYTTKAAWEMTDMFHLKAIELISKSLRGAVENTKEGREGMALGQYIAGMGFSNVGLGIAHSMAHTLGAVYDTPHGVACAMMLPIVMEYNQECTGEKYREIARAMGVKGVDEMSQDEYRKAAIEAVKKLSVDVGIPTKLEAIKEEDLQFLAESAHADACAPGNPKDASVEDLKDLFRKIM